Protein AF-0000000070119194 (afdb_homodimer)

InterPro domains:
  IPR003615 HNH nuclease [cd00085] (101-144)

pLDDT: mean 94.13, std 4.53, range [63.84, 98.74]

Solvent-accessible surface area (backbone atoms only — not comparable to full-atom values): 28595 Å² total; per-residue (Å²): 93,44,64,37,79,64,71,95,63,54,49,63,60,53,40,51,47,17,48,70,61,56,86,48,66,67,54,38,53,52,54,62,69,40,45,65,59,30,52,54,50,53,64,54,42,54,63,24,48,57,65,50,37,59,56,71,53,57,86,49,47,52,29,55,80,48,66,65,57,35,51,44,42,53,42,31,38,52,50,8,26,64,67,25,75,72,17,28,54,56,50,51,50,48,45,65,58,29,71,68,36,25,8,34,77,74,66,66,51,55,47,79,39,71,34,50,70,57,34,43,87,48,22,29,54,45,50,53,30,57,93,35,51,38,47,18,19,63,65,53,45,56,61,54,50,83,61,71,38,88,40,52,53,63,30,67,81,42,41,60,56,43,77,64,71,89,57,51,29,51,43,39,40,73,75,44,35,82,67,60,37,51,47,49,48,70,60,56,44,84,88,47,52,69,61,54,41,46,18,51,41,44,43,41,57,63,59,43,42,40,60,54,47,27,36,50,48,40,43,51,50,57,28,40,38,55,44,52,52,48,38,29,74,74,60,30,39,68,49,38,25,51,53,29,41,44,50,14,53,15,21,36,73,71,32,67,58,38,62,64,19,22,46,27,44,27,52,37,70,32,65,55,49,40,71,64,58,73,94,43,64,37,79,64,71,94,63,52,49,64,60,51,42,51,49,17,47,71,62,56,88,47,65,68,53,38,52,51,53,60,69,42,47,64,60,30,52,54,50,53,63,54,42,55,63,25,47,58,65,50,36,57,56,72,52,55,85,48,48,52,29,54,82,50,67,66,58,34,52,43,42,54,43,29,36,53,50,8,25,64,67,26,74,74,16,29,53,56,50,49,50,49,45,64,57,30,70,67,36,25,8,33,77,75,66,66,50,56,47,78,40,71,33,48,70,56,34,43,88,48,22,28,53,46,52,56,30,54,92,34,51,39,47,19,19,62,65,54,45,56,62,54,50,83,60,72,39,87,41,54,54,61,31,66,81,42,39,61,56,42,76,66,70,91,58,49,29,49,42,39,39,73,75,42,31,83,69,58,36,50,48,48,49,70,61,57,45,83,89,48,53,71,61,54,40,46,16,52,42,43,44,43,58,64,59,43,43,41,63,54,46,26,38,50,48,39,44,52,49,58,29,40,39,54,45,54,52,48,37,31,74,74,60,29,40,68,50,39,25,50,53,29,41,42,51,15,54,14,21,34,72,71,34,65,57,37,64,63,19,23,45,27,43,25,52,37,71,32,65,52,48,40,72,67,61,67

Secondary structure (DSSP, 8-state):
----PPPS--HHHHHHHHHTT---HHHHHHHHHTHHHHHHHHHHHHHHHHTT-GGG-GGGTT-S-SHHHHHHHHHIIIIIIISSHHHHHHHHHHHHTSGGGB-TTTSSSBP-EEEESS-TTT-GGGTT-GGGEEEE-HHHHHHHTT---SSGGGSPPPTTT----SS--EEEEEEEETTEEEEEEE---TTS-HHHHHHHHHHHHHTTHHHHHHHHHHHHHHHHHHHHHHHHHHHHHHHHHHHHHHHHHHHHHH-TT-HHHHHHHHHHT-HHHHHH--/----PPPS--HHHHHHHHHTT---HHHHHHHHHTHHHHHHHHHHHHHHHHTT-GGG-GGGTT-S-SHHHHHHHHHIIIIIIISSHHHHHHHHHHHHTSGGGB-TTTSSSBP-EEEESS-TTT-GGGTT-GGGEEEE-HHHHHHHTT---SSGGGSPPPTTT----SS--EEEEEEEETTEEEEEEE---TTS-HHHHHHHHHHHHHTTHHHHHHHHHHHHHHHHHHHHHHHHHHHHHHHHHHHHHHHHHHHHHH-TT-HHHHHHHHHHT-HHHHHH--

Radius of gyration: 25.87 Å; Cα contacts (8 Å, |Δi|>4): 991; chains: 2; bounding box: 71×61×55 Å

Foldseek 3Di:
DAAFAADPDAQLVLLVQLLVQDPDPVLNVLSVVCSVVLNVVLVVCQVCLLVLNNLVVLVLWCPPVDPSSLVSLVCSCVRRQVPDPSNVVVVVVQQVRDVVQAARLQRPDGFDAWAQLQDCNGRVSHSRGSQRTHTGHPLLNVLCDNDDDNDSLQRARRNHNDDPFPFEFKAWAFDDQVVTWIFIAGHTDPVDDPSVSSNSRNSCVSSVNRVVLRVVLSVVCVVCVVVLVCCCVPPNLLRSLVVLQVQLVVVVVVGVHDSSNNSSNNLSPDPCCSNPSD/DAAFAFDPDAQLVLLVQLLVQDPDPVLNVLSVVCSVVLNVLLVVCQVCLLVLNNLVVLVLWCPPVDPSSLVSLVCSCVRRQVPDPSNVVVVVVQQVRDVVQAARLQRPDGWDAWAQLQDCNGRVSHSRGSQRTHTGHPLLNVLCDNDDDNDSLQRARRNHNDDDQPFEFKAWAFDDQVVTWIFIAGHTDPVDDPSVSSNSRNSCVSSVNRVVLRVVLSVVCVVCVVVLVCCCVPPNLQRSLVVLQVQLVVVVVVGVHDSSNNSSNNLSPDPCCSNPSD

Sequence (556 aa):
MWPLPRPPYKAYDFYQASVLSTRSKEVSDRLLGLSNNILQAAERYKPAASNGALHQLKDLAGQPSDAAGKSALLWAYEQGIVRNKKGRLLYDFLLAQAPYGRCPFCWHRNVHTIDHQLPKSSYPLLSIIPDNLVPACTNCNHRKNDTVAASTQTQILHPYFEHADHGRWLFARVAYLEPVTVLFSADPDPTFSETMQTRIRHQFTQFRLASLYGQQAASQIAGERHRIDQLRQQAGPTVLSAHLRDAADSWAKQSVNCWQRAMYEALATHSGFLESGTMWPLPRPPYKAYDFYQASVLSTRSKEVSDRLLGLSNNILQAAERYKPAASNGALHQLKDLAGQPSDAAGKSALLWAYEQGIVRNKKGRLLYDFLLAQAPYGRCPFCWHRNVHTIDHQLPKSSYPLLSIIPDNLVPACTNCNHRKNDTVAASTQTQILHPYFEHADHGRWLFARVAYLEPVTVLFSADPDPTFSETMQTRIRHQFTQFRLASLYGQQAASQIAGERHRIDQLRQQAGPTVLSAHLRDAADSWAKQSVNCWQRAMYEALATHSGFLESGT

Organism: Actinoplanes teichomyceticus (NCBI:txid1867)

Structure (mmCIF, N/CA/C/O backbone):
data_AF-0000000070119194-model_v1
#
loop_
_entity.id
_entity.type
_entity.pdbx_description
1 polymer 'HNH endonuclease'
#
loop_
_atom_site.group_PDB
_atom_site.id
_atom_site.type_symbol
_atom_site.label_atom_id
_atom_site.label_alt_id
_atom_site.label_comp_id
_atom_site.label_asym_id
_atom_site.label_entity_id
_atom_site.label_seq_id
_atom_site.pdbx_PDB_ins_code
_atom_site.Cartn_x
_atom_site.Cartn_y
_atom_site.Cartn_z
_atom_site.occupancy
_atom_site.B_iso_or_equiv
_atom_site.auth_seq_id
_atom_site.auth_comp_id
_atom_site.auth_asym_id
_atom_site.auth_atom_id
_atom_site.pdbx_PDB_model_num
ATOM 1 N N . MET A 1 1 ? -5.219 15.208 3.566 1 72.43 1 MET A N 1
ATOM 2 C CA . MET A 1 1 ? -4.184 14.894 4.547 1 72.43 1 MET A CA 1
ATOM 3 C C . MET A 1 1 ? -4.782 14.747 5.942 1 72.43 1 MET A C 1
ATOM 5 O O . MET A 1 1 ? -5.71 15.473 6.303 1 72.43 1 MET A O 1
ATOM 9 N N . TRP A 1 2 ? -4.155 13.791 6.61 1 85.02 2 TRP A N 1
ATOM 10 C CA . TRP A 1 2 ? -4.642 13.514 7.957 1 85.02 2 TRP A CA 1
ATOM 11 C C . TRP A 1 2 ? -3.665 14.034 9.007 1 85.02 2 TRP A C 1
ATOM 13 O O . TRP A 1 2 ? -2.474 13.715 8.968 1 85.02 2 TRP A O 1
ATOM 23 N N . PRO A 1 3 ? -4.215 14.855 9.824 1 91.43 3 PRO A N 1
ATOM 24 C CA . PRO A 1 3 ? -3.354 15.429 10.86 1 91.43 3 PRO A CA 1
ATOM 25 C C . PRO A 1 3 ? -2.843 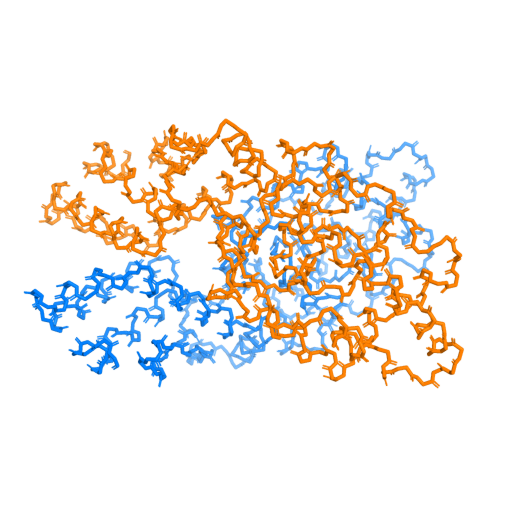14.383 11.849 1 91.43 3 PRO A C 1
ATOM 27 O O . PRO A 1 3 ? -3.54 13.407 12.136 1 91.43 3 PRO A O 1
ATOM 30 N N . LEU A 1 4 ? -1.682 14.571 12.287 1 95.32 4 LEU A N 1
ATOM 31 C CA . LEU A 1 4 ? -1.056 13.774 13.337 1 95.32 4 LEU A CA 1
ATOM 32 C C . LEU A 1 4 ? -0.706 14.641 14.542 1 95.32 4 LEU A C 1
ATOM 34 O O . LEU A 1 4 ? -0.448 15.838 14.396 1 95.32 4 LEU A O 1
ATOM 38 N N . PRO A 1 5 ? -0.757 14.042 15.687 1 94.33 5 PRO A N 1
ATOM 39 C CA . PRO A 1 5 ? -0.227 14.801 16.821 1 94.33 5 PRO A CA 1
ATOM 40 C C . PRO A 1 5 ? 1.279 15.034 16.724 1 94.33 5 PRO A C 1
ATOM 42 O O . PRO A 1 5 ? 2.015 14.154 16.268 1 94.33 5 PRO A O 1
ATOM 45 N N . ARG A 1 6 ? 1.678 16.187 17.129 1 94.73 6 ARG A N 1
ATOM 46 C CA . ARG A 1 6 ? 3.11 16.462 17.181 1 94.73 6 ARG A CA 1
ATOM 47 C C . ARG A 1 6 ? 3.811 15.534 18.168 1 94.73 6 ARG A C 1
ATOM 49 O O . ARG A 1 6 ? 3.27 15.231 19.234 1 94.73 6 ARG A O 1
ATOM 56 N N . PRO A 1 7 ? 5.015 15.092 17.802 1 94.41 7 PRO A N 1
ATOM 57 C CA . PRO A 1 7 ? 5.744 14.282 18.781 1 94.41 7 PRO A CA 1
ATOM 58 C C . PRO A 1 7 ? 6.007 15.03 20.086 1 94.41 7 PRO A C 1
ATOM 60 O O . PRO A 1 7 ? 6.344 16.217 20.064 1 94.41 7 PRO A O 1
ATOM 63 N N . PRO A 1 8 ? 5.815 14.281 21.178 1 92.46 8 PRO A N 1
ATOM 64 C CA . PRO A 1 8 ? 6.004 14.922 22.482 1 92.46 8 PRO A CA 1
ATOM 65 C C . PRO A 1 8 ? 7.472 14.996 22.895 1 92.46 8 PRO A C 1
ATOM 67 O O . PRO A 1 8 ? 7.782 14.995 24.089 1 92.46 8 PRO A O 1
ATOM 70 N N . TYR A 1 9 ? 8.399 15.006 22.053 1 91.32 9 TYR A N 1
ATOM 71 C CA . TYR A 1 9 ? 9.829 15.044 22.339 1 91.32 9 TYR A CA 1
ATOM 72 C C . TYR A 1 9 ? 10.435 16.375 21.913 1 91.32 9 TYR A C 1
ATOM 74 O O . TYR A 1 9 ? 10.065 16.929 20.875 1 91.32 9 TYR A O 1
ATOM 82 N N . LYS A 1 10 ? 11.366 16.726 22.737 1 91.04 10 LYS A N 1
ATOM 83 C CA . LYS A 1 10 ? 12.149 17.901 22.366 1 91.04 10 LYS A CA 1
ATOM 84 C C . LYS A 1 10 ? 13.289 17.526 21.424 1 91.04 10 LYS A C 1
ATOM 86 O O . LYS A 1 10 ? 13.804 16.407 21.477 1 91.04 10 LYS A O 1
ATOM 91 N N . ALA A 1 11 ? 13.616 18.472 20.556 1 91.65 11 ALA A N 1
ATOM 92 C CA . ALA A 1 11 ? 14.698 18.253 19.6 1 91.65 11 ALA A CA 1
ATOM 93 C C . ALA A 1 11 ? 15.976 17.815 20.31 1 91.65 11 ALA A C 1
ATOM 95 O O . ALA A 1 11 ? 16.664 16.899 19.854 1 91.65 11 ALA A O 1
ATOM 96 N N . TYR A 1 12 ? 16.23 18.422 21.366 1 89.05 12 TYR A N 1
ATOM 97 C CA . TYR A 1 12 ? 17.449 18.126 22.111 1 89.05 12 TYR A CA 1
ATOM 98 C C . TYR A 1 12 ? 17.462 16.676 22.581 1 89.05 12 TYR A C 1
ATOM 100 O O . TYR A 1 12 ? 18.48 15.989 22.465 1 89.05 12 TYR A O 1
ATOM 108 N N . ASP A 1 13 ? 16.384 16.24 23.147 1 86.78 13 ASP A N 1
ATOM 109 C CA . ASP A 1 13 ? 16.3 14.877 23.664 1 86.78 13 ASP A CA 1
ATOM 110 C C . ASP A 1 13 ? 16.477 13.854 22.545 1 86.78 13 ASP A C 1
ATOM 112 O O . ASP A 1 13 ? 17.173 12.851 22.718 1 86.78 13 ASP A O 1
ATOM 116 N N . PHE A 1 14 ? 15.816 14.096 21.46 1 89.06 14 PHE A N 1
ATOM 117 C CA . PHE A 1 14 ? 15.919 13.21 20.306 1 89.06 14 PHE A CA 1
ATOM 118 C C . PHE A 1 14 ? 17.352 13.157 19.791 1 89.06 14 PHE A C 1
ATOM 120 O O . PHE A 1 14 ? 17.871 12.078 19.496 1 89.06 14 PHE A O 1
ATOM 127 N N . TYR A 1 15 ? 17.955 14.313 19.731 1 91.17 15 TYR A N 1
ATOM 128 C CA . TYR A 1 15 ? 19.33 14.402 19.253 1 91.17 15 TYR A CA 1
ATOM 129 C C . TYR A 1 15 ? 20.288 13.708 20.213 1 91.17 15 TYR A C 1
ATOM 131 O O . TYR A 1 15 ? 21.174 12.964 19.786 1 91.17 15 TYR A O 1
ATOM 139 N N . GLN A 1 16 ? 20.105 13.905 21.451 1 87.49 16 GLN A N 1
ATOM 140 C CA . GLN A 1 16 ? 20.967 13.29 22.454 1 87.49 16 GLN A CA 1
ATOM 141 C C . GLN A 1 16 ? 20.902 11.767 22.376 1 87.49 16 GLN A C 1
ATOM 143 O O . GLN A 1 16 ? 21.911 11.087 22.574 1 87.49 16 GLN A O 1
ATOM 148 N N . ALA A 1 17 ? 19.752 11.284 22.135 1 85.5 17 ALA A N 1
ATOM 149 C CA . ALA A 1 17 ? 19.582 9.838 22.016 1 85.5 17 ALA A CA 1
ATOM 150 C C . ALA A 1 17 ? 20.421 9.28 20.87 1 85.5 17 ALA A C 1
ATOM 152 O O . ALA A 1 17 ? 20.903 8.147 20.94 1 85.5 17 ALA A O 1
ATOM 153 N N . SER A 1 18 ? 20.575 10.036 19.855 1 85.77 18 SER A N 1
ATOM 154 C CA . SER A 1 18 ? 21.318 9.586 18.683 1 85.77 18 SER A CA 1
ATOM 155 C C . SER A 1 18 ? 22.823 9.654 18.922 1 85.77 18 SER A C 1
ATOM 157 O O . SER A 1 18 ? 23.58 8.845 18.382 1 85.77 18 SER A O 1
ATOM 159 N N . VAL A 1 19 ? 23.32 10.583 19.658 1 84.69 19 VAL A N 1
ATOM 160 C CA . VAL A 1 19 ? 24.736 10.82 19.919 1 84.69 19 VAL A CA 1
ATOM 161 C C . VAL A 1 19 ? 25.283 9.727 20.835 1 84.69 19 VAL A C 1
ATOM 163 O O . VAL A 1 19 ? 26.403 9.249 20.642 1 84.69 19 VAL A O 1
ATOM 166 N N . LEU A 1 20 ? 24.526 9.356 21.723 1 78.24 20 LEU A N 1
ATOM 167 C CA . LEU A 1 20 ? 24.981 8.405 22.731 1 78.24 20 LEU A CA 1
ATOM 168 C C . LEU A 1 20 ? 25.166 7.018 22.125 1 78.24 20 LEU A C 1
ATOM 170 O O . LEU A 1 20 ? 25.735 6.128 22.761 1 78.24 20 LEU A O 1
ATOM 174 N N . SER A 1 21 ? 24.893 6.897 20.906 1 74.54 21 SER A N 1
ATOM 175 C CA . SER A 1 21 ? 24.902 5.565 20.309 1 74.54 21 SER A CA 1
ATOM 176 C C . SER A 1 21 ? 26.242 5.266 19.645 1 74.54 21 SER A C 1
ATOM 178 O O . SER A 1 21 ? 26.519 4.12 19.283 1 74.54 21 SER A O 1
ATOM 180 N N . THR A 1 22 ? 27.044 6.292 19.528 1 79.35 22 THR A N 1
ATOM 181 C CA . THR A 1 22 ? 28.296 6.077 18.812 1 79.35 22 THR A CA 1
ATOM 182 C C . THR A 1 22 ? 29.397 5.63 19.769 1 79.35 22 THR A C 1
ATOM 184 O O . THR A 1 22 ? 29.448 6.076 20.917 1 79.35 22 THR A O 1
ATOM 187 N N . ARG A 1 23 ? 30.301 4.765 19.314 1 79.79 23 ARG A N 1
ATOM 188 C CA . ARG A 1 23 ? 31.484 4.315 20.039 1 79.79 23 ARG A CA 1
ATOM 189 C C . ARG A 1 23 ? 32.713 5.125 19.639 1 79.79 23 ARG A C 1
ATOM 191 O O . ARG A 1 23 ? 33.754 5.046 20.294 1 79.79 23 ARG A O 1
ATOM 198 N N . SER A 1 24 ? 32.579 5.908 18.572 1 86.05 24 SER A N 1
ATOM 199 C CA . SER A 1 24 ? 33.683 6.735 18.098 1 86.05 24 SER A CA 1
ATOM 200 C C . SER A 1 24 ? 33.718 8.078 18.819 1 86.05 24 SER A C 1
ATOM 202 O O . SER A 1 24 ? 32.78 8.87 18.712 1 86.05 24 SER A O 1
ATOM 204 N N . LYS A 1 25 ? 34.886 8.403 19.497 1 88.55 25 LYS A N 1
ATOM 205 C CA . LYS A 1 25 ? 35.052 9.664 20.213 1 88.55 25 LYS A CA 1
ATOM 206 C C . LYS A 1 25 ? 35.043 10.849 19.251 1 88.55 25 LYS A C 1
ATOM 208 O O . LYS A 1 25 ? 34.486 11.904 19.562 1 88.55 25 LYS A O 1
ATOM 213 N N . GLU A 1 26 ? 35.583 10.631 18.107 1 89.48 26 GLU A N 1
ATOM 214 C CA . GLU A 1 26 ? 35.625 11.694 17.108 1 89.48 26 GLU A CA 1
ATOM 215 C C . GLU A 1 26 ? 34.221 12.08 16.653 1 89.48 26 GLU A C 1
ATOM 217 O O . GLU A 1 26 ? 33.885 13.265 16.599 1 89.48 26 GLU A O 1
ATOM 222 N N . VAL A 1 27 ? 33.448 11.108 16.37 1 90.45 27 VAL A N 1
ATOM 223 C CA . VAL A 1 27 ? 32.079 11.345 15.924 1 90.45 27 VAL A CA 1
ATOM 224 C C . VAL A 1 27 ? 31.266 11.964 17.058 1 90.45 27 VAL A C 1
ATOM 226 O O . VAL A 1 27 ? 30.516 12.92 16.843 1 90.45 27 VAL A O 1
ATOM 229 N N . SER A 1 28 ? 31.468 11.441 18.265 1 90.03 28 SER A N 1
ATOM 230 C CA . SER A 1 28 ? 30.754 11.967 19.424 1 90.03 28 SER A CA 1
ATOM 231 C C . SER A 1 28 ? 31.086 13.437 19.658 1 90.03 28 SER A C 1
ATOM 233 O O . SER A 1 28 ? 30.189 14.254 19.878 1 90.03 28 SER A O 1
ATOM 235 N N . ASP A 1 29 ? 32.309 13.747 19.61 1 91.33 29 ASP A N 1
ATOM 236 C CA . ASP A 1 29 ? 32.748 15.123 19.822 1 91.33 29 ASP A CA 1
ATOM 237 C C . ASP A 1 29 ? 32.17 16.054 18.758 1 91.33 29 ASP A C 1
ATOM 239 O O . ASP A 1 29 ? 31.747 17.17 19.066 1 91.33 29 ASP A O 1
ATOM 243 N N . ARG A 1 30 ? 32.174 15.586 17.604 1 92.61 30 ARG A N 1
ATOM 244 C CA . ARG A 1 30 ? 31.631 16.384 16.509 1 92.61 30 ARG A CA 1
ATOM 245 C C . ARG A 1 30 ? 30.139 16.633 16.701 1 92.61 30 ARG A C 1
ATOM 247 O O . ARG A 1 30 ? 29.666 17.76 16.539 1 92.61 30 ARG A O 1
ATOM 254 N N . LEU A 1 31 ? 29.445 15.623 16.983 1 93.89 31 LEU A N 1
ATOM 255 C CA . LEU A 1 31 ? 28.004 15.73 17.183 1 93.89 31 LEU A CA 1
ATOM 256 C C . LEU A 1 31 ? 27.685 16.638 18.366 1 93.89 31 LEU A C 1
ATOM 258 O O . LEU A 1 31 ? 26.767 17.459 18.294 1 93.89 31 LEU A O 1
ATOM 262 N N . LEU A 1 32 ? 28.453 16.485 19.429 1 92.09 32 LEU A N 1
ATOM 263 C CA . LEU A 1 32 ? 28.245 17.347 20.588 1 92.09 32 LEU A CA 1
ATOM 264 C C . LEU A 1 32 ? 28.531 18.804 20.24 1 92.09 32 LEU A C 1
ATOM 266 O O . LEU A 1 32 ? 27.84 19.707 20.717 1 92.09 32 LEU A O 1
ATOM 270 N N . GLY A 1 33 ? 29.472 18.991 19.428 1 92.52 33 GLY A N 1
ATOM 271 C CA . GLY A 1 33 ? 29.829 20.332 18.992 1 92.52 33 GLY A CA 1
ATOM 272 C C . GLY A 1 33 ? 28.75 20.994 18.156 1 92.52 33 GLY A C 1
ATOM 273 O O . GLY A 1 33 ? 28.69 22.223 18.069 1 92.52 33 GLY A O 1
ATOM 274 N N . LEU A 1 34 ? 27.888 20.189 17.572 1 94.4 34 LEU A N 1
ATOM 275 C CA . LEU A 1 34 ? 26.853 20.706 16.683 1 94.4 34 LEU A CA 1
ATOM 276 C C . LEU A 1 34 ? 25.534 20.883 17.428 1 94.4 34 LEU A C 1
ATOM 278 O O . LEU A 1 34 ? 24.535 21.299 16.838 1 94.4 34 LEU A O 1
ATOM 282 N N . SER A 1 35 ? 25.493 20.618 18.71 1 93.04 35 SER A N 1
ATOM 283 C CA . SER A 1 35 ? 24.265 20.616 19.499 1 93.04 35 SER A CA 1
ATOM 284 C C . SER A 1 35 ? 23.553 21.962 19.418 1 93.04 35 SER A C 1
ATOM 286 O O . SER A 1 35 ? 22.343 22.017 19.192 1 93.04 35 SER A O 1
ATOM 288 N N . ASN A 1 36 ? 24.293 23.007 19.569 1 94.58 36 ASN A N 1
ATOM 289 C CA . ASN A 1 36 ? 23.685 24.332 19.527 1 94.58 36 ASN A CA 1
ATOM 290 C C . ASN A 1 36 ? 23.134 24.653 18.141 1 94.58 36 ASN A C 1
ATOM 292 O O . ASN A 1 36 ? 22.073 25.267 18.017 1 94.58 36 ASN A O 1
ATOM 296 N N . ASN A 1 37 ? 23.848 24.307 17.129 1 95.48 37 ASN A N 1
ATOM 297 C CA . ASN A 1 37 ? 23.381 24.516 15.762 1 95.48 37 ASN A CA 1
ATOM 298 C C . ASN A 1 37 ? 22.059 23.797 15.506 1 95.48 37 ASN A C 1
ATOM 300 O O . ASN A 1 37 ? 21.156 24.355 14.88 1 95.48 37 ASN A O 1
ATOM 304 N N . ILE A 1 38 ? 21.973 22.597 15.977 1 95.3 38 ILE A N 1
ATOM 305 C CA . ILE A 1 38 ? 20.78 21.777 15.801 1 95.3 38 ILE A CA 1
ATOM 306 C C . ILE A 1 38 ? 19.599 22.425 16.522 1 95.3 38 ILE A C 1
ATOM 308 O O . ILE A 1 38 ? 18.507 22.538 15.959 1 95.3 38 ILE A O 1
ATOM 312 N N . LEU A 1 39 ? 19.823 22.845 17.715 1 95.44 39 LEU A N 1
ATOM 313 C CA . LEU A 1 39 ? 18.758 23.449 18.509 1 95.44 39 LEU A CA 1
ATOM 314 C C . LEU A 1 39 ? 18.266 24.741 17.866 1 95.44 39 LEU A C 1
ATOM 316 O O . LEU A 1 39 ? 17.063 25.008 17.84 1 95.44 39 LEU A O 1
ATOM 320 N N . GLN A 1 40 ? 19.164 25.523 17.391 1 96.54 40 GLN A N 1
ATOM 321 C CA . GLN A 1 40 ? 18.787 26.764 16.721 1 96.54 40 GLN A CA 1
ATOM 322 C C . GLN A 1 40 ? 17.984 26.483 15.455 1 96.54 40 GLN A C 1
ATOM 324 O O . GLN A 1 40 ? 17 27.171 15.172 1 96.54 40 GLN A O 1
ATOM 329 N N . ALA A 1 41 ? 18.441 25.512 14.71 1 97.15 41 ALA A N 1
ATOM 330 C CA . ALA A 1 41 ? 17.714 25.129 13.502 1 97.15 41 ALA A CA 1
ATOM 331 C C . ALA A 1 41 ? 16.306 24.648 13.839 1 97.15 41 ALA A C 1
ATOM 333 O O . ALA A 1 41 ? 15.344 24.99 13.146 1 97.15 41 ALA A O 1
ATOM 334 N N . ALA A 1 42 ? 16.2 23.861 14.882 1 96.66 42 ALA A N 1
ATOM 335 C CA . ALA A 1 42 ? 14.905 23.349 15.323 1 96.66 42 ALA A CA 1
ATOM 336 C C . ALA A 1 42 ? 13.962 24.489 15.695 1 96.66 42 ALA A C 1
ATOM 338 O O . ALA A 1 42 ? 12.766 24.437 15.397 1 96.66 42 ALA A O 1
ATOM 339 N N . GLU A 1 43 ? 14.467 25.466 16.332 1 96.48 43 GLU A N 1
ATOM 340 C CA . GLU A 1 43 ? 13.664 26.608 16.758 1 96.48 43 GLU A CA 1
ATOM 341 C C . GLU A 1 43 ? 13.102 27.367 15.559 1 96.48 43 GLU A C 1
ATOM 343 O O . GLU A 1 43 ? 11.998 27.911 15.624 1 96.48 43 GLU A O 1
ATOM 348 N N . ARG A 1 44 ? 13.822 27.364 14.554 1 97.42 44 ARG A N 1
ATOM 349 C CA . ARG A 1 44 ? 13.382 28.063 13.351 1 97.42 44 ARG A CA 1
ATOM 350 C C . ARG A 1 44 ? 12.407 27.209 12.548 1 97.42 44 ARG A C 1
ATOM 352 O O . ARG A 1 44 ? 11.631 27.732 11.745 1 97.42 44 ARG A O 1
ATOM 359 N N . TYR A 1 45 ? 12.45 25.934 12.732 1 97.76 45 TYR A N 1
ATOM 360 C CA . TYR A 1 45 ? 11.653 24.999 11.945 1 97.76 45 TYR A CA 1
ATOM 361 C C . TYR A 1 45 ? 10.171 25.137 12.269 1 97.76 45 TYR A C 1
ATOM 363 O O . TYR A 1 45 ? 9.332 25.172 11.366 1 97.76 45 TYR A O 1
ATOM 371 N N . LYS A 1 46 ? 9.839 25.233 13.512 1 95.88 46 LYS A N 1
ATOM 372 C CA . LYS A 1 46 ? 8.459 25.166 13.983 1 95.88 46 LYS A CA 1
ATOM 373 C C . LYS A 1 46 ? 7.614 26.279 13.369 1 95.88 46 LYS A C 1
ATOM 375 O O . LYS A 1 46 ? 6.58 26.012 12.752 1 95.88 46 LYS A O 1
ATOM 380 N N . PRO A 1 47 ? 8.055 27.53 13.504 1 96.87 47 PRO A N 1
ATOM 381 C CA . PRO A 1 47 ? 7.245 28.579 12.881 1 96.87 47 PRO A CA 1
ATOM 382 C C . PRO A 1 47 ? 7.175 28.447 11.362 1 96.87 47 PRO A C 1
ATOM 384 O O . PRO A 1 47 ? 6.132 28.721 10.762 1 96.87 47 PRO A O 1
ATOM 387 N N . ALA A 1 48 ? 8.255 28.055 10.724 1 97.7 48 ALA A N 1
ATOM 388 C CA . ALA A 1 48 ? 8.24 27.873 9.275 1 97.7 48 ALA A CA 1
ATOM 389 C C . ALA A 1 48 ? 7.247 26.787 8.869 1 97.7 48 ALA A C 1
ATOM 391 O O . ALA A 1 48 ? 6.489 26.958 7.911 1 97.7 48 ALA A O 1
ATOM 392 N N . ALA A 1 49 ? 7.244 25.668 9.569 1 96.92 49 ALA A N 1
ATOM 393 C CA . ALA A 1 49 ? 6.333 24.561 9.291 1 96.92 49 ALA A CA 1
ATOM 394 C C . ALA A 1 49 ? 4.881 24.978 9.504 1 96.92 49 ALA A C 1
ATOM 396 O O . ALA A 1 49 ? 4.011 24.66 8.689 1 96.92 49 ALA A O 1
ATOM 397 N N . SER A 1 50 ? 4.596 25.725 10.524 1 95.23 50 SER A N 1
ATOM 398 C CA . SER A 1 50 ? 3.244 26.15 10.875 1 95.23 50 SER A CA 1
ATOM 399 C C . SER A 1 50 ? 2.666 27.085 9.818 1 95.23 50 SER A C 1
ATOM 401 O O . SER A 1 50 ? 1.449 27.141 9.63 1 95.23 50 SER A O 1
ATOM 403 N N . ASN A 1 51 ? 3.551 27.728 9.099 1 93.98 51 ASN A N 1
ATOM 404 C CA . ASN A 1 51 ? 3.096 28.716 8.127 1 93.98 51 ASN A CA 1
ATOM 405 C C . ASN A 1 51 ? 3.265 28.214 6.696 1 93.98 51 ASN A C 1
ATOM 407 O O . ASN A 1 51 ? 3.135 28.985 5.743 1 93.98 51 ASN A O 1
ATOM 411 N N . GLY A 1 52 ? 3.597 26.979 6.569 1 94.96 52 GLY A N 1
ATOM 412 C CA . GLY A 1 52 ? 3.824 26.445 5.236 1 94.96 52 GLY A CA 1
ATOM 413 C C . GLY A 1 52 ? 4.982 27.11 4.516 1 94.96 52 GLY A C 1
ATOM 414 O O . GLY A 1 52 ? 4.903 27.373 3.314 1 94.96 52 GLY A O 1
ATOM 415 N N . ALA A 1 53 ? 6.04 27.417 5.231 1 96.91 53 ALA A N 1
ATOM 416 C CA . ALA A 1 53 ? 7.119 28.231 4.677 1 96.91 53 ALA A CA 1
ATOM 417 C C . ALA A 1 53 ? 8.473 27.557 4.878 1 96.91 53 ALA A C 1
ATOM 419 O O . ALA A 1 53 ? 9.475 28.228 5.138 1 96.91 53 ALA A O 1
ATOM 420 N N . LEU A 1 54 ? 8.503 26.255 4.824 1 97.33 54 LEU A N 1
ATOM 421 C CA . LEU A 1 54 ? 9.763 25.543 4.999 1 97.33 54 LEU A CA 1
ATOM 422 C C . LEU A 1 54 ? 10.762 25.93 3.914 1 97.33 54 LEU A C 1
ATOM 424 O O . LEU A 1 54 ? 11.973 25.925 4.148 1 97.33 54 LEU A O 1
ATOM 428 N N . HIS A 1 55 ? 10.262 26.272 2.741 1 96.4 55 HIS A N 1
ATOM 429 C CA . HIS A 1 55 ? 11.113 26.662 1.623 1 96.4 55 HIS A CA 1
ATOM 430 C C . HIS A 1 55 ? 11.909 27.921 1.949 1 96.4 55 HIS A C 1
ATOM 432 O O . HIS A 1 55 ? 12.88 28.242 1.26 1 96.4 55 HIS A O 1
ATOM 438 N N . GLN A 1 56 ? 11.544 28.591 2.959 1 96.68 56 GLN A N 1
ATOM 439 C CA . GLN A 1 56 ? 12.215 29.831 3.334 1 96.68 56 GLN A CA 1
ATOM 440 C C . GLN A 1 56 ? 13.444 29.552 4.194 1 96.68 56 GLN A C 1
ATOM 442 O O . GLN A 1 56 ? 14.213 30.465 4.502 1 96.68 56 GLN A O 1
ATOM 447 N N . LEU A 1 57 ? 13.639 28.307 4.623 1 97.5 57 LEU A N 1
ATOM 448 C CA . LEU A 1 57 ? 14.806 27.946 5.419 1 97.5 57 LEU A CA 1
ATOM 449 C C . LEU A 1 57 ? 15.977 27.556 4.523 1 97.5 57 LEU A C 1
ATOM 451 O O . LEU A 1 57 ? 16.745 26.651 4.856 1 97.5 57 LEU A O 1
ATOM 455 N N . LYS A 1 58 ? 16.07 28.157 3.418 1 95.99 58 LYS A N 1
ATOM 456 C CA . LYS A 1 58 ? 17.09 27.835 2.425 1 95.99 58 LYS A CA 1
ATOM 457 C C . LYS A 1 58 ? 18.492 28.076 2.979 1 95.99 58 LYS A C 1
ATOM 459 O O . LYS A 1 58 ? 19.453 27.435 2.548 1 95.99 58 LYS A O 1
ATOM 464 N N . ASP A 1 59 ? 18.604 29.017 3.868 1 95.86 59 ASP A N 1
ATOM 465 C CA . ASP A 1 59 ? 19.901 29.343 4.452 1 95.86 59 ASP A CA 1
ATOM 466 C C . ASP A 1 59 ? 20.442 28.174 5.273 1 95.86 59 ASP A C 1
ATOM 468 O O . ASP A 1 59 ? 21.642 28.106 5.549 1 95.86 59 ASP A O 1
ATOM 472 N N . LEU A 1 60 ? 19.584 27.261 5.705 1 96.69 60 LEU A N 1
ATOM 473 C CA . LEU A 1 60 ? 20.005 26.091 6.468 1 96.69 60 LEU A CA 1
ATOM 474 C C . LEU A 1 60 ? 20.471 24.975 5.539 1 96.69 60 LEU A C 1
ATOM 476 O O . LEU A 1 60 ? 21.094 24.009 5.986 1 96.69 60 LEU A O 1
ATOM 480 N N . ALA A 1 61 ? 20.166 25.075 4.288 1 95.54 61 ALA A N 1
ATOM 481 C CA . ALA A 1 61 ? 20.568 24.057 3.321 1 95.54 61 ALA A CA 1
ATOM 482 C C . ALA A 1 61 ? 22.086 23.906 3.282 1 95.54 61 ALA A C 1
ATOM 484 O O . ALA A 1 61 ? 22.813 24.899 3.203 1 95.54 61 ALA A O 1
ATOM 485 N N . GLY A 1 62 ? 22.551 22.685 3.374 1 93.71 62 GLY A N 1
ATOM 486 C CA . GLY A 1 62 ? 23.968 22.38 3.25 1 93.71 62 GLY A CA 1
ATOM 487 C C . GLY A 1 62 ? 24.738 22.589 4.54 1 93.71 62 GLY A C 1
ATOM 488 O O . GLY A 1 62 ? 25.954 22.389 4.583 1 93.71 62 GLY A O 1
ATOM 489 N N . GLN A 1 63 ? 24.018 23.049 5.527 1 95.27 63 GLN A N 1
ATOM 490 C CA . GLN A 1 63 ? 24.69 23.26 6.805 1 95.27 63 GLN A CA 1
ATOM 491 C C . GLN A 1 63 ? 24.7 21.983 7.64 1 95.27 63 GLN A C 1
ATOM 493 O O . GLN A 1 63 ? 23.731 21.221 7.628 1 95.27 63 GLN A O 1
ATOM 498 N N . PRO A 1 64 ? 25.753 21.745 8.395 1 94.44 64 PRO A N 1
ATOM 499 C CA . PRO A 1 64 ? 27.001 22.508 8.474 1 94.44 64 PRO A CA 1
ATOM 500 C C . PRO A 1 64 ? 27.823 22.429 7.19 1 94.44 64 PRO A C 1
ATOM 502 O O . PRO A 1 64 ? 27.655 21.496 6.401 1 94.44 64 PRO A O 1
ATOM 505 N N . SER A 1 65 ? 28.679 23.277 6.973 1 91.46 65 SER A N 1
ATOM 506 C CA . SER A 1 65 ? 29.397 23.412 5.71 1 91.46 65 SER A CA 1
ATOM 507 C C . SER A 1 65 ? 30.533 22.4 5.608 1 91.46 65 SER A C 1
ATOM 509 O O . SER A 1 65 ? 30.966 22.053 4.507 1 91.46 65 SER A O 1
ATOM 511 N N . ASP A 1 66 ? 30.991 21.945 6.706 1 92.51 66 ASP A N 1
ATOM 512 C CA . ASP A 1 66 ? 32.098 20.995 6.671 1 92.51 66 ASP A CA 1
ATOM 513 C C . ASP A 1 66 ? 31.595 19.572 6.438 1 92.51 66 ASP A C 1
ATOM 515 O O . ASP A 1 66 ? 30.592 19.159 7.024 1 92.51 66 ASP A O 1
ATOM 519 N N . ALA A 1 67 ? 32.294 18.825 5.639 1 93.4 67 ALA A N 1
ATOM 520 C CA . ALA A 1 67 ? 31.913 17.478 5.22 1 93.4 67 ALA A CA 1
ATOM 521 C C . ALA A 1 67 ? 31.84 16.532 6.415 1 93.4 67 ALA A C 1
ATOM 523 O O . ALA A 1 67 ? 30.981 15.648 6.463 1 93.4 67 ALA A O 1
ATOM 524 N N . ALA A 1 68 ? 32.696 16.718 7.285 1 93.44 68 ALA A N 1
ATOM 525 C CA . ALA A 1 68 ? 32.746 15.846 8.455 1 93.44 68 ALA A CA 1
ATOM 526 C C . ALA A 1 68 ? 31.491 16 9.309 1 93.44 68 ALA A C 1
ATOM 528 O O . ALA A 1 68 ? 30.947 15.012 9.808 1 93.44 68 ALA A O 1
ATOM 529 N N . GLY A 1 69 ? 31.107 17.24 9.502 1 94.05 69 GLY A N 1
ATOM 530 C CA . GLY A 1 69 ? 29.88 17.493 10.24 1 94.05 69 GLY A CA 1
ATOM 531 C C . GLY A 1 69 ? 28.651 16.903 9.574 1 94.05 69 GLY A C 1
ATOM 532 O O . GLY A 1 69 ? 27.809 16.295 10.239 1 94.05 69 GLY A O 1
ATOM 533 N N . LYS A 1 70 ? 28.595 17.074 8.303 1 95.34 70 LYS A N 1
ATOM 534 C CA . LYS A 1 70 ? 27.485 16.508 7.542 1 95.34 70 LYS A CA 1
ATOM 535 C C . LYS A 1 70 ? 27.447 14.988 7.674 1 95.34 70 LYS A C 1
ATOM 537 O O . LYS A 1 70 ? 26.396 14.41 7.957 1 95.34 70 LYS A O 1
ATOM 542 N N . SER A 1 71 ? 28.558 14.4 7.473 1 94.97 71 SER A N 1
ATOM 543 C CA . SER A 1 71 ? 28.658 12.947 7.561 1 94.97 71 SER A CA 1
ATOM 544 C C . SER A 1 71 ? 28.274 12.449 8.95 1 94.97 71 SER A C 1
ATOM 546 O O . SER A 1 71 ? 27.625 11.41 9.086 1 94.97 71 SER A O 1
ATOM 548 N N . ALA A 1 72 ? 28.675 13.158 9.896 1 94.55 72 ALA A N 1
ATOM 549 C CA . ALA A 1 72 ? 28.368 12.778 11.272 1 94.55 72 ALA A CA 1
ATOM 550 C C . ALA A 1 72 ? 26.864 12.803 11.526 1 94.55 72 ALA A C 1
ATOM 552 O O . ALA A 1 72 ? 26.325 11.916 12.192 1 94.55 72 ALA A O 1
ATOM 553 N N . LEU A 1 73 ? 26.247 13.786 11.032 1 95.45 73 LEU A N 1
ATOM 554 C CA . LEU A 1 73 ? 24.809 13.919 11.24 1 95.45 73 LEU A CA 1
ATOM 555 C C . LEU A 1 73 ? 24.05 12.822 10.502 1 95.45 73 LEU A C 1
ATOM 557 O O . LEU A 1 73 ? 23.098 12.25 11.039 1 95.45 73 LEU A O 1
ATOM 561 N N . LEU A 1 74 ? 24.419 12.546 9.299 1 95.14 74 LEU A N 1
ATOM 562 C CA . LEU A 1 74 ? 23.794 11.467 8.541 1 95.14 74 LEU A CA 1
ATOM 563 C C . LEU A 1 74 ? 24.012 10.123 9.229 1 95.14 74 LEU A C 1
ATOM 565 O O . LEU A 1 74 ? 23.099 9.297 9.29 1 95.14 74 LEU A O 1
ATOM 569 N N . TRP A 1 75 ? 25.188 9.962 9.736 1 93.74 75 TRP A N 1
ATOM 570 C CA . TRP A 1 75 ? 25.49 8.766 10.517 1 93.74 75 TRP A CA 1
ATOM 571 C C . TRP A 1 75 ? 24.588 8.674 11.742 1 93.74 75 TRP A C 1
ATOM 573 O O . TRP A 1 75 ? 24.069 7.601 12.059 1 93.74 75 TRP A O 1
ATOM 583 N N . ALA A 1 76 ? 24.48 9.763 12.41 1 93.87 76 ALA A N 1
ATOM 584 C CA . ALA A 1 76 ? 23.678 9.802 13.63 1 93.87 76 ALA A CA 1
ATOM 585 C C . ALA A 1 76 ? 22.243 9.363 13.358 1 93.87 76 ALA A C 1
ATOM 587 O O . ALA A 1 76 ? 21.631 8.676 14.179 1 93.87 76 ALA A O 1
ATOM 588 N N . TYR A 1 77 ? 21.692 9.763 12.297 1 94.86 77 TYR A N 1
ATOM 589 C CA . TYR A 1 77 ? 20.341 9.326 11.964 1 94.86 77 TYR A CA 1
ATOM 590 C C . TYR A 1 77 ? 20.311 7.833 11.657 1 94.86 77 TYR A C 1
ATOM 592 O O . TYR A 1 77 ? 19.499 7.094 12.22 1 94.86 77 TYR A O 1
ATOM 600 N N . GLU A 1 78 ? 21.178 7.428 10.797 1 94.37 78 GLU A N 1
ATOM 601 C CA . GLU A 1 78 ? 21.147 6.053 10.306 1 94.37 78 GLU A CA 1
ATOM 602 C C . GLU A 1 78 ? 21.521 5.065 11.407 1 94.37 78 GLU A C 1
ATOM 604 O O . GLU A 1 78 ? 20.816 4.078 11.627 1 94.37 78 GLU A O 1
ATOM 609 N N . GLN A 1 79 ? 22.562 5.365 12.063 1 92.74 79 GLN A N 1
ATOM 610 C CA . GLN A 1 79 ? 23.077 4.433 13.06 1 92.74 79 GLN A CA 1
ATOM 611 C C . GLN A 1 79 ? 22.493 4.724 14.439 1 92.74 79 GLN A C 1
ATOM 613 O O . GLN A 1 79 ? 22.296 3.81 15.242 1 92.74 79 GLN A O 1
ATOM 618 N N . GLY A 1 80 ? 22.305 5.96 14.672 1 91.61 80 GLY A N 1
ATOM 619 C CA . GLY A 1 80 ? 21.86 6.36 15.997 1 91.61 80 GLY A CA 1
ATOM 620 C C . GLY A 1 80 ? 20.361 6.226 16.189 1 91.61 80 GLY A C 1
ATOM 621 O O . GLY A 1 80 ? 19.9 5.81 17.254 1 91.61 80 GLY A O 1
ATOM 622 N N . ILE A 1 81 ? 19.591 6.512 15.169 1 92.48 81 ILE A N 1
ATOM 623 C CA . ILE A 1 81 ? 18.138 6.528 15.301 1 92.48 81 ILE A CA 1
ATOM 624 C C . ILE A 1 81 ? 17.549 5.268 14.671 1 92.48 81 ILE A C 1
ATOM 626 O O . ILE A 1 81 ? 16.717 4.592 15.28 1 92.48 81 ILE A O 1
ATOM 630 N N . VAL A 1 82 ? 17.972 4.844 13.551 1 92.98 82 VAL A N 1
ATOM 631 C CA . VAL A 1 82 ? 17.327 3.782 12.785 1 92.98 82 VAL A CA 1
ATOM 632 C C . VAL A 1 82 ? 17.807 2.421 13.283 1 92.98 82 VAL A C 1
ATOM 634 O O . VAL A 1 82 ? 17.005 1.503 13.469 1 92.98 82 VAL A O 1
ATOM 637 N N . ARG A 1 83 ? 19.064 2.259 13.585 1 91.51 83 ARG A N 1
ATOM 638 C CA . ARG A 1 83 ? 19.623 0.926 13.785 1 91.51 83 ARG A CA 1
ATOM 639 C C . ARG A 1 83 ? 19.9 0.664 15.261 1 91.51 83 ARG A C 1
ATOM 641 O O . ARG A 1 83 ? 19.995 -0.49 15.686 1 91.51 83 ARG A O 1
ATOM 648 N N . ASN A 1 84 ? 20.106 1.765 15.955 1 90.24 84 ASN A N 1
ATOM 649 C CA . ASN A 1 84 ? 20.428 1.61 17.37 1 90.24 84 ASN A CA 1
ATOM 650 C C . ASN A 1 84 ? 19.188 1.272 18.193 1 90.24 84 ASN A C 1
ATOM 652 O O . ASN A 1 84 ? 18.108 1.812 17.946 1 90.24 84 ASN A O 1
ATOM 656 N N . LYS A 1 85 ? 19.389 0.43 19.215 1 87.17 85 LYS A N 1
ATOM 657 C CA . LYS A 1 85 ? 18.284 -0.047 20.041 1 87.17 85 LYS A CA 1
ATOM 658 C C . LYS A 1 85 ? 17.515 1.118 20.657 1 87.17 85 LYS A C 1
ATOM 660 O O . LYS A 1 85 ? 16.285 1.16 20.593 1 87.17 85 LYS A O 1
ATOM 665 N N . LYS A 1 86 ? 18.221 2.068 21.287 1 86.66 86 LYS A N 1
ATOM 666 C CA . LYS A 1 86 ? 17.566 3.2 21.936 1 86.66 86 LYS A CA 1
ATOM 667 C C . LYS A 1 86 ? 16.904 4.114 20.909 1 86.66 86 LYS A C 1
ATOM 669 O O . LYS A 1 86 ? 15.766 4.549 21.1 1 86.66 86 LYS A O 1
ATOM 674 N N . GLY A 1 87 ? 17.637 4.45 19.851 1 89.74 87 GLY A N 1
ATOM 675 C CA . GLY A 1 87 ? 17.078 5.268 18.786 1 89.74 87 GLY A CA 1
ATOM 676 C C . GLY A 1 87 ? 15.884 4.626 18.105 1 89.74 87 GLY A C 1
ATOM 677 O O . GLY A 1 87 ? 14.913 5.308 17.769 1 89.74 87 GLY A O 1
ATOM 678 N N . ARG A 1 88 ? 15.903 3.335 17.993 1 92.21 88 ARG A N 1
ATOM 679 C CA . ARG A 1 88 ? 14.837 2.594 17.326 1 92.21 88 ARG A CA 1
ATOM 680 C C . ARG A 1 88 ? 13.518 2.736 18.079 1 92.21 88 ARG A C 1
ATOM 682 O O . ARG A 1 88 ? 12.449 2.773 17.467 1 92.21 88 ARG A O 1
ATOM 689 N N . LEU A 1 89 ? 13.55 2.865 19.378 1 92.84 89 LEU A N 1
ATOM 690 C CA . LEU A 1 89 ? 12.344 3.085 20.169 1 92.84 89 LEU A CA 1
ATOM 691 C C . LEU A 1 89 ? 11.669 4.395 19.777 1 92.84 89 LEU A C 1
ATOM 693 O O . LEU A 1 89 ? 10.443 4.455 19.662 1 92.84 89 LEU A O 1
ATOM 697 N N . LEU A 1 90 ? 12.479 5.412 19.574 1 93.28 90 LEU A N 1
ATOM 698 C CA . LEU A 1 90 ? 11.952 6.706 19.157 1 93.28 90 LEU A CA 1
ATOM 699 C C . LEU A 1 90 ? 11.395 6.636 17.739 1 93.28 90 LEU A C 1
ATOM 701 O O . LEU A 1 90 ? 10.322 7.176 17.461 1 93.28 90 LEU A O 1
ATOM 705 N N . TYR A 1 91 ? 12.133 5.942 16.943 1 94.28 91 TYR A N 1
ATOM 706 C CA . TYR A 1 91 ? 11.714 5.731 15.562 1 94.28 91 TYR A CA 1
ATOM 707 C C . TYR A 1 91 ? 10.365 5.024 15.503 1 94.28 91 TYR A C 1
ATOM 709 O O . TYR A 1 91 ? 9.45 5.477 14.812 1 94.28 91 TYR A O 1
ATOM 717 N N . ASP A 1 92 ? 10.235 3.988 16.232 1 94.71 92 ASP A N 1
ATOM 718 C CA . ASP A 1 92 ? 9.008 3.197 16.271 1 94.71 92 ASP A CA 1
ATOM 719 C C . ASP A 1 92 ? 7.858 3.997 16.88 1 94.71 92 ASP A C 1
ATOM 721 O O . ASP A 1 92 ? 6.704 3.839 16.477 1 94.71 92 ASP A O 1
ATOM 725 N N . PHE A 1 93 ? 8.207 4.757 17.835 1 95.27 93 PHE A N 1
ATOM 726 C CA . PHE A 1 93 ? 7.198 5.637 18.412 1 95.27 93 PHE A CA 1
ATOM 727 C C . PHE A 1 93 ? 6.594 6.542 17.345 1 95.27 93 PHE A C 1
ATOM 729 O O . PHE A 1 93 ? 5.372 6.687 17.265 1 95.27 93 PHE A O 1
ATOM 736 N N . LEU A 1 94 ? 7.445 7.15 16.529 1 95.82 94 LEU A N 1
ATOM 737 C CA . LEU A 1 94 ? 6.966 8.039 15.476 1 95.82 94 LEU A CA 1
ATOM 738 C C . LEU A 1 94 ? 6.064 7.29 14.5 1 95.82 94 LEU A C 1
ATOM 740 O O . LEU A 1 94 ? 5.011 7.797 14.107 1 95.82 94 LEU A O 1
ATOM 744 N N . LEU A 1 95 ? 6.434 6.091 14.117 1 95.43 95 LEU A N 1
ATOM 745 C CA . LEU A 1 95 ? 5.634 5.279 13.207 1 95.43 95 LEU A CA 1
ATOM 746 C C . LEU A 1 95 ? 4.266 4.976 13.809 1 95.43 95 LEU A C 1
ATOM 748 O O . LEU A 1 95 ? 3.25 5.029 13.111 1 95.43 95 LEU A O 1
ATOM 752 N N . ALA A 1 96 ? 4.247 4.753 15.069 1 93.69 96 ALA A N 1
ATOM 753 C CA . ALA A 1 96 ? 3.039 4.323 15.769 1 93.69 96 ALA A CA 1
ATOM 754 C C . ALA A 1 96 ? 2.061 5.483 15.937 1 93.69 96 ALA A C 1
ATOM 756 O O . ALA A 1 96 ? 0.901 5.276 16.301 1 93.69 96 ALA A O 1
ATOM 757 N N . GLN A 1 97 ? 2.503 6.666 15.621 1 93.9 97 GLN A N 1
ATOM 758 C CA . GLN A 1 97 ? 1.642 7.834 15.777 1 93.9 97 GLN A CA 1
ATOM 759 C C . GLN A 1 97 ? 0.57 7.875 14.692 1 93.9 97 GLN A C 1
ATOM 761 O O . GLN A 1 97 ? -0.421 8.599 14.817 1 93.9 97 GLN A O 1
ATOM 766 N N . ALA A 1 98 ? 0.78 7.175 13.621 1 93.11 98 ALA A N 1
ATOM 767 C CA . ALA A 1 98 ? -0.204 7.15 12.542 1 93.11 98 ALA A CA 1
ATOM 768 C C . ALA A 1 98 ? -1.422 6.316 12.929 1 93.11 98 ALA A C 1
ATOM 770 O O . ALA A 1 98 ? -1.3 5.12 13.206 1 93.11 98 ALA A O 1
ATOM 771 N N . PRO A 1 99 ? -2.568 6.959 12.956 1 89.01 99 PRO A N 1
ATOM 772 C CA . PRO A 1 99 ? -3.768 6.194 13.302 1 89.01 99 PRO A CA 1
ATOM 773 C C . PRO A 1 99 ? -4.006 5.012 12.364 1 89.01 99 PRO A C 1
ATOM 775 O O . PRO A 1 99 ? -3.974 5.174 11.142 1 89.01 99 PRO A O 1
ATOM 778 N N . TYR A 1 100 ? -4.201 3.814 12.992 1 87.96 100 TYR A N 1
ATOM 779 C CA . TYR A 1 100 ? -4.456 2.572 12.272 1 87.96 100 TYR A CA 1
ATOM 780 C C . TYR A 1 100 ? -3.292 2.226 11.351 1 87.96 100 TYR A C 1
ATOM 782 O O . TYR A 1 100 ? -3.467 1.515 10.359 1 87.96 100 TYR A O 1
ATOM 790 N N . GLY A 1 101 ? -2.188 2.952 11.608 1 90.9 101 GLY A N 1
ATOM 791 C CA . GLY A 1 101 ? -1 2.697 10.809 1 90.9 101 GLY A CA 1
ATOM 792 C C . GLY A 1 101 ? -1.097 3.254 9.401 1 90.9 101 GLY A C 1
ATOM 793 O O . GLY A 1 101 ? -0.381 2.811 8.501 1 90.9 101 GLY A O 1
ATOM 794 N N . ARG A 1 102 ? -1.907 4.13 9.205 1 93.4 102 ARG A N 1
ATOM 795 C CA . ARG A 1 102 ? -2.153 4.636 7.858 1 93.4 102 ARG A CA 1
ATOM 796 C C . ARG A 1 102 ? -1.302 5.869 7.573 1 93.4 102 ARG A C 1
ATOM 798 O O . ARG A 1 102 ? -1.113 6.716 8.448 1 93.4 102 ARG A O 1
ATOM 805 N N . CYS A 1 103 ? -0.862 5.948 6.421 1 95.87 103 CYS A N 1
ATOM 806 C CA . CYS A 1 103 ? -0.058 7.073 5.956 1 95.87 103 CYS A CA 1
ATOM 807 C C . CYS A 1 103 ? -0.855 8.371 6.009 1 95.87 103 CYS A C 1
ATOM 809 O O . CYS A 1 103 ? -1.947 8.458 5.445 1 95.87 103 CYS A O 1
ATOM 811 N N . PRO A 1 104 ? -0.335 9.436 6.584 1 96.03 104 PRO A N 1
ATOM 812 C CA . PRO A 1 104 ? -1.097 10.683 6.681 1 96.03 104 PRO A CA 1
ATOM 813 C C . PRO A 1 104 ? -1.216 11.408 5.342 1 96.03 104 PRO A C 1
ATOM 815 O O . PRO A 1 104 ? -2.021 12.333 5.206 1 96.03 104 PRO A O 1
ATOM 818 N N . PHE A 1 105 ? -0.441 11.042 4.348 1 96.21 105 PHE A N 1
ATOM 819 C CA . PHE A 1 105 ? -0.457 11.726 3.061 1 96.21 105 PHE A CA 1
ATOM 820 C C . PHE A 1 105 ? -1.543 11.155 2.157 1 96.21 105 PHE A C 1
ATOM 822 O O . PHE A 1 105 ? -2.251 11.903 1.48 1 96.21 105 PHE A O 1
ATOM 829 N N . CYS A 1 106 ? -1.72 9.821 2.186 1 95.65 106 CYS A N 1
ATOM 830 C CA . CYS A 1 106 ? -2.666 9.21 1.259 1 95.65 106 CYS A CA 1
ATOM 831 C C . CYS A 1 106 ? -3.825 8.564 2.009 1 95.65 106 CYS A C 1
ATOM 833 O O . CYS A 1 106 ? -4.843 8.216 1.407 1 95.65 106 CYS A O 1
ATOM 835 N N . TRP A 1 107 ? -3.725 8.317 3.285 1 93.18 107 TRP A N 1
ATOM 836 C CA . TRP A 1 107 ? -4.706 7.748 4.204 1 93.18 107 TRP A CA 1
ATOM 837 C C . TRP A 1 107 ? -5.164 6.374 3.729 1 93.18 107 TRP A C 1
ATOM 839 O O . TRP A 1 107 ? -6.34 6.026 3.857 1 93.18 107 TRP A O 1
ATOM 849 N N . HIS A 1 108 ? -4.355 5.669 3.116 1 93.77 108 HIS A N 1
ATOM 850 C CA . HIS A 1 108 ? -4.724 4.328 2.677 1 93.77 108 HIS A CA 1
ATOM 851 C C . HIS A 1 108 ? -3.596 3.334 2.934 1 93.77 108 HIS A C 1
ATOM 853 O O . HIS A 1 108 ? -3.809 2.296 3.564 1 93.77 108 HIS A O 1
ATOM 859 N N . ARG A 1 109 ? -2.467 3.671 2.475 1 93.45 109 ARG A N 1
ATOM 860 C CA . ARG A 1 109 ? -1.36 2.726 2.587 1 93.45 109 ARG A CA 1
ATOM 861 C C . ARG A 1 109 ? -0.788 2.719 4.001 1 93.45 109 ARG A C 1
ATOM 863 O O . ARG A 1 109 ? -0.925 3.698 4.737 1 93.45 109 ARG A O 1
ATOM 870 N N . ASN A 1 110 ? -0.159 1.677 4.368 1 93.25 110 ASN A N 1
ATOM 871 C CA . ASN A 1 110 ? 0.44 1.547 5.692 1 93.25 110 ASN A CA 1
ATOM 872 C C . ASN A 1 110 ? 1.75 2.322 5.793 1 93.25 110 ASN A C 1
ATOM 874 O O . ASN A 1 110 ? 2.538 2.344 4.846 1 93.25 110 ASN A O 1
ATOM 878 N N . VAL A 1 111 ? 1.942 2.799 6.973 1 94.52 111 VAL A N 1
ATOM 879 C CA . VAL A 1 111 ? 3.194 3.48 7.285 1 94.52 111 VAL A CA 1
ATOM 880 C C . VAL A 1 111 ? 4.303 2.452 7.497 1 94.52 111 VAL A C 1
ATOM 882 O O . VAL A 1 111 ? 4.103 1.448 8.185 1 94.52 111 VAL A O 1
ATOM 885 N N . HIS A 1 112 ? 5.452 2.705 6.797 1 90.49 112 HIS A N 1
ATOM 886 C CA . HIS A 1 112 ? 6.601 1.831 6.997 1 90.49 112 HIS A CA 1
ATOM 887 C C . HIS A 1 112 ? 7.901 2.628 7.033 1 90.49 112 HIS A C 1
ATOM 889 O O . HIS A 1 112 ? 8.975 2.063 7.252 1 90.49 112 HIS A O 1
ATOM 895 N N . THR A 1 113 ? 7.772 3.924 6.83 1 93.79 113 THR A N 1
ATOM 896 C CA . THR A 1 113 ? 8.959 4.768 6.752 1 93.79 113 THR A CA 1
ATOM 897 C C . THR A 1 113 ? 8.724 6.099 7.461 1 93.79 113 THR A C 1
ATOM 899 O O . THR A 1 113 ? 7.611 6.381 7.909 1 93.79 113 THR A O 1
ATOM 902 N N . ILE A 1 114 ? 9.837 6.782 7.632 1 96.71 114 ILE A N 1
ATOM 903 C CA . ILE A 1 114 ? 9.797 8.15 8.138 1 96.71 114 ILE A CA 1
ATOM 904 C C . ILE A 1 114 ? 10.203 9.121 7.031 1 96.71 114 ILE A C 1
ATOM 906 O O . ILE A 1 114 ? 11.237 8.938 6.385 1 96.71 114 ILE A O 1
ATOM 910 N N . ASP A 1 115 ? 9.375 10.054 6.799 1 96.55 115 ASP A N 1
ATOM 911 C CA . ASP A 1 115 ? 9.649 11.11 5.829 1 96.55 115 ASP A CA 1
ATOM 912 C C . ASP A 1 115 ? 10.322 12.307 6.497 1 96.55 115 ASP A C 1
ATOM 914 O O . ASP A 1 115 ? 9.853 12.795 7.527 1 96.55 115 ASP A O 1
ATOM 918 N N . HIS A 1 116 ? 11.436 12.719 5.88 1 97.37 116 HIS A N 1
ATOM 919 C CA . HIS A 1 116 ? 11.992 14.028 6.203 1 97.37 116 HIS A CA 1
ATOM 920 C C . HIS A 1 116 ? 11.329 15.127 5.38 1 97.37 116 HIS A C 1
ATOM 922 O O . HIS A 1 116 ? 11.52 15.199 4.164 1 97.37 116 HIS A O 1
ATOM 928 N N . GLN A 1 117 ? 10.605 15.986 6.051 1 97.25 117 GLN A N 1
ATOM 929 C CA . GLN A 1 117 ? 9.952 17.071 5.326 1 97.25 117 GLN A CA 1
ATOM 930 C C . GLN A 1 117 ? 10.974 17.936 4.593 1 97.25 117 GLN A C 1
ATOM 932 O O . GLN A 1 117 ? 10.748 18.339 3.45 1 97.25 117 GLN A O 1
ATOM 937 N N . LEU A 1 118 ? 11.985 18.296 5.239 1 97.63 118 LEU A N 1
ATOM 938 C CA . LEU A 1 118 ? 13.205 18.766 4.591 1 97.63 118 LEU A CA 1
ATOM 939 C C . LEU A 1 118 ? 14.254 17.66 4.541 1 97.63 118 LEU A C 1
ATOM 941 O O . LEU A 1 118 ? 14.635 17.112 5.578 1 97.63 118 LEU A O 1
ATOM 945 N N . PRO A 1 119 ? 14.696 17.298 3.377 1 96.83 119 PRO A N 1
ATOM 946 C CA . PRO A 1 119 ? 15.515 16.097 3.201 1 96.83 119 PRO A CA 1
ATOM 947 C C . PRO A 1 119 ? 16.796 16.129 4.031 1 96.83 119 PRO A C 1
ATOM 949 O O . PRO A 1 119 ? 17.463 17.165 4.105 1 96.83 119 PRO A O 1
ATOM 952 N N . LYS A 1 120 ? 17.177 15.003 4.558 1 95.97 120 LYS A N 1
ATOM 953 C CA . LYS A 1 120 ? 18.328 14.914 5.452 1 95.97 120 LYS A CA 1
ATOM 954 C C . LYS A 1 120 ? 19.628 15.193 4.703 1 95.97 120 LYS A C 1
ATOM 956 O O . LYS A 1 120 ? 20.567 15.76 5.267 1 95.97 120 LYS A O 1
ATOM 961 N N . SER A 1 121 ? 19.685 14.864 3.431 1 94.31 121 SER A N 1
ATOM 962 C CA . SER A 1 121 ? 20.897 15.076 2.645 1 94.31 121 SER A CA 1
ATOM 963 C C . SER A 1 121 ? 21.143 16.56 2.398 1 94.31 121 SER A C 1
ATOM 965 O O . SER A 1 121 ? 22.283 17.024 2.457 1 94.31 121 SER A O 1
ATOM 967 N N . SER A 1 122 ? 20.106 17.321 2.202 1 95.77 122 SER A N 1
ATOM 968 C CA . SER A 1 122 ? 20.218 18.741 1.883 1 95.77 122 SER A CA 1
ATOM 969 C C . SER A 1 122 ? 20.171 19.596 3.145 1 95.77 122 SER A C 1
ATOM 971 O O . SER A 1 122 ? 20.71 20.704 3.171 1 95.77 122 SER A O 1
ATOM 973 N N . TYR A 1 123 ? 19.523 19.078 4.168 1 97.43 123 TYR A N 1
ATOM 974 C CA . TYR A 1 123 ? 19.376 19.801 5.426 1 97.43 123 TYR A CA 1
ATOM 975 C C . TYR A 1 123 ? 19.823 18.943 6.604 1 97.43 123 TYR A C 1
ATOM 977 O O . TYR A 1 123 ? 19.02 18.616 7.481 1 97.43 123 TYR A O 1
ATOM 985 N N . PRO A 1 124 ? 21.112 18.718 6.704 1 97.14 124 PRO A N 1
ATOM 986 C CA . PRO A 1 124 ? 21.611 17.782 7.715 1 97.14 124 PRO A CA 1
ATOM 987 C C . PRO A 1 124 ? 21.31 18.239 9.141 1 97.14 124 PRO A C 1
ATOM 989 O O . PRO A 1 124 ? 21.071 17.409 10.021 1 97.14 124 PRO A O 1
ATOM 992 N N . LEU A 1 125 ? 21.257 19.517 9.377 1 97.23 125 LEU A N 1
ATOM 993 C CA . LEU A 1 125 ? 20.999 20.031 10.717 1 97.23 125 LEU A CA 1
ATOM 994 C C . LEU A 1 125 ? 19.598 19.652 11.184 1 97.23 125 LEU A C 1
ATOM 996 O O . LEU A 1 125 ? 19.315 19.661 12.384 1 97.23 125 LEU A O 1
ATOM 1000 N N . LEU A 1 126 ? 18.775 19.345 10.246 1 97.18 126 LEU A N 1
ATOM 1001 C CA . LEU A 1 126 ? 17.38 19.063 10.564 1 97.18 126 LEU A CA 1
ATOM 1002 C C . LEU A 1 126 ? 17.085 17.572 10.442 1 97.18 126 LEU A C 1
ATOM 1004 O O . LEU A 1 126 ? 15.93 17.153 10.543 1 97.18 126 LEU A O 1
ATOM 1008 N N . SER A 1 127 ? 18.063 16.704 10.277 1 95.92 127 SER A N 1
ATOM 1009 C CA . SER A 1 127 ? 17.896 15.289 9.96 1 95.92 127 SER A CA 1
ATOM 1010 C C . SER A 1 127 ? 17.373 14.511 11.162 1 95.92 127 SER A C 1
ATOM 1012 O O . SER A 1 127 ? 16.801 13.43 11.008 1 95.92 127 SER A O 1
ATOM 1014 N N . ILE A 1 128 ? 17.475 15.07 12.373 1 94.53 128 ILE A N 1
ATOM 1015 C CA . ILE A 1 128 ? 17.105 14.311 13.562 1 94.53 128 ILE A CA 1
ATOM 1016 C C . ILE A 1 128 ? 16.17 15.144 14.436 1 94.53 128 ILE A C 1
ATOM 1018 O O . ILE A 1 128 ? 16.135 14.975 15.657 1 94.53 128 ILE A O 1
ATOM 1022 N N . ILE A 1 129 ? 15.52 16.026 13.873 1 95.32 129 ILE A N 1
ATOM 1023 C CA . ILE A 1 129 ? 14.521 16.835 14.564 1 95.32 129 ILE A CA 1
ATOM 1024 C C . ILE A 1 129 ? 13.153 16.164 14.462 1 95.32 129 ILE A C 1
ATOM 1026 O O . ILE A 1 129 ? 12.659 15.912 13.361 1 95.32 129 ILE A O 1
ATOM 1030 N N . PRO A 1 130 ? 12.489 15.847 15.597 1 96.23 130 PRO A N 1
ATOM 1031 C CA . PRO A 1 130 ? 11.232 15.097 15.56 1 96.23 130 PRO A CA 1
ATOM 1032 C C . PRO A 1 130 ? 10.162 15.779 14.709 1 96.23 130 PRO A C 1
ATOM 1034 O O . PRO A 1 130 ? 9.403 15.105 14.008 1 96.23 130 PRO A O 1
ATOM 1037 N N . ASP A 1 131 ? 10.144 17.099 14.678 1 97.06 131 ASP A N 1
ATOM 1038 C CA . ASP A 1 131 ? 9.149 17.85 13.919 1 97.06 131 ASP A CA 1
ATOM 1039 C C . ASP A 1 131 ? 9.34 17.651 12.417 1 97.06 131 ASP A C 1
ATOM 1041 O O . ASP A 1 131 ? 8.413 17.871 11.634 1 97.06 131 ASP A O 1
ATOM 1045 N N . ASN A 1 132 ? 10.557 17.293 12.032 1 97.57 132 ASN A N 1
ATOM 1046 C CA . ASN A 1 132 ? 10.861 17.106 10.617 1 97.57 132 ASN A CA 1
ATOM 1047 C C . ASN A 1 132 ? 10.652 15.657 10.186 1 97.57 132 ASN A C 1
ATOM 1049 O O . ASN A 1 132 ? 10.847 15.319 9.017 1 97.57 132 ASN A O 1
ATOM 1053 N N . LEU A 1 133 ? 10.332 14.826 11.135 1 97.16 133 LEU A N 1
ATOM 1054 C CA . LEU A 1 133 ? 10.221 13.39 10.899 1 97.16 133 LEU A CA 1
ATOM 1055 C C . LEU A 1 133 ? 8.765 12.941 10.952 1 97.16 133 LEU A C 1
ATOM 1057 O O . LEU A 1 133 ? 8.184 12.829 12.033 1 97.16 133 LEU A O 1
ATOM 1061 N N . VAL A 1 134 ? 8.213 12.614 9.797 1 97.47 134 VAL A N 1
ATOM 1062 C CA . VAL A 1 134 ? 6.796 12.285 9.685 1 97.47 134 VAL A CA 1
ATOM 1063 C C . VAL A 1 134 ? 6.636 10.846 9.201 1 97.47 134 VAL A C 1
ATOM 1065 O O . VAL A 1 134 ? 7.248 10.447 8.208 1 97.47 134 VAL A O 1
ATOM 1068 N N . PRO A 1 135 ? 5.815 10.03 9.937 1 97.43 135 PRO A N 1
ATOM 1069 C CA . PRO A 1 135 ? 5.548 8.69 9.408 1 97.43 135 PRO A CA 1
ATOM 1070 C C . PRO A 1 135 ? 4.878 8.72 8.037 1 97.43 135 PRO A C 1
ATOM 1072 O O . PRO A 1 135 ? 4.036 9.584 7.775 1 97.43 135 PRO A O 1
ATOM 1075 N N . ALA A 1 136 ? 5.305 7.822 7.156 1 96.51 136 ALA A N 1
ATOM 1076 C CA . ALA A 1 136 ? 4.802 7.81 5.785 1 96.51 136 ALA A CA 1
ATOM 1077 C C . ALA A 1 136 ? 4.855 6.404 5.194 1 96.51 136 ALA A C 1
ATOM 1079 O O . ALA A 1 136 ? 5.56 5.533 5.709 1 96.51 136 ALA A O 1
ATOM 1080 N N . CYS A 1 137 ? 4.018 6.17 4.211 1 94.3 137 CYS A N 1
ATOM 1081 C CA . CYS A 1 137 ? 4.189 4.952 3.426 1 94.3 137 CYS A CA 1
ATOM 1082 C C . CYS A 1 137 ? 5.337 5.098 2.435 1 94.3 137 CYS A C 1
ATOM 1084 O O . CYS A 1 137 ? 5.744 6.214 2.11 1 94.3 137 CYS A O 1
ATOM 1086 N N . THR A 1 138 ? 5.821 4.031 1.954 1 91.24 138 THR A N 1
ATOM 1087 C CA . THR A 1 138 ? 6.963 4.015 1.047 1 91.24 138 THR A CA 1
ATOM 1088 C C . THR A 1 138 ? 6.634 4.749 -0.25 1 91.24 138 THR A C 1
ATOM 1090 O O . THR A 1 138 ? 7.463 5.495 -0.774 1 91.24 138 THR A O 1
ATOM 1093 N N . ASN A 1 139 ? 5.463 4.591 -0.797 1 91.49 139 ASN A N 1
ATOM 1094 C CA . ASN A 1 139 ? 5.086 5.158 -2.088 1 91.49 139 ASN A CA 1
ATOM 1095 C C . ASN A 1 139 ? 5.016 6.681 -2.032 1 91.49 139 ASN A C 1
ATOM 1097 O O . ASN A 1 139 ? 5.554 7.364 -2.906 1 91.49 139 ASN A O 1
ATOM 1101 N N . CYS A 1 140 ? 4.35 7.204 -1.072 1 94.48 140 CYS A N 1
ATOM 1102 C CA . CYS A 1 140 ? 4.26 8.654 -0.942 1 94.48 140 CYS A CA 1
ATOM 1103 C C . CYS A 1 140 ? 5.634 9.266 -0.695 1 94.48 140 CYS A C 1
ATOM 1105 O O . CYS A 1 140 ? 5.957 10.319 -1.247 1 94.48 140 CYS A O 1
ATOM 1107 N N . ASN A 1 141 ? 6.379 8.591 0.157 1 93.53 141 ASN A N 1
ATOM 1108 C CA . ASN A 1 141 ? 7.731 9.072 0.421 1 93.53 141 ASN A CA 1
ATOM 1109 C C . ASN A 1 141 ? 8.588 9.055 -0.842 1 93.53 141 ASN A C 1
ATOM 1111 O O . ASN A 1 141 ? 9.345 9.993 -1.096 1 93.53 141 ASN A O 1
ATOM 1115 N N . HIS A 1 142 ? 8.425 8.073 -1.594 1 90.62 142 HIS A N 1
ATOM 1116 C CA . HIS A 1 142 ? 9.164 7.969 -2.847 1 90.62 142 HIS A CA 1
ATOM 1117 C C . HIS A 1 142 ? 8.734 9.052 -3.832 1 90.62 142 HIS A C 1
ATOM 1119 O O . HIS A 1 142 ? 9.572 9.634 -4.524 1 90.62 142 HIS A O 1
ATOM 1125 N N . ARG A 1 143 ? 7.517 9.281 -3.96 1 91.66 143 ARG A N 1
ATOM 1126 C CA . ARG A 1 143 ? 7.003 10.274 -4.896 1 91.66 143 ARG A CA 1
ATOM 1127 C C . ARG A 1 143 ? 7.435 11.681 -4.495 1 91.66 143 ARG A C 1
ATOM 1129 O O . ARG A 1 143 ? 7.665 12.534 -5.355 1 91.66 143 ARG A O 1
ATOM 1136 N N . LYS A 1 144 ? 7.329 11.917 -3.202 1 91.52 144 LYS A N 1
ATOM 1137 C CA . LYS A 1 144 ? 7.846 13.201 -2.738 1 91.52 144 LYS A CA 1
ATOM 1138 C C . LYS A 1 144 ? 9.335 13.336 -3.044 1 91.52 144 LYS A C 1
ATOM 1140 O O . LYS A 1 144 ? 9.795 14.402 -3.457 1 91.52 144 LYS A O 1
ATOM 1145 N N . ASN A 1 145 ? 10.029 12.18 -2.853 1 86.74 145 ASN A N 1
ATOM 1146 C CA . ASN A 1 145 ? 11.473 12.139 -3.059 1 86.74 145 ASN A CA 1
ATOM 1147 C C . ASN A 1 145 ? 12.186 13.215 -2.246 1 86.74 145 ASN A C 1
ATOM 1149 O O . ASN A 1 145 ? 11.711 13.611 -1.18 1 86.74 145 ASN A O 1
ATOM 1153 N N . ASP A 1 146 ? 13.421 13.643 -2.607 1 85.99 146 ASP A N 1
ATOM 1154 C CA . ASP A 1 146 ? 14.205 14.634 -1.876 1 85.99 146 ASP A CA 1
ATOM 1155 C C . ASP A 1 146 ? 13.949 16.041 -2.411 1 85.99 146 ASP A C 1
ATOM 1157 O O . ASP A 1 146 ? 14.82 16.909 -2.332 1 85.99 146 ASP A O 1
ATOM 1161 N N . THR A 1 147 ? 12.709 16.195 -2.865 1 87.35 147 THR A N 1
ATOM 1162 C CA . THR A 1 147 ? 12.369 17.49 -3.442 1 87.35 147 THR A CA 1
ATOM 1163 C C . THR A 1 147 ? 12.002 18.49 -2.349 1 87.35 147 THR A C 1
ATOM 1165 O O . THR A 1 147 ? 11.323 18.138 -1.382 1 87.35 147 THR A O 1
ATOM 1168 N N . VAL A 1 148 ? 12.513 19.676 -2.477 1 92.19 148 VAL A N 1
ATOM 1169 C CA . VAL A 1 148 ? 12.156 20.796 -1.613 1 92.19 148 VAL A CA 1
ATOM 1170 C C . VAL A 1 148 ? 11.229 21.752 -2.361 1 92.19 148 VAL A C 1
ATOM 1172 O O . VAL A 1 148 ? 11.528 22.164 -3.484 1 92.19 148 VAL A O 1
ATOM 1175 N N . ALA A 1 149 ? 10.164 22.067 -1.694 1 94.05 149 ALA A N 1
ATOM 1176 C CA . ALA A 1 149 ? 9.182 22.936 -2.337 1 94.05 149 ALA A CA 1
ATOM 1177 C C . ALA A 1 149 ? 9.773 24.313 -2.626 1 94.05 149 ALA A C 1
ATOM 1179 O O . ALA A 1 149 ? 10.534 24.851 -1.818 1 94.05 149 ALA A O 1
ATOM 1180 N N . ALA A 1 150 ? 9.399 24.878 -3.773 1 93.95 150 ALA A N 1
ATOM 1181 C CA . ALA A 1 150 ? 9.884 26.195 -4.178 1 93.95 150 ALA A CA 1
ATOM 1182 C C . ALA A 1 150 ? 9.028 27.305 -3.575 1 93.95 150 ALA A C 1
ATOM 1184 O O . ALA A 1 150 ? 9.453 28.46 -3.51 1 93.95 150 ALA A O 1
ATOM 1185 N N . SER A 1 151 ? 7.873 26.966 -3.215 1 96.31 151 SER A N 1
ATOM 1186 C CA . SER A 1 151 ? 6.92 27.939 -2.689 1 96.31 151 SER A CA 1
ATOM 1187 C C . SER A 1 151 ? 5.928 27.282 -1.735 1 96.31 151 SER A C 1
ATOM 1189 O O . SER A 1 151 ? 5.887 26.055 -1.622 1 96.31 151 SER A O 1
ATOM 1191 N N . THR A 1 152 ? 5.17 28.109 -1.087 1 95.92 152 THR A N 1
ATOM 1192 C CA . THR A 1 152 ? 4.117 27.622 -0.203 1 95.92 152 THR A CA 1
ATOM 1193 C C . THR A 1 152 ? 3.11 26.776 -0.977 1 95.92 152 THR A C 1
ATOM 1195 O O . THR A 1 152 ? 2.654 25.741 -0.487 1 95.92 152 THR A O 1
ATOM 1198 N N . GLN A 1 153 ? 2.839 27.135 -2.222 1 94.79 153 GLN A N 1
ATOM 1199 C CA . GLN A 1 153 ? 1.808 26.506 -3.042 1 94.79 153 GLN A CA 1
ATOM 1200 C C . GLN A 1 153 ? 2.216 25.094 -3.451 1 94.79 153 GLN A C 1
ATOM 1202 O O . GLN A 1 153 ? 1.36 24.252 -3.734 1 94.79 153 GLN A O 1
ATOM 1207 N N . THR A 1 154 ? 3.487 24.849 -3.413 1 94.85 154 THR A N 1
ATOM 1208 C CA . THR A 1 154 ? 3.955 23.551 -3.885 1 94.85 154 THR A CA 1
ATOM 1209 C C . THR A 1 154 ? 4.497 22.717 -2.728 1 94.85 154 THR A C 1
ATOM 1211 O O . THR A 1 154 ? 5.04 21.631 -2.94 1 94.85 154 THR A O 1
ATOM 1214 N N . GLN A 1 155 ? 4.409 23.275 -1.559 1 95.3 155 GLN A N 1
ATOM 1215 C CA . GLN A 1 155 ? 4.794 22.518 -0.373 1 95.3 155 GLN A CA 1
ATOM 1216 C C . GLN A 1 155 ? 3.662 21.604 0.088 1 95.3 155 GLN A C 1
ATOM 1218 O O . GLN A 1 155 ? 2.514 22.038 0.202 1 95.3 155 GLN A O 1
ATOM 1223 N N . ILE A 1 156 ? 3.961 20.405 0.318 1 95.33 156 ILE A N 1
ATOM 1224 C CA . ILE A 1 156 ? 2.958 19.476 0.826 1 95.33 156 ILE A CA 1
ATOM 1225 C C . ILE A 1 156 ? 2.507 19.913 2.218 1 95.33 156 ILE A C 1
ATOM 1227 O O . ILE A 1 156 ? 3.269 20.544 2.954 1 95.33 156 ILE A O 1
ATOM 1231 N N . LEU A 1 157 ? 1.283 19.617 2.568 1 95.8 157 LEU A N 1
ATOM 1232 C CA . LEU A 1 157 ? 0.756 19.948 3.887 1 95.8 157 LEU A CA 1
ATOM 1233 C C . LEU A 1 157 ? 1.495 19.177 4.976 1 95.8 157 LEU A C 1
ATOM 1235 O O . LEU A 1 157 ? 1.731 17.975 4.84 1 95.8 157 LEU A O 1
ATOM 1239 N N . HIS A 1 158 ? 1.867 19.887 5.973 1 96.74 158 HIS A N 1
ATOM 1240 C CA . HIS A 1 158 ? 2.597 19.267 7.073 1 96.74 158 HIS A CA 1
ATOM 1241 C C . HIS A 1 158 ? 1.644 18.599 8.059 1 96.74 158 HIS A C 1
ATOM 1243 O O . HIS A 1 158 ? 0.848 19.275 8.715 1 96.74 158 HIS A O 1
ATOM 1249 N N . PRO A 1 159 ? 1.781 17.337 8.287 1 96.33 159 PRO A N 1
ATOM 1250 C CA . PRO A 1 159 ? 0.8 16.598 9.085 1 96.33 159 PRO A CA 1
ATOM 1251 C C . PRO A 1 159 ? 0.757 17.057 10.541 1 96.33 159 PRO A C 1
ATOM 1253 O O . PRO A 1 159 ? -0.284 16.95 11.195 1 96.33 159 PRO A O 1
ATOM 1256 N N . TYR A 1 160 ? 1.834 17.572 11.036 1 96.95 160 TYR A N 1
ATOM 1257 C CA . TYR A 1 160 ? 1.881 17.967 12.439 1 96.95 160 TYR A CA 1
ATOM 1258 C C . TYR A 1 160 ? 1.321 19.371 12.629 1 96.95 160 TYR A C 1
ATOM 1260 O O . TYR A 1 160 ? 0.831 19.71 13.709 1 96.95 160 TYR A O 1
ATOM 1268 N N . PHE A 1 161 ? 1.358 20.202 11.636 1 96.53 161 PHE A N 1
ATOM 1269 C CA . PHE A 1 161 ? 1.175 21.627 11.882 1 96.53 161 PHE A CA 1
ATOM 1270 C C . PHE A 1 161 ? -0.025 22.161 11.108 1 96.53 161 PHE A C 1
ATOM 1272 O O . PHE A 1 161 ? -0.53 23.245 11.406 1 96.53 161 PHE A O 1
ATOM 1279 N N . GLU A 1 162 ? -0.407 21.422 10.124 1 93.99 162 GLU A N 1
ATOM 1280 C CA . GLU A 1 162 ? -1.476 21.91 9.258 1 93.99 162 GLU A CA 1
ATOM 1281 C C . GLU A 1 162 ? -2.623 20.906 9.179 1 93.99 162 GLU A C 1
ATOM 1283 O O . GLU A 1 162 ? -2.396 19.694 9.196 1 93.99 162 GLU A O 1
ATOM 1288 N N . HIS A 1 163 ? -3.846 21.462 9.048 1 91.01 163 HIS A N 1
ATOM 1289 C CA . HIS A 1 163 ? -5.052 20.643 9.087 1 91.01 163 HIS A CA 1
ATOM 1290 C C . HIS A 1 163 ? -5.966 20.951 7.905 1 91.01 163 HIS A C 1
ATOM 1292 O O . HIS A 1 163 ? -6.362 22.101 7.704 1 91.01 163 HIS A O 1
ATOM 1298 N N . ALA A 1 164 ? -6.198 20.017 7.135 1 92.5 164 ALA A N 1
ATOM 1299 C CA . ALA A 1 164 ? -7.116 20.173 6.01 1 92.5 164 ALA A CA 1
ATOM 1300 C C . ALA A 1 164 ? -8.375 19.332 6.208 1 92.5 164 ALA A C 1
ATOM 1302 O O . ALA A 1 164 ? -8.88 18.727 5.259 1 92.5 164 ALA A O 1
ATOM 1303 N N . ASP A 1 165 ? -8.865 19.257 7.457 1 90.69 165 ASP A N 1
ATOM 1304 C CA . ASP A 1 165 ? -10.004 18.391 7.744 1 90.69 165 ASP A CA 1
ATOM 1305 C C . ASP A 1 165 ? -11.188 19.198 8.273 1 90.69 165 ASP A C 1
ATOM 1307 O O . ASP A 1 165 ? -12.188 18.627 8.713 1 90.69 165 ASP A O 1
ATOM 1311 N N . HIS A 1 166 ? -11.083 20.529 8.268 1 91.55 166 HIS A N 1
ATOM 1312 C CA . HIS A 1 166 ? -12.175 21.365 8.754 1 91.55 166 HIS A CA 1
ATOM 1313 C C . HIS A 1 166 ? -13.255 21.534 7.692 1 91.55 166 HIS A C 1
ATOM 1315 O O . HIS A 1 166 ? -14.328 22.075 7.971 1 91.55 166 HIS A O 1
ATOM 1321 N N . GLY A 1 167 ? -13.008 21.118 6.485 1 94.26 167 GLY A N 1
ATOM 1322 C CA . GLY A 1 167 ? -13.923 21.141 5.355 1 94.26 167 GLY A CA 1
ATOM 1323 C C . GLY A 1 167 ? -13.736 19.967 4.413 1 94.26 167 GLY A C 1
ATOM 1324 O O . GLY A 1 167 ? -12.792 19.188 4.562 1 94.26 167 GLY A O 1
ATOM 1325 N N . ARG A 1 168 ? -14.615 19.917 3.437 1 96.59 168 ARG A N 1
ATOM 1326 C CA . ARG A 1 168 ? -14.545 18.819 2.478 1 96.59 168 ARG A CA 1
ATOM 1327 C C . ARG A 1 168 ? -13.725 19.212 1.254 1 96.59 168 ARG A C 1
ATOM 1329 O O . ARG A 1 168 ? -13.823 20.343 0.772 1 96.59 168 ARG A O 1
ATOM 1336 N N . TRP A 1 169 ? -12.958 18.304 0.769 1 97.79 169 TRP A N 1
ATOM 1337 C CA . TRP A 1 169 ? -12.209 18.616 -0.444 1 97.79 169 TRP A CA 1
ATOM 1338 C C . TRP A 1 169 ? -12.124 17.399 -1.359 1 97.79 169 TRP A C 1
ATOM 1340 O O . TRP A 1 169 ? -11.754 17.52 -2.53 1 97.79 169 TRP A O 1
ATOM 1350 N N . LEU A 1 170 ? -12.413 16.179 -0.937 1 98.08 170 LEU A N 1
ATOM 1351 C CA . LEU A 1 170 ? -12.36 14.974 -1.759 1 98.08 170 LEU A CA 1
ATOM 1352 C C . LEU A 1 170 ? -13.754 14.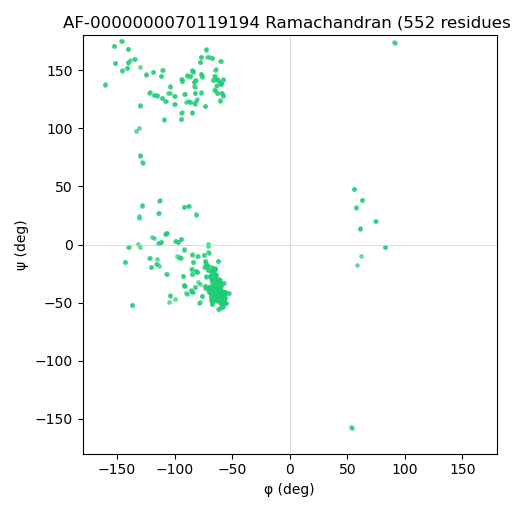581 -2.236 1 98.08 170 LEU A C 1
ATOM 1354 O O . LEU A 1 170 ? -14.675 14.439 -1.428 1 98.08 170 LEU A O 1
ATOM 1358 N N . PHE A 1 171 ? -13.88 14.4 -3.473 1 98.47 171 PHE A N 1
ATOM 1359 C CA . PHE A 1 171 ? -15.144 14.02 -4.092 1 98.47 171 PHE A CA 1
ATOM 1360 C C . PHE A 1 171 ? -14.936 12.898 -5.102 1 98.47 171 PHE A C 1
ATOM 1362 O O . PHE A 1 171 ? -13.804 12.619 -5.504 1 98.47 171 PHE A O 1
ATOM 1369 N N . ALA A 1 172 ? -15.984 12.194 -5.425 1 98.64 172 ALA A N 1
ATOM 1370 C CA . ALA A 1 172 ? -15.949 11.111 -6.404 1 98.64 172 ALA A CA 1
ATOM 1371 C C . ALA A 1 172 ? -17.202 11.118 -7.275 1 98.64 172 ALA A C 1
ATOM 1373 O O . ALA A 1 172 ? -18.234 11.669 -6.884 1 98.64 172 ALA A O 1
ATOM 1374 N N . ARG A 1 173 ? -17.1 10.559 -8.425 1 98.24 173 ARG A N 1
ATOM 1375 C CA . ARG A 1 173 ? -18.233 10.326 -9.314 1 98.24 173 ARG A CA 1
ATOM 1376 C C . ARG A 1 173 ? -18.112 8.977 -10.014 1 98.24 173 ARG A C 1
ATOM 1378 O O . ARG A 1 173 ? -17.004 8.494 -10.256 1 98.24 173 ARG A O 1
ATOM 1385 N N . VAL A 1 174 ? -19.227 8.382 -10.375 1 97.35 174 VAL A N 1
ATOM 1386 C CA . VAL A 1 174 ? -19.251 7.149 -11.154 1 97.35 174 VAL A CA 1
ATOM 1387 C C . VAL A 1 174 ? -19.057 7.468 -12.634 1 97.35 174 VAL A C 1
ATOM 1389 O O . VAL A 1 174 ? -19.787 8.286 -13.2 1 97.35 174 VAL A O 1
ATOM 1392 N N . ALA A 1 175 ? -18.076 6.884 -13.254 1 94.53 175 ALA A N 1
ATOM 1393 C CA . ALA A 1 175 ? -17.729 7.2 -14.637 1 94.53 175 ALA A CA 1
ATOM 1394 C C . ALA A 1 175 ? -18.29 6.154 -15.596 1 94.53 175 ALA A C 1
ATOM 1396 O O . ALA A 1 175 ? -18.801 6.495 -16.666 1 94.53 175 ALA A O 1
ATOM 1397 N N . TYR A 1 176 ? -18.112 4.887 -15.276 1 89 176 TYR A N 1
ATOM 1398 C CA . TYR A 1 176 ? -18.596 3.767 -16.075 1 89 176 TYR A CA 1
ATOM 1399 C C . TYR A 1 176 ? -19.178 2.674 -15.186 1 89 176 TYR A C 1
ATOM 1401 O O . TYR A 1 176 ? -18.801 2.549 -14.018 1 89 176 TYR A O 1
ATOM 1409 N N . LEU A 1 177 ? -19.993 1.858 -15.724 1 86.29 177 LEU A N 1
ATOM 1410 C CA . LEU A 1 177 ? -20.681 0.859 -14.914 1 86.29 177 LEU A CA 1
ATOM 1411 C C . LEU A 1 177 ? -20.255 -0.551 -15.31 1 86.29 177 LEU A C 1
ATOM 1413 O O . LEU A 1 177 ? -20.5 -1.508 -14.573 1 86.29 177 LEU A O 1
ATOM 1417 N N . GLU A 1 178 ? -19.612 -0.774 -16.342 1 83.72 178 GLU A N 1
ATOM 1418 C CA . GLU A 1 178 ? -19.147 -2.115 -16.681 1 83.72 178 GLU A CA 1
ATOM 1419 C C . GLU A 1 178 ? -17.688 -2.098 -17.128 1 83.72 178 GLU A C 1
ATOM 1421 O O . GLU A 1 178 ? -17.393 -1.814 -18.291 1 83.72 178 GLU A O 1
ATOM 1426 N N . PRO A 1 179 ? -16.767 -2.405 -16.218 1 85.19 179 PRO A N 1
ATOM 1427 C CA . PRO A 1 179 ? -16.975 -2.54 -14.774 1 85.19 179 PRO A CA 1
ATOM 1428 C C . PRO A 1 179 ? -17.215 -1.199 -14.085 1 85.19 179 PRO A C 1
ATOM 1430 O O . PRO A 1 179 ? -17.003 -0.144 -14.688 1 85.19 179 PRO A O 1
ATOM 1433 N N . VAL A 1 180 ? -17.723 -1.168 -12.989 1 91.12 180 VAL A N 1
ATOM 1434 C CA . VAL A 1 180 ? -17.98 0.082 -12.283 1 91.12 180 VAL A CA 1
ATOM 1435 C C . VAL A 1 180 ? -16.665 0.819 -12.041 1 91.12 180 VAL A C 1
ATOM 1437 O O . VAL A 1 180 ? -15.721 0.251 -11.485 1 91.12 180 VAL A O 1
ATOM 1440 N N . THR A 1 181 ? -16.582 2.012 -12.494 1 94.7 181 THR A N 1
ATOM 1441 C CA . THR A 1 181 ? -15.403 2.857 -12.341 1 94.7 181 THR A CA 1
ATOM 1442 C C . THR A 1 181 ? -15.757 4.154 -11.619 1 94.7 181 THR A C 1
ATOM 1444 O O . THR A 1 181 ? -16.717 4.834 -11.989 1 94.7 181 THR A O 1
ATOM 1447 N N . VAL A 1 182 ? -14.993 4.448 -10.639 1 97.45 182 VAL A N 1
ATOM 1448 C CA . VAL A 1 182 ? -15.184 5.662 -9.852 1 97.45 182 VAL A CA 1
ATOM 1449 C C . VAL A 1 182 ? -13.985 6.591 -10.034 1 97.45 182 VAL A C 1
ATOM 1451 O O . VAL A 1 182 ? -12.835 6.157 -9.933 1 97.45 182 VAL A O 1
ATOM 1454 N N . LEU A 1 183 ? -14.192 7.823 -10.371 1 98.48 183 LEU A N 1
ATOM 1455 C CA . LEU A 1 183 ? -13.154 8.836 -10.526 1 98.48 183 LEU A CA 1
ATOM 1456 C C . LEU A 1 183 ? -13.148 9.794 -9.34 1 98.48 183 LEU A C 1
ATOM 1458 O O . LEU A 1 183 ? -14.207 10.243 -8.894 1 98.48 183 LEU A O 1
ATOM 1462 N N . PHE A 1 184 ? -12.01 10.11 -8.846 1 98.64 184 PHE A N 1
ATOM 1463 C CA . PHE A 1 184 ? -11.868 10.979 -7.684 1 98.64 184 PHE A CA 1
ATOM 1464 C C . PHE A 1 184 ? -11.258 12.318 -8.082 1 98.64 184 PHE A C 1
ATOM 1466 O O . PHE A 1 184 ? -10.468 12.391 -9.025 1 98.64 184 PHE A O 1
ATOM 1473 N N . SER A 1 185 ? -11.609 13.348 -7.369 1 98.56 185 SER A N 1
ATOM 1474 C CA . SER A 1 185 ? -11.065 14.682 -7.601 1 98.56 185 SER A CA 1
ATOM 1475 C C . SER A 1 185 ? -10.927 15.458 -6.295 1 98.56 185 SER A C 1
ATOM 1477 O O . SER A 1 185 ? -11.669 15.214 -5.341 1 98.56 185 SER A O 1
ATOM 1479 N N . ALA A 1 186 ? -9.969 16.344 -6.202 1 98.11 186 ALA A N 1
ATOM 1480 C CA . ALA A 1 186 ? -9.804 17.296 -5.107 1 98.11 186 ALA A CA 1
ATOM 1481 C C . ALA A 1 186 ? -10.455 18.635 -5.442 1 98.11 186 ALA A C 1
ATOM 1483 O O . ALA A 1 186 ? -9.924 19.408 -6.243 1 98.11 186 ALA A O 1
ATOM 1484 N N . ASP A 1 187 ? -11.523 18.881 -4.798 1 97.92 187 ASP A N 1
ATOM 1485 C CA . ASP A 1 187 ? -12.274 20.116 -4.999 1 97.92 187 ASP A CA 1
ATOM 1486 C C . ASP A 1 187 ? -12.589 20.789 -3.665 1 97.92 187 ASP A C 1
ATOM 1488 O O . ASP A 1 187 ? -13.745 20.818 -3.236 1 97.92 187 ASP A O 1
ATOM 1492 N N . PRO A 1 188 ? -11.59 21.451 -3.059 1 97.4 188 PRO A N 1
ATOM 1493 C CA . PRO A 1 188 ? -11.771 22.015 -1.719 1 97.4 188 PRO A CA 1
ATOM 1494 C C . PRO A 1 188 ? -12.837 23.107 -1.677 1 97.4 188 PRO A C 1
ATOM 1496 O O . PRO A 1 188 ? -12.929 23.92 -2.599 1 97.4 188 PRO A O 1
ATOM 1499 N N . ASP A 1 189 ? -13.646 23.022 -0.642 1 94.33 189 ASP A N 1
ATOM 1500 C CA . ASP A 1 189 ? -14.713 24.01 -0.51 1 94.33 189 ASP A CA 1
ATOM 1501 C C . ASP A 1 189 ? -14.153 25.373 -0.11 1 94.33 189 ASP A C 1
ATOM 1503 O O . ASP A 1 189 ? -12.978 25.487 0.244 1 94.33 189 ASP A O 1
ATOM 1507 N N . PRO A 1 190 ? -14.944 26.399 -0.182 1 94.47 190 PRO A N 1
ATOM 1508 C CA . PRO A 1 190 ? -14.483 27.781 -0.036 1 94.47 190 PRO A CA 1
ATOM 1509 C C . PRO A 1 190 ? -14.071 28.118 1.395 1 94.47 190 PRO A C 1
ATOM 1511 O O . PRO A 1 190 ? -13.514 29.19 1.645 1 94.47 190 PRO A O 1
ATOM 1514 N N . THR A 1 191 ? -14.283 27.238 2.321 1 93.74 191 THR A N 1
ATOM 1515 C CA . THR A 1 191 ? -13.858 27.501 3.691 1 93.74 191 THR A CA 1
ATOM 1516 C C . THR A 1 191 ? -12.338 27.442 3.807 1 93.74 191 THR A C 1
ATOM 1518 O O . THR A 1 191 ? -11.763 27.952 4.771 1 93.74 191 THR A O 1
ATOM 1521 N N . PHE A 1 192 ? -11.701 26.827 2.851 1 95.35 192 PHE A N 1
ATOM 1522 C CA . PHE A 1 192 ? -10.244 26.798 2.8 1 95.35 192 PHE A CA 1
ATOM 1523 C C . PHE A 1 192 ? -9.699 28.079 2.18 1 95.35 192 PHE A C 1
ATOM 1525 O O . PHE A 1 192 ? -10.296 28.629 1.252 1 95.35 192 PHE A O 1
ATOM 1532 N N . SER A 1 193 ? -8.593 28.54 2.74 1 95.56 193 SER A N 1
ATOM 1533 C CA . SER A 1 193 ? -7.907 29.644 2.077 1 95.56 193 SER A CA 1
ATOM 1534 C C . SER A 1 193 ? -7.479 29.26 0.664 1 95.56 193 SER A C 1
ATOM 1536 O O . SER A 1 193 ? -7.358 28.075 0.347 1 95.56 193 SER A O 1
ATOM 1538 N N . GLU A 1 194 ? -7.278 30.24 -0.174 1 96.71 194 GLU A N 1
ATOM 1539 C CA . GLU A 1 194 ? -6.838 29.991 -1.543 1 96.71 194 GLU A CA 1
ATOM 1540 C C . GLU A 1 194 ? -5.538 29.192 -1.569 1 96.71 194 GLU A C 1
ATOM 1542 O O . GLU A 1 194 ? -5.381 28.278 -2.382 1 96.71 194 GLU A O 1
ATOM 1547 N N . THR A 1 195 ? -4.691 29.587 -0.705 1 96.01 195 THR A N 1
ATOM 1548 C CA . THR A 1 195 ? -3.411 28.891 -0.622 1 96.01 195 THR A CA 1
ATOM 1549 C C . THR A 1 195 ? -3.614 27.428 -0.239 1 96.01 195 THR A C 1
ATOM 1551 O O . THR A 1 195 ? -3.034 26.533 -0.856 1 96.01 195 THR A O 1
ATOM 1554 N N . MET A 1 196 ? -4.439 27.179 0.687 1 95.41 196 MET A N 1
ATOM 1555 C CA . MET A 1 196 ? -4.701 25.81 1.121 1 95.41 196 MET A CA 1
ATOM 1556 C C . MET A 1 196 ? -5.364 25.005 0.009 1 95.41 196 MET A C 1
ATOM 1558 O O . MET A 1 196 ? -5.043 23.832 -0.19 1 95.41 196 MET A O 1
ATOM 1562 N N . GLN A 1 197 ? -6.246 25.648 -0.678 1 97.46 197 GLN A N 1
ATOM 1563 C CA . GLN A 1 197 ? -6.889 24.975 -1.802 1 97.46 197 GLN A CA 1
ATOM 1564 C C . GLN A 1 197 ? -5.859 24.511 -2.827 1 97.46 197 GLN A C 1
ATOM 1566 O O . GLN A 1 197 ? -5.898 23.364 -3.279 1 97.46 197 GLN A O 1
ATOM 1571 N N . THR A 1 198 ? -5.002 25.43 -3.135 1 97.4 198 THR A N 1
ATOM 1572 C CA . THR A 1 198 ? -3.959 25.134 -4.11 1 97.4 198 THR A CA 1
ATOM 1573 C C . THR A 1 198 ? -3.067 23.997 -3.62 1 97.4 198 THR A C 1
ATOM 1575 O O . THR A 1 198 ? -2.722 23.096 -4.387 1 97.4 198 THR A O 1
ATOM 1578 N N . ARG A 1 199 ? -2.729 23.969 -2.407 1 96.47 199 ARG A N 1
ATOM 1579 C CA . ARG A 1 199 ? -1.844 22.962 -1.832 1 96.47 199 ARG A CA 1
ATOM 1580 C C . ARG A 1 199 ? -2.531 21.602 -1.768 1 96.47 199 ARG A C 1
ATOM 1582 O O . ARG A 1 199 ? -1.894 20.568 -1.982 1 96.47 199 ARG A O 1
ATOM 1589 N N . ILE A 1 200 ? -3.808 21.578 -1.462 1 97.16 200 ILE A N 1
ATOM 1590 C CA . ILE A 1 200 ? -4.574 20.336 -1.462 1 97.16 200 ILE A CA 1
ATOM 1591 C C . ILE A 1 200 ? -4.546 19.713 -2.855 1 97.16 200 ILE A C 1
ATOM 1593 O O . ILE A 1 200 ? -4.263 18.522 -3.004 1 97.16 200 ILE A O 1
ATOM 1597 N N . ARG A 1 201 ? -4.793 20.518 -3.874 1 98.01 201 ARG A N 1
ATOM 1598 C CA . ARG A 1 201 ? -4.792 20.034 -5.25 1 98.01 201 ARG A CA 1
ATOM 1599 C C . ARG A 1 201 ? -3.404 19.552 -5.66 1 98.01 201 ARG A C 1
ATOM 1601 O O . ARG A 1 201 ? -3.27 18.531 -6.336 1 98.01 201 ARG A O 1
ATOM 1608 N N . HIS A 1 202 ? -2.434 20.29 -5.274 1 96.86 202 HIS A N 1
ATOM 1609 C CA . HIS A 1 202 ? -1.057 19.924 -5.588 1 96.86 202 HIS A CA 1
ATOM 1610 C C . HIS A 1 202 ? -0.695 18.573 -4.98 1 96.86 202 HIS A C 1
ATOM 1612 O O . HIS A 1 202 ? -0.164 17.699 -5.67 1 96.86 202 HIS A O 1
ATOM 1618 N N . GLN A 1 203 ? -0.964 18.418 -3.741 1 96.16 203 GLN A N 1
ATOM 1619 C CA . GLN A 1 203 ? -0.661 17.171 -3.045 1 96.16 203 GLN A CA 1
ATOM 1620 C C . GLN A 1 203 ? -1.449 16.006 -3.636 1 96.16 203 GLN A C 1
ATOM 1622 O O . GLN A 1 203 ? -0.919 14.903 -3.784 1 96.16 203 GLN A O 1
ATOM 1627 N N . PHE A 1 204 ? -2.729 16.235 -3.961 1 97.72 204 PHE A N 1
ATOM 1628 C CA . PHE A 1 204 ? -3.577 15.226 -4.583 1 97.72 204 PHE A CA 1
ATOM 1629 C C . PHE A 1 204 ? -2.945 14.706 -5.869 1 97.72 204 PHE A C 1
ATOM 1631 O O . PHE A 1 204 ? -2.915 13.496 -6.107 1 97.72 204 PHE A O 1
ATOM 1638 N N . THR A 1 205 ? -2.381 15.602 -6.625 1 97.41 205 THR A N 1
ATOM 1639 C CA . THR A 1 205 ? -1.74 15.258 -7.889 1 97.41 205 THR A CA 1
ATOM 1640 C C . THR A 1 205 ? -0.377 14.616 -7.646 1 97.41 205 THR A C 1
ATOM 1642 O O . THR A 1 205 ? -0.053 13.588 -8.246 1 97.41 205 THR A O 1
ATOM 1645 N N . GLN A 1 206 ? 0.385 15.169 -6.774 1 95.82 206 GLN A N 1
ATOM 1646 C CA . GLN A 1 206 ? 1.742 14.705 -6.505 1 95.82 206 GLN A CA 1
ATOM 1647 C C . GLN A 1 206 ? 1.745 13.249 -6.05 1 95.82 206 GLN A C 1
ATOM 1649 O O . GLN A 1 206 ? 2.595 12.462 -6.474 1 95.82 206 GLN A O 1
ATOM 1654 N N . PHE A 1 207 ? 0.808 12.919 -5.229 1 96.3 207 PHE A N 1
ATOM 1655 C CA . PHE A 1 207 ? 0.789 11.57 -4.675 1 96.3 207 PHE A CA 1
ATOM 1656 C C . PHE A 1 207 ? -0.106 10.657 -5.504 1 96.3 207 PHE A C 1
ATOM 1658 O O . PHE A 1 207 ? -0.37 9.518 -5.115 1 96.3 207 PHE A O 1
ATOM 1665 N N . ARG A 1 208 ? -0.664 11.091 -6.618 1 95.96 208 ARG A N 1
ATOM 1666 C CA . ARG A 1 208 ? -1.47 10.327 -7.565 1 95.96 208 ARG A CA 1
ATOM 1667 C C . ARG A 1 208 ? -2.654 9.665 -6.868 1 95.96 208 ARG A C 1
ATOM 1669 O O . ARG A 1 208 ? -2.901 8.471 -7.051 1 95.96 208 ARG A O 1
ATOM 1676 N N . LEU A 1 209 ? -3.345 10.427 -6.083 1 97.37 209 LEU A N 1
ATOM 1677 C CA . LEU A 1 209 ? -4.393 9.895 -5.218 1 97.37 209 LEU A CA 1
ATOM 1678 C C . LEU A 1 209 ? -5.619 9.496 -6.032 1 97.37 209 LEU A C 1
ATOM 1680 O O . LEU A 1 209 ? -6.349 8.577 -5.652 1 97.37 209 LEU A O 1
ATOM 1684 N N . ALA A 1 210 ? -5.818 10.161 -7.185 1 97.83 210 ALA A N 1
ATOM 1685 C CA . ALA A 1 210 ? -6.936 9.765 -8.038 1 97.83 210 ALA A CA 1
ATOM 1686 C C . ALA A 1 210 ? -6.816 8.302 -8.456 1 97.83 210 ALA A C 1
ATOM 1688 O O . ALA A 1 210 ? -7.778 7.538 -8.346 1 97.83 210 ALA A O 1
ATOM 1689 N N . SER A 1 211 ? -5.667 7.967 -8.941 1 94.73 211 SER A N 1
ATOM 1690 C CA . SER A 1 211 ? -5.419 6.599 -9.385 1 94.73 211 SER A CA 1
ATOM 1691 C C . SER A 1 211 ? -5.484 5.619 -8.218 1 94.73 211 SER A C 1
ATOM 1693 O O . SER A 1 211 ? -6.103 4.558 -8.325 1 94.73 211 SER A O 1
ATOM 1695 N N . LEU A 1 212 ? -4.885 5.94 -7.111 1 95.14 212 LEU A N 1
ATOM 1696 C CA . LEU A 1 212 ? -4.897 5.086 -5.928 1 95.14 212 LEU A CA 1
ATOM 1697 C C . LEU A 1 212 ? -6.326 4.803 -5.477 1 95.14 212 LEU A C 1
ATOM 1699 O O . LEU A 1 212 ? -6.717 3.642 -5.329 1 95.14 212 LEU A O 1
ATOM 1703 N N . TYR A 1 213 ? -7.084 5.864 -5.283 1 97.1 213 TYR A N 1
ATOM 1704 C CA . TYR A 1 213 ? -8.439 5.719 -4.763 1 97.1 213 TYR A CA 1
ATOM 1705 C C . TYR A 1 213 ? -9.334 5.003 -5.766 1 97.1 213 TYR A C 1
ATOM 1707 O O . TYR A 1 213 ? -10.219 4.235 -5.381 1 97.1 213 TYR A O 1
ATOM 1715 N N . GLY A 1 214 ? -9.125 5.344 -7.027 1 96.27 214 GLY A N 1
ATOM 1716 C CA . GLY A 1 214 ? -9.881 4.631 -8.045 1 96.27 214 GLY A CA 1
ATOM 1717 C C . GLY A 1 214 ? -9.69 3.128 -7.987 1 96.27 214 GLY A C 1
ATOM 1718 O O . GLY A 1 214 ? -10.658 2.37 -8.071 1 96.27 214 GLY A O 1
ATOM 1719 N N . GLN A 1 215 ? -8.497 2.7 -7.862 1 93.61 215 GLN A N 1
ATOM 1720 C CA . GLN A 1 215 ? -8.187 1.277 -7.769 1 93.61 215 GLN A CA 1
ATOM 1721 C C . GLN A 1 215 ? -8.79 0.664 -6.508 1 93.61 215 GLN A C 1
ATOM 1723 O O . GLN A 1 215 ? -9.329 -0.444 -6.547 1 93.61 215 GLN A O 1
ATOM 1728 N N . GLN A 1 216 ? -8.711 1.355 -5.408 1 95.96 216 GLN A N 1
ATOM 1729 C CA . GLN A 1 216 ? -9.289 0.869 -4.16 1 95.96 216 GLN A CA 1
ATOM 1730 C C . GLN A 1 216 ? -10.805 0.734 -4.271 1 95.96 216 GLN A C 1
ATOM 1732 O O . GLN A 1 216 ? -11.383 -0.244 -3.794 1 95.96 216 GLN A O 1
ATOM 1737 N N . ALA A 1 217 ? -11.366 1.721 -4.865 1 96.83 217 ALA A N 1
ATOM 1738 C CA . ALA A 1 217 ? -12.814 1.7 -5.052 1 96.83 217 ALA A CA 1
ATOM 1739 C C . ALA A 1 217 ? -13.241 0.501 -5.895 1 96.83 217 ALA A C 1
ATOM 1741 O O . ALA A 1 217 ? -14.219 -0.177 -5.57 1 96.83 217 ALA A O 1
ATOM 1742 N N . ALA A 1 218 ? -12.553 0.254 -6.95 1 94.47 218 ALA A N 1
ATOM 1743 C CA . ALA A 1 218 ? -12.871 -0.879 -7.816 1 94.47 218 ALA A CA 1
ATOM 1744 C C . ALA A 1 218 ? -12.834 -2.191 -7.038 1 94.47 218 ALA A C 1
ATOM 1746 O O . ALA A 1 218 ? -13.744 -3.015 -7.155 1 94.47 218 ALA A O 1
ATOM 1747 N N . SER A 1 219 ? -11.815 -2.38 -6.273 1 93.78 219 SER A N 1
ATOM 1748 C CA . SER A 1 219 ? -11.678 -3.591 -5.471 1 93.78 219 SER A CA 1
ATOM 1749 C C . SER A 1 219 ? -12.789 -3.694 -4.431 1 93.78 219 SER A C 1
ATOM 1751 O O . SER A 1 219 ? -13.351 -4.77 -4.219 1 93.78 219 SER A O 1
ATOM 1753 N N . GLN A 1 220 ? -13.085 -2.586 -3.767 1 96.24 220 GLN A N 1
ATOM 1754 C CA . GLN A 1 220 ? -14.131 -2.561 -2.75 1 96.24 220 GLN A CA 1
ATOM 1755 C C . GLN A 1 220 ? -15.491 -2.908 -3.35 1 96.24 220 GLN A C 1
ATOM 1757 O O . GLN A 1 220 ? -16.23 -3.723 -2.795 1 96.24 220 GLN A O 1
ATOM 1762 N N . ILE A 1 221 ? -15.794 -2.32 -4.447 1 96.37 221 ILE A N 1
ATOM 1763 C CA . ILE A 1 221 ? -17.069 -2.567 -5.113 1 96.37 221 ILE A CA 1
ATOM 1764 C C . ILE A 1 221 ? -17.142 -4.025 -5.562 1 96.37 221 ILE A C 1
ATOM 1766 O O . ILE A 1 221 ? -18.178 -4.677 -5.409 1 96.37 221 ILE A O 1
ATOM 1770 N N . ALA A 1 222 ? -16.075 -4.534 -6.104 1 94.47 222 ALA A N 1
ATOM 1771 C CA . ALA A 1 222 ? -16.034 -5.932 -6.523 1 94.47 222 ALA A CA 1
ATOM 1772 C C . ALA A 1 222 ? -16.28 -6.866 -5.341 1 94.47 222 ALA A C 1
ATOM 1774 O O . ALA A 1 222 ? -17 -7.86 -5.466 1 94.47 222 ALA A O 1
ATOM 1775 N N . GLY A 1 223 ? -15.684 -6.568 -4.228 1 95.14 223 GLY A N 1
ATOM 1776 C CA . GLY A 1 223 ? -15.855 -7.381 -3.034 1 95.14 223 GLY A CA 1
ATOM 1777 C C . GLY A 1 223 ? -17.269 -7.349 -2.487 1 95.14 223 GLY A C 1
ATOM 1778 O O . GLY A 1 223 ? -17.737 -8.329 -1.904 1 95.14 223 GLY A O 1
ATOM 1779 N N . GLU A 1 224 ? -17.945 -6.25 -2.687 1 96.65 224 GLU A N 1
ATOM 1780 C CA . GLU A 1 224 ? -19.287 -6.078 -2.137 1 96.65 224 GLU A CA 1
ATOM 1781 C C . GLU A 1 224 ? -20.355 -6.364 -3.188 1 96.65 224 GLU A C 1
ATOM 1783 O O . GLU A 1 224 ? -21.55 -6.218 -2.922 1 96.65 224 GLU A O 1
ATOM 1788 N N . ARG A 1 225 ? -19.953 -6.755 -4.349 1 95.26 225 ARG A N 1
ATOM 1789 C CA . ARG A 1 225 ? -20.839 -6.826 -5.506 1 95.26 225 ARG A CA 1
ATOM 1790 C C . ARG A 1 225 ? -22.023 -7.747 -5.233 1 95.26 225 ARG A C 1
ATOM 1792 O O . ARG A 1 225 ? -23.168 -7.398 -5.525 1 95.26 225 ARG A O 1
ATOM 1799 N N . HIS A 1 226 ? -21.778 -8.901 -4.693 1 96.09 226 HIS A N 1
ATOM 1800 C CA . HIS A 1 226 ? -22.85 -9.859 -4.447 1 96.09 226 HIS A CA 1
ATOM 1801 C C . HIS A 1 226 ? -23.891 -9.289 -3.491 1 96.09 226 HIS A C 1
ATOM 1803 O O . HIS A 1 226 ? -25.094 -9.399 -3.738 1 96.09 226 HIS A O 1
ATOM 1809 N N . ARG A 1 227 ? -23.464 -8.673 -2.483 1 96.06 227 ARG A N 1
ATOM 1810 C CA . ARG A 1 227 ? -24.371 -8.082 -1.505 1 96.06 227 ARG A CA 1
ATOM 1811 C C . ARG A 1 227 ? -25.169 -6.937 -2.121 1 96.06 227 ARG A C 1
ATOM 1813 O O . ARG A 1 227 ? -26.374 -6.819 -1.889 1 96.06 227 ARG A O 1
ATOM 1820 N N . ILE A 1 228 ? -24.487 -6.101 -2.844 1 96.5 228 ILE A N 1
ATOM 1821 C CA . ILE A 1 228 ? -25.121 -4.973 -3.518 1 96.5 228 ILE A CA 1
ATOM 1822 C C . ILE A 1 228 ? -26.215 -5.481 -4.456 1 96.5 228 ILE A C 1
ATOM 1824 O O . ILE A 1 228 ? -27.338 -4.972 -4.443 1 96.5 228 ILE A O 1
ATOM 1828 N N . ASP A 1 229 ? -25.908 -6.512 -5.188 1 95.75 229 ASP A N 1
ATOM 1829 C CA . ASP A 1 229 ? -26.864 -7.084 -6.131 1 95.75 229 ASP A CA 1
ATOM 1830 C C . ASP A 1 229 ? -28.051 -7.708 -5.4 1 95.75 229 ASP A C 1
ATOM 1832 O O . ASP A 1 229 ? -29.197 -7.569 -5.833 1 95.75 229 ASP A O 1
ATOM 1836 N N . GLN A 1 230 ? -27.745 -8.357 -4.341 1 95.49 230 GLN A N 1
ATOM 1837 C CA . GLN A 1 230 ? -28.811 -8.952 -3.543 1 95.49 230 GLN A CA 1
ATOM 1838 C C . GLN A 1 230 ? -29.75 -7.882 -2.994 1 95.49 230 GLN A C 1
ATOM 1840 O O . GLN A 1 230 ? -30.973 -8.034 -3.049 1 95.49 230 GLN A O 1
ATOM 1845 N N . LEU A 1 231 ? -29.184 -6.835 -2.449 1 95.74 231 LEU A N 1
ATOM 1846 C CA . LEU A 1 231 ? -29.984 -5.745 -1.9 1 95.74 231 LEU A CA 1
ATOM 1847 C C . LEU A 1 231 ? -30.83 -5.091 -2.987 1 95.74 231 LEU A C 1
ATOM 1849 O O . LEU A 1 231 ? -32.008 -4.798 -2.77 1 95.74 231 LEU A O 1
ATOM 1853 N N . ARG A 1 232 ? -30.215 -4.906 -4.119 1 96.14 232 ARG A N 1
ATOM 1854 C CA . ARG A 1 232 ? -30.925 -4.313 -5.247 1 96.14 232 ARG A CA 1
ATOM 1855 C C . ARG A 1 232 ? -32.112 -5.175 -5.662 1 96.14 232 ARG A C 1
ATOM 1857 O O . ARG A 1 232 ? -33.214 -4.664 -5.874 1 96.14 232 ARG A O 1
ATOM 1864 N N . GLN A 1 233 ? -31.928 -6.46 -5.776 1 95.53 233 GLN A N 1
ATOM 1865 C CA . GLN A 1 233 ? -32.938 -7.394 -6.261 1 95.53 233 GLN A CA 1
ATOM 1866 C C . GLN A 1 233 ? -34.028 -7.618 -5.217 1 95.53 233 GLN A C 1
ATOM 1868 O O . GLN A 1 233 ? -35.213 -7.678 -5.551 1 95.53 233 GLN A O 1
ATOM 1873 N N . GLN A 1 234 ? -33.636 -7.629 -4.007 1 95.11 234 GLN A N 1
ATOM 1874 C CA . GLN A 1 234 ? -34.566 -8.022 -2.954 1 95.11 234 GLN A CA 1
ATOM 1875 C C . GLN A 1 234 ? -35.3 -6.81 -2.387 1 95.11 234 GLN A C 1
ATOM 1877 O O . GLN A 1 234 ? -36.466 -6.908 -2 1 95.11 234 GLN A O 1
ATOM 1882 N N . ALA A 1 235 ? -34.598 -5.634 -2.32 1 95.32 235 ALA A N 1
ATOM 1883 C CA . ALA A 1 235 ? -35.174 -4.508 -1.59 1 95.32 235 ALA A CA 1
ATOM 1884 C C . ALA A 1 235 ? -35.319 -3.286 -2.491 1 95.32 235 ALA A C 1
ATOM 1886 O O . ALA A 1 235 ? -35.955 -2.299 -2.113 1 95.32 235 ALA A O 1
ATOM 1887 N N . GLY A 1 236 ? -34.734 -3.277 -3.676 1 96.18 236 GLY A N 1
ATOM 1888 C CA . GLY A 1 236 ? -34.907 -2.205 -4.644 1 96.18 236 GLY A CA 1
ATOM 1889 C C . GLY A 1 236 ? -33.867 -1.109 -4.512 1 96.18 236 GLY A C 1
ATOM 1890 O O . GLY A 1 236 ? -33.069 -1.112 -3.571 1 96.18 236 GLY A O 1
ATOM 1891 N N . PRO A 1 237 ? -33.871 -0.174 -5.431 1 96.99 237 PRO A N 1
ATOM 1892 C CA . PRO A 1 237 ? -32.835 0.859 -5.513 1 96.99 237 PRO A CA 1
ATOM 1893 C C . PRO A 1 237 ? -32.875 1.83 -4.335 1 96.99 237 PRO A C 1
ATOM 1895 O O . PRO A 1 237 ? -31.835 2.347 -3.921 1 96.99 237 PRO A O 1
ATOM 1898 N N . THR A 1 238 ? -34.048 2.073 -3.76 1 97.65 238 THR A N 1
ATOM 1899 C CA . THR A 1 238 ? -34.174 3.019 -2.657 1 97.65 238 THR A CA 1
ATOM 1900 C C . THR A 1 238 ? -33.483 2.485 -1.405 1 97.65 238 THR A C 1
ATOM 1902 O O . THR A 1 238 ? -32.753 3.216 -0.733 1 97.65 238 THR A O 1
ATOM 1905 N N . VAL A 1 239 ? -33.701 1.244 -1.193 1 97.02 239 VAL A N 1
ATOM 1906 C CA . VAL A 1 239 ? -33.101 0.61 -0.023 1 97.02 239 VAL A CA 1
ATOM 1907 C C . VAL A 1 239 ? -31.591 0.494 -0.216 1 97.02 239 VAL A C 1
ATOM 1909 O O . VAL A 1 239 ? -30.82 0.721 0.72 1 97.02 239 VAL A O 1
ATOM 1912 N N . LEU A 1 240 ? -31.202 0.146 -1.433 1 97.78 240 LEU A N 1
ATOM 1913 C CA . LEU A 1 240 ? -29.774 0.093 -1.731 1 97.78 240 LEU A CA 1
ATOM 1914 C C . LEU A 1 240 ? -29.125 1.458 -1.524 1 97.78 240 LEU A C 1
ATOM 1916 O O . LEU A 1 240 ? -28.057 1.556 -0.915 1 97.78 240 LEU A O 1
ATOM 1920 N N . SER A 1 241 ? -29.776 2.515 -2.034 1 98.47 241 SER A N 1
ATOM 1921 C CA . SER A 1 241 ? -29.266 3.871 -1.859 1 98.47 241 SER A CA 1
ATOM 1922 C C . SER A 1 241 ? -29.107 4.216 -0.382 1 98.47 241 SER A C 1
ATOM 1924 O O . SER A 1 241 ? -28.096 4.795 0.02 1 98.47 241 SER A O 1
ATOM 1926 N N . ALA A 1 242 ? -30.054 3.864 0.418 1 97.88 242 ALA A N 1
ATOM 1927 C CA . ALA A 1 242 ? -30.003 4.13 1.853 1 97.88 242 ALA A CA 1
ATOM 1928 C C . ALA A 1 242 ? -28.845 3.384 2.508 1 97.88 242 ALA A C 1
ATOM 1930 O O . ALA A 1 242 ? -28.155 3.931 3.372 1 97.88 242 ALA A O 1
ATOM 1931 N N . HIS A 1 243 ? -28.698 2.135 2.078 1 97.02 243 HIS A N 1
ATOM 1932 C CA . HIS A 1 243 ? -27.599 1.323 2.589 1 97.02 243 HIS A CA 1
ATOM 1933 C C . HIS A 1 243 ? -26.251 1.974 2.298 1 97.02 243 HIS A C 1
ATOM 1935 O O . HIS A 1 243 ? -25.395 2.06 3.181 1 97.02 243 HIS A O 1
ATOM 1941 N N . LEU A 1 244 ? -26.081 2.426 1.102 1 98.42 244 LEU A N 1
ATOM 1942 C CA . LEU A 1 244 ? -24.833 3.05 0.676 1 98.42 244 LEU A CA 1
ATOM 1943 C C . LEU A 1 244 ? -24.631 4.392 1.371 1 98.42 244 LEU A C 1
ATOM 1945 O O . LEU A 1 244 ? -23.506 4.747 1.729 1 98.42 244 LEU A O 1
ATOM 1949 N N . ARG A 1 245 ? -25.699 5.148 1.565 1 98.49 245 ARG A N 1
ATOM 1950 C CA . ARG A 1 245 ? -25.621 6.414 2.288 1 98.49 245 ARG A CA 1
ATOM 1951 C C . ARG A 1 245 ? -25.197 6.192 3.736 1 98.49 245 ARG A C 1
ATOM 1953 O O . ARG A 1 245 ? -24.412 6.969 4.284 1 98.49 245 ARG A O 1
ATOM 1960 N N . ASP A 1 246 ? -25.732 5.137 4.3 1 97.83 246 ASP A N 1
ATOM 1961 C CA . ASP A 1 246 ? -25.347 4.797 5.667 1 97.83 246 ASP A CA 1
ATOM 1962 C C . ASP A 1 246 ? -23.857 4.475 5.754 1 97.83 246 ASP A C 1
ATOM 1964 O O . ASP A 1 246 ? -23.191 4.848 6.722 1 97.83 246 ASP A O 1
ATOM 1968 N N . ALA A 1 247 ? -23.394 3.75 4.796 1 98.2 247 ALA A N 1
ATOM 1969 C CA . ALA A 1 247 ? -21.967 3.447 4.742 1 98.2 247 ALA A CA 1
ATOM 1970 C C . ALA A 1 247 ? -21.138 4.723 4.626 1 98.2 247 ALA A C 1
ATOM 1972 O O . ALA A 1 247 ? -20.149 4.896 5.342 1 98.2 247 ALA A O 1
ATOM 1973 N N . ALA A 1 248 ? -21.531 5.636 3.722 1 98.65 248 ALA A N 1
ATOM 1974 C CA . ALA A 1 248 ? -20.843 6.913 3.549 1 98.65 248 ALA A CA 1
ATOM 1975 C C . ALA A 1 248 ? -20.804 7.697 4.857 1 98.65 248 ALA A C 1
ATOM 1977 O O . ALA A 1 248 ? -19.761 8.235 5.236 1 98.65 248 ALA A O 1
ATOM 1978 N N . ASP A 1 249 ? -21.927 7.719 5.518 1 98.24 249 ASP A N 1
ATOM 1979 C CA . ASP A 1 249 ? -22.043 8.458 6.772 1 98.24 249 ASP A CA 1
ATOM 1980 C C . ASP A 1 249 ? -21.138 7.863 7.847 1 98.24 249 ASP A C 1
ATOM 1982 O O . ASP A 1 249 ? -20.557 8.594 8.652 1 98.24 249 ASP A O 1
ATOM 1986 N N . SER A 1 250 ? -21.098 6.607 7.848 1 98.19 250 SER A N 1
ATOM 1987 C CA . SER A 1 250 ? -20.235 5.957 8.829 1 98.19 250 SER A CA 1
ATOM 1988 C C . SER A 1 250 ? -18.772 6.323 8.607 1 98.19 250 SER A C 1
ATOM 1990 O O . SER A 1 250 ? -18.074 6.71 9.547 1 98.19 250 SER A O 1
ATOM 1992 N N . TRP A 1 251 ? -18.301 6.24 7.389 1 97.58 251 TRP A N 1
ATOM 1993 C CA . TRP A 1 251 ? -16.918 6.578 7.07 1 97.58 251 TRP A CA 1
ATOM 1994 C C . TRP A 1 251 ? -16.651 8.061 7.309 1 97.58 251 TRP A C 1
ATOM 1996 O O . TRP A 1 251 ? -15.545 8.444 7.698 1 97.58 251 TRP A O 1
ATOM 2006 N N . ALA A 1 252 ? -17.675 8.891 7.149 1 96.86 252 ALA A N 1
ATOM 2007 C CA . ALA A 1 252 ? -17.542 10.33 7.358 1 96.86 252 ALA A CA 1
ATOM 2008 C C . ALA A 1 252 ? -17.201 10.644 8.812 1 96.86 252 ALA A C 1
ATOM 2010 O O . ALA A 1 252 ? -16.614 11.688 9.107 1 96.86 252 ALA A O 1
ATOM 2011 N N . LYS A 1 253 ? -17.603 9.74 9.718 1 95.24 253 LYS A N 1
ATOM 2012 C CA . LYS A 1 253 ? -17.281 9.938 11.128 1 95.24 253 LYS A CA 1
ATOM 2013 C C . LYS A 1 253 ? -15.784 9.777 11.378 1 95.24 253 LYS A C 1
ATOM 2015 O O . LYS A 1 253 ? -15.245 10.337 12.335 1 95.24 253 LYS A O 1
ATOM 2020 N N . GLN A 1 254 ? -15.167 9.024 10.575 1 91.1 254 GLN A N 1
ATOM 2021 C CA . GLN A 1 254 ? -13.713 8.922 10.65 1 91.1 254 GLN A CA 1
ATOM 2022 C C . GLN A 1 254 ? -13.043 10.126 9.994 1 91.1 254 GLN A C 1
ATOM 2024 O O . GLN A 1 254 ? -12.141 10.734 10.574 1 91.1 254 GLN A O 1
ATOM 2029 N N . SER A 1 255 ? -13.499 10.39 8.787 1 92.41 255 SER A N 1
ATOM 2030 C CA . SER A 1 255 ? -13.04 11.568 8.059 1 92.41 255 SER A CA 1
ATOM 2031 C C . SER A 1 255 ? -14.006 11.936 6.937 1 92.41 255 SER A C 1
ATOM 2033 O O . SER A 1 255 ? -14.433 11.07 6.17 1 92.41 255 SER A O 1
ATOM 2035 N N . VAL A 1 256 ? -14.227 13.181 6.841 1 94.95 256 VAL A N 1
ATOM 2036 C CA . VAL A 1 256 ? -15.117 13.639 5.779 1 94.95 256 VAL A CA 1
ATOM 2037 C C . VAL A 1 256 ? -14.414 13.519 4.429 1 94.95 256 VAL A C 1
ATOM 2039 O O . VAL A 1 256 ? -15.059 13.583 3.379 1 94.95 256 VAL A O 1
ATOM 2042 N N . ASN A 1 257 ? -13.112 13.367 4.448 1 96.31 257 ASN A N 1
ATOM 2043 C CA . ASN A 1 257 ? -12.345 13.349 3.207 1 96.31 257 ASN A CA 1
ATOM 2044 C C . ASN A 1 257 ? -11.701 11.987 2.965 1 96.31 257 ASN A C 1
ATOM 2046 O O . ASN A 1 257 ? -10.647 11.897 2.334 1 96.31 257 ASN A O 1
ATOM 2050 N N . CYS A 1 258 ? -12.24 10.881 3.46 1 96.05 258 CYS A N 1
ATOM 2051 C CA . CYS A 1 258 ? -11.747 9.554 3.109 1 96.05 258 CYS A CA 1
ATOM 2052 C C . CYS A 1 258 ? -12.377 9.064 1.81 1 96.05 258 CYS A C 1
ATOM 2054 O O . CYS A 1 258 ? -13.505 9.437 1.483 1 96.05 258 CYS A O 1
ATOM 2056 N N . TRP A 1 259 ? -11.638 8.247 1.087 1 97.6 259 TRP A N 1
ATOM 2057 C CA . TRP A 1 259 ? -12.086 7.863 -0.248 1 97.6 259 TRP A CA 1
ATOM 2058 C C . TRP A 1 259 ? -13.316 6.966 -0.172 1 97.6 259 TRP A C 1
ATOM 2060 O O . TRP A 1 259 ? -14.147 6.963 -1.084 1 97.6 259 TRP A O 1
ATOM 2070 N N . GLN A 1 260 ? -13.463 6.247 0.895 1 98.22 260 GLN A N 1
ATOM 2071 C CA . GLN A 1 260 ? -14.638 5.398 1.06 1 98.22 260 GLN A CA 1
ATOM 2072 C C . GLN A 1 260 ? -15.915 6.231 1.11 1 98.22 260 GLN A C 1
ATOM 2074 O O . GLN A 1 260 ? -16.899 5.91 0.439 1 98.22 260 GLN A O 1
ATOM 2079 N N . ARG A 1 261 ? -15.859 7.291 1.949 1 98.29 261 ARG A N 1
ATOM 2080 C CA . ARG A 1 261 ? -17.018 8.174 2.017 1 98.29 261 ARG A CA 1
ATOM 2081 C C . ARG A 1 261 ? -17.379 8.711 0.636 1 98.29 261 ARG A C 1
ATOM 2083 O O . ARG A 1 261 ? -18.543 8.668 0.232 1 98.29 261 ARG A O 1
ATOM 2090 N N . ALA A 1 262 ? -16.38 9.241 -0.061 1 98.61 262 ALA A N 1
ATOM 2091 C CA . ALA A 1 262 ? -16.605 9.807 -1.388 1 98.61 262 ALA A CA 1
ATOM 2092 C C . ALA A 1 262 ? -17.179 8.762 -2.34 1 98.61 262 ALA A C 1
ATOM 2094 O O . ALA A 1 262 ? -18.107 9.049 -3.101 1 98.61 262 ALA A O 1
ATOM 2095 N N . MET A 1 263 ? -16.657 7.562 -2.322 1 98.66 263 MET A N 1
ATOM 2096 C CA . MET A 1 263 ? -17.112 6.478 -3.189 1 98.66 263 MET A CA 1
ATOM 2097 C C . MET A 1 263 ? -18.571 6.134 -2.91 1 98.66 263 MET A C 1
ATOM 2099 O O . MET A 1 263 ? -19.395 6.119 -3.826 1 98.66 263 MET A O 1
ATOM 2103 N N . TYR A 1 264 ? -18.876 5.816 -1.638 1 98.74 264 TYR A N 1
ATOM 2104 C CA . TYR A 1 264 ? -20.221 5.38 -1.279 1 98.74 264 TYR A CA 1
ATOM 2105 C C . TYR A 1 264 ? -21.244 6.472 -1.571 1 98.74 264 TYR A C 1
ATOM 2107 O O . TYR A 1 264 ? -22.368 6.183 -1.986 1 98.74 264 TYR A O 1
ATOM 2115 N N . GLU A 1 265 ? -20.845 7.685 -1.304 1 98.62 265 GLU A N 1
ATOM 2116 C CA . GLU A 1 265 ? -21.73 8.798 -1.636 1 98.62 265 GLU A CA 1
ATOM 2117 C C . GLU A 1 265 ? -22.016 8.847 -3.135 1 98.62 265 GLU A C 1
ATOM 2119 O O . GLU A 1 265 ? -23.161 9.042 -3.547 1 98.62 265 GLU A O 1
ATOM 2124 N N . ALA A 1 266 ? -20.99 8.712 -3.94 1 98.62 266 ALA A N 1
ATOM 2125 C CA . ALA A 1 266 ? -21.144 8.724 -5.392 1 98.62 266 ALA A CA 1
ATOM 2126 C C . ALA A 1 266 ? -22.049 7.587 -5.857 1 98.62 266 ALA A C 1
ATOM 2128 O O . ALA A 1 266 ? -22.922 7.788 -6.705 1 98.62 266 ALA A O 1
ATOM 2129 N N . LEU A 1 267 ? -21.896 6.401 -5.323 1 98.25 267 LEU A N 1
ATOM 2130 C CA . LEU A 1 267 ? -22.703 5.242 -5.687 1 98.25 267 LEU A CA 1
ATOM 2131 C C . LEU A 1 267 ? -24.153 5.431 -5.252 1 98.25 267 LEU A C 1
ATOM 2133 O O . LEU A 1 267 ? -25.077 5.066 -5.982 1 98.25 267 LEU A O 1
ATOM 2137 N N . ALA A 1 268 ? -24.35 6.02 -4.094 1 98.34 268 ALA A N 1
ATOM 2138 C CA . ALA A 1 268 ? -25.671 6.166 -3.489 1 98.34 268 ALA A CA 1
ATOM 2139 C C . ALA A 1 268 ? -26.542 7.124 -4.297 1 98.34 268 ALA A C 1
ATOM 2141 O O . ALA A 1 268 ? -27.768 7.121 -4.163 1 98.34 268 ALA A O 1
ATOM 2142 N N . THR A 1 269 ? -25.916 7.947 -5.105 1 97.42 269 THR A N 1
ATOM 2143 C CA . THR A 1 269 ? -26.674 8.981 -5.801 1 97.42 269 THR A CA 1
ATOM 2144 C C . THR A 1 269 ? -26.686 8.723 -7.305 1 97.42 269 THR A C 1
ATOM 2146 O O . THR A 1 269 ? -27.208 9.532 -8.075 1 97.42 269 THR A O 1
ATOM 2149 N N . HIS A 1 270 ? -26.093 7.68 -7.752 1 97.44 270 HIS A N 1
ATOM 2150 C CA . HIS A 1 270 ? -26.02 7.39 -9.18 1 97.44 270 HIS A CA 1
ATOM 2151 C C . HIS A 1 270 ? -27.152 6.466 -9.614 1 97.44 270 HIS A C 1
ATOM 2153 O O . HIS A 1 270 ? -27.103 5.258 -9.367 1 97.44 270 HIS A O 1
ATOM 2159 N N . SER A 1 271 ? -28.055 6.938 -10.399 1 95.53 271 SER A N 1
ATOM 2160 C CA . SER A 1 271 ? -29.274 6.218 -10.754 1 95.53 271 SER A CA 1
ATOM 2161 C C . SER A 1 271 ? -28.957 4.946 -11.533 1 95.53 271 SER A C 1
ATOM 2163 O O . SER A 1 271 ? -29.52 3.885 -11.254 1 95.53 271 SER A O 1
ATOM 2165 N N . GLY A 1 272 ? -28.075 5.012 -12.439 1 94.65 272 GLY A N 1
ATOM 2166 C CA . GLY A 1 272 ? -27.7 3.844 -13.219 1 94.65 272 GLY A CA 1
ATOM 2167 C C . GLY A 1 272 ? -27.137 2.718 -12.373 1 94.65 272 GLY A C 1
ATOM 2168 O O . GLY A 1 272 ? -27.471 1.55 -12.583 1 94.65 272 GLY A O 1
ATOM 2169 N N . PHE A 1 273 ? -26.349 3.089 -11.426 1 96.47 273 PHE A N 1
ATOM 2170 C CA . PHE A 1 273 ? -25.775 2.086 -10.536 1 96.47 273 PHE A CA 1
ATOM 2171 C C . PHE A 1 273 ? -26.855 1.456 -9.664 1 96.47 273 PHE A C 1
ATOM 2173 O O . PHE A 1 273 ? -26.88 0.236 -9.483 1 96.47 273 PHE A O 1
ATOM 2180 N N . LEU A 1 274 ? -27.729 2.255 -9.119 1 96.73 274 LEU A N 1
ATOM 2181 C CA . LEU A 1 274 ? -28.761 1.803 -8.194 1 96.73 274 LEU A CA 1
ATOM 2182 C C . LEU A 1 274 ? -29.768 0.902 -8.901 1 96.73 274 LEU A C 1
ATOM 2184 O O . LEU A 1 274 ? -30.256 -0.069 -8.318 1 96.73 274 LEU A O 1
ATOM 2188 N N . GLU A 1 275 ? -30.017 1.136 -10.153 1 94.37 275 GLU A N 1
ATOM 2189 C CA . GLU A 1 275 ? -31.065 0.419 -10.873 1 94.37 275 GLU A CA 1
ATOM 2190 C C . GLU A 1 275 ? -30.519 -0.85 -11.523 1 94.37 275 GLU A C 1
ATOM 2192 O O . GLU A 1 275 ? -31.177 -1.892 -11.51 1 94.37 275 GLU A O 1
ATOM 2197 N N . SER A 1 276 ? -29.273 -0.793 -12.153 1 86.35 276 SER A N 1
ATOM 2198 C CA . SER A 1 276 ? -28.865 -1.913 -12.994 1 86.35 276 SER A CA 1
ATOM 2199 C C . SER A 1 276 ? -27.461 -2.39 -12.636 1 86.35 276 SER A C 1
ATOM 2201 O O . SER A 1 276 ? -27.047 -3.478 -13.042 1 86.35 276 SER A O 1
ATOM 2203 N N . GLY A 1 277 ? -26.818 -1.733 -11.704 1 73.97 277 GLY A N 1
ATOM 2204 C CA . GLY A 1 277 ? -25.464 -2.134 -11.356 1 73.97 277 GLY A CA 1
ATOM 2205 C C . GLY A 1 277 ? -24.507 -2.086 -12.531 1 73.97 277 GLY A C 1
ATOM 2206 O O . GLY A 1 277 ? -23.303 -2.297 -12.367 1 73.97 277 GLY A O 1
ATOM 2207 N N . THR A 1 278 ? -24.996 -2.048 -13.863 1 63.84 278 THR A N 1
ATOM 2208 C CA . THR A 1 278 ? -24.253 -2.007 -15.118 1 63.84 278 THR A CA 1
ATOM 2209 C C . THR A 1 278 ? -24.148 -0.577 -15.639 1 63.84 278 THR A C 1
ATOM 2211 O O . THR A 1 278 ? -25.03 0.247 -15.388 1 63.84 278 THR A O 1
ATOM 2214 N N . MET B 1 1 ? -2.426 -16.507 -1.814 1 72.86 1 MET B N 1
ATOM 2215 C CA . MET B 1 1 ? -1.906 -16.049 -3.099 1 72.86 1 MET B CA 1
ATOM 2216 C C . MET B 1 1 ? -2.982 -16.116 -4.178 1 72.86 1 MET B C 1
ATOM 2218 O O . MET B 1 1 ? -3.795 -17.042 -4.192 1 72.86 1 MET B O 1
ATOM 2222 N N . TRP B 1 2 ? -2.874 -15.096 -5.016 1 85.12 2 TRP B N 1
ATOM 2223 C CA . TRP B 1 2 ? -3.872 -14.994 -6.075 1 85.12 2 TRP B CA 1
ATOM 2224 C C . TRP B 1 2 ? -3.261 -15.324 -7.433 1 85.12 2 TRP B C 1
ATOM 2226 O O . TRP B 1 2 ? -2.245 -14.742 -7.821 1 85.12 2 TRP B O 1
ATOM 2236 N N . PRO B 1 3 ? -3.877 -16.291 -8.025 1 91.54 3 PRO B N 1
ATOM 2237 C CA . PRO B 1 3 ? -3.351 -16.7 -9.329 1 91.54 3 PRO B CA 1
ATOM 2238 C C . PRO B 1 3 ? -3.483 -15.606 -10.387 1 91.54 3 PRO B C 1
ATOM 2240 O O . PRO B 1 3 ? -4.434 -14.821 -10.354 1 91.54 3 PRO B O 1
ATOM 2243 N N . LEU B 1 4 ? -2.553 -15.549 -11.219 1 95.42 4 LEU B N 1
ATOM 2244 C CA . LEU B 1 4 ? -2.55 -14.676 -12.387 1 95.42 4 LEU B CA 1
ATOM 2245 C C . LEU B 1 4 ? -2.469 -15.49 -13.674 1 95.42 4 LEU B C 1
ATOM 2247 O O . LEU B 1 4 ? -1.905 -16.586 -13.686 1 95.42 4 LEU B O 1
ATOM 2251 N N . PRO B 1 5 ? -3.068 -14.966 -14.698 1 94.46 5 PRO B N 1
ATOM 2252 C CA . PRO B 1 5 ? -2.826 -15.633 -15.979 1 94.46 5 PRO B CA 1
ATOM 2253 C C . PRO B 1 5 ? -1.379 -15.504 -16.447 1 94.46 5 PRO B C 1
ATOM 2255 O O . PRO B 1 5 ? -0.753 -14.459 -16.25 1 94.46 5 PRO B O 1
ATOM 2258 N N . ARG B 1 6 ? -0.887 -16.552 -17.016 1 94.8 6 ARG B N 1
ATOM 2259 C CA . ARG B 1 6 ? 0.448 -16.484 -17.602 1 94.8 6 ARG B CA 1
ATOM 2260 C C . ARG B 1 6 ? 0.499 -15.462 -18.733 1 94.8 6 ARG B C 1
ATOM 2262 O O . ARG B 1 6 ? -0.45 -15.341 -19.51 1 94.8 6 ARG B O 1
ATOM 2269 N N . PRO B 1 7 ? 1.609 -14.734 -18.81 1 94.42 7 PRO B N 1
ATOM 2270 C CA . PRO B 1 7 ? 1.718 -13.822 -19.951 1 94.42 7 PRO B CA 1
ATOM 2271 C C . PRO B 1 7 ? 1.654 -14.547 -21.294 1 94.42 7 PRO B C 1
ATOM 2273 O O . PRO B 1 7 ? 2.246 -15.617 -21.451 1 94.42 7 PRO B O 1
ATOM 2276 N N . PRO B 1 8 ? 0.911 -13.917 -22.2 1 92.53 8 PRO B N 1
ATOM 2277 C CA . PRO B 1 8 ? 0.757 -14.555 -23.509 1 92.53 8 PRO B CA 1
ATOM 2278 C C . PRO B 1 8 ? 1.946 -14.302 -24.433 1 92.53 8 PRO B C 1
ATOM 2280 O O . PRO B 1 8 ? 1.786 -14.266 -25.656 1 92.53 8 PRO B O 1
ATOM 2283 N N . TYR B 1 9 ? 3.082 -14.069 -23.987 1 91.37 9 TYR B N 1
ATOM 2284 C CA . TYR B 1 9 ? 4.276 -13.787 -24.775 1 91.37 9 TYR B CA 1
ATOM 2285 C C . TYR B 1 9 ? 5.289 -14.919 -24.655 1 91.37 9 TYR B C 1
ATOM 2287 O O . TYR B 1 9 ? 5.46 -15.496 -23.579 1 91.37 9 TYR B O 1
ATOM 2295 N N . LYS B 1 10 ? 5.91 -15.073 -25.768 1 91.02 10 LYS B N 1
ATOM 2296 C CA . LYS B 1 10 ? 7.025 -16.015 -25.758 1 91.02 10 LYS B CA 1
ATOM 2297 C C . LYS B 1 10 ? 8.31 -15.342 -25.284 1 91.02 10 LYS B C 1
ATOM 2299 O O . LYS B 1 10 ? 8.491 -14.137 -25.473 1 91.02 10 LYS B O 1
ATOM 2304 N N . ALA B 1 11 ? 9.142 -16.147 -24.645 1 91.69 11 ALA B N 1
ATOM 2305 C CA . ALA B 1 11 ? 10.416 -15.637 -24.145 1 91.69 11 ALA B CA 1
ATOM 2306 C C . ALA B 1 11 ? 11.204 -14.946 -25.255 1 91.69 11 ALA B C 1
ATOM 2308 O O . ALA B 1 11 ? 11.776 -13.874 -25.044 1 91.69 11 ALA B O 1
ATOM 2309 N N . TYR B 1 12 ? 11.191 -15.518 -26.355 1 88.91 12 TYR B N 1
ATOM 2310 C CA . TYR B 1 12 ? 11.945 -14.981 -27.482 1 88.91 12 TYR B CA 1
ATOM 2311 C C . TYR B 1 12 ? 11.444 -13.593 -27.862 1 88.91 12 TYR B C 1
ATOM 2313 O O . TYR B 1 12 ? 12.241 -12.682 -28.099 1 88.91 12 TYR B O 1
ATOM 2321 N N . ASP B 1 13 ? 10.159 -13.455 -27.971 1 86.69 13 ASP B N 1
ATOM 2322 C CA . ASP B 1 13 ? 9.571 -12.177 -28.361 1 86.69 13 ASP B CA 1
ATOM 2323 C C . ASP B 1 13 ? 9.898 -11.089 -27.34 1 86.69 13 ASP B C 1
ATOM 2325 O O . ASP B 1 13 ? 10.224 -9.96 -27.712 1 86.69 13 ASP B O 1
ATOM 2329 N N . PHE B 1 14 ? 9.762 -11.437 -26.105 1 88.97 14 PHE B N 1
ATOM 2330 C CA . PHE B 1 14 ? 10.065 -10.499 -25.031 1 88.97 14 PHE B CA 1
ATOM 2331 C C . PHE B 1 14 ? 11.531 -10.085 -25.07 1 88.97 14 PHE B C 1
ATOM 2333 O O . PHE B 1 14 ? 11.852 -8.903 -24.934 1 88.97 14 PHE B O 1
ATOM 2340 N N . TYR B 1 15 ? 12.367 -11.056 -25.296 1 91.11 15 TYR B N 1
ATOM 2341 C CA . TYR B 1 15 ? 13.801 -10.796 -25.354 1 91.11 15 TYR B CA 1
ATOM 2342 C C . TYR B 1 15 ? 14.151 -9.94 -26.566 1 91.11 15 TYR B C 1
ATOM 2344 O O . TYR B 1 15 ? 14.93 -8.99 -26.458 1 91.11 15 TYR B O 1
ATOM 2352 N N . GLN B 1 16 ? 13.585 -10.233 -27.648 1 87.32 16 GLN B N 1
ATOM 2353 C CA . GLN B 1 16 ? 13.851 -9.476 -28.867 1 87.32 16 GLN B CA 1
ATOM 2354 C C . GLN B 1 16 ? 13.464 -8.009 -28.699 1 87.32 16 GLN B C 1
ATOM 2356 O O . GLN B 1 16 ? 14.143 -7.119 -29.215 1 87.32 16 GLN B O 1
ATOM 2361 N N . ALA B 1 17 ? 12.4 -7.804 -28.034 1 85.34 17 ALA B N 1
ATOM 2362 C CA . ALA B 1 17 ? 11.947 -6.436 -27.795 1 85.34 17 ALA B CA 1
ATOM 2363 C C . ALA B 1 17 ? 12.983 -5.645 -27.001 1 85.34 17 ALA B C 1
ATOM 2365 O O . ALA B 1 17 ? 13.117 -4.432 -27.178 1 85.34 17 ALA B O 1
ATOM 2366 N N . SER B 1 18 ? 13.681 -6.304 -26.163 1 85.69 18 SER B N 1
ATOM 2367 C CA . SER B 1 18 ? 14.66 -5.639 -25.309 1 85.69 18 SER B CA 1
ATOM 2368 C C . SER B 1 18 ? 15.955 -5.361 -26.065 1 85.69 18 SER B C 1
ATOM 2370 O O . SER B 1 18 ? 16.662 -4.398 -25.763 1 85.69 18 SER B O 1
ATOM 2372 N N . VAL B 1 19 ? 16.349 -6.164 -26.988 1 84.48 19 VAL B N 1
ATOM 2373 C CA . VAL B 1 19 ? 17.594 -6.077 -27.743 1 84.48 19 VAL B CA 1
ATOM 2374 C C . VAL B 1 19 ? 17.512 -4.929 -28.746 1 84.48 19 VAL B C 1
ATOM 2376 O O . VAL B 1 19 ? 18.483 -4.195 -28.94 1 84.48 19 VAL B O 1
ATOM 2379 N N . LEU B 1 20 ? 16.43 -4.769 -29.276 1 77.19 20 LEU B N 1
ATOM 2380 C CA . LEU B 1 20 ? 16.268 -3.794 -30.349 1 77.19 20 LEU B CA 1
ATOM 2381 C C . LEU B 1 20 ? 16.344 -2.37 -29.806 1 77.19 20 LEU B C 1
ATOM 2383 O O . LEU B 1 20 ? 16.425 -1.411 -30.577 1 77.19 20 LEU B O 1
ATOM 2387 N N . SER B 1 21 ? 16.541 -2.253 -28.578 1 73.07 21 SER B N 1
ATOM 2388 C CA . SER B 1 21 ? 16.453 -0.922 -27.986 1 73.07 21 SER B CA 1
ATOM 2389 C C . SER B 1 21 ? 17.833 -0.293 -27.832 1 73.07 21 SER B C 1
ATOM 2391 O O . SER B 1 21 ? 17.949 0.903 -27.558 1 73.07 21 SER B O 1
ATOM 2393 N N . THR B 1 22 ? 18.827 -1.098 -28.051 1 78.29 22 THR B N 1
ATOM 2394 C CA . THR B 1 22 ? 20.165 -0.565 -27.818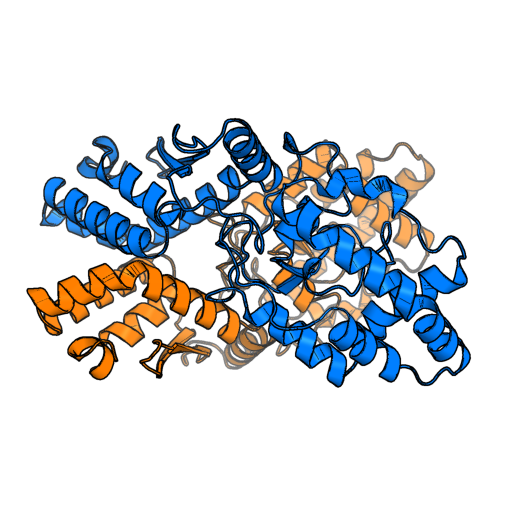 1 78.29 22 THR B CA 1
ATOM 2395 C C . THR B 1 22 ? 20.717 0.083 -29.085 1 78.29 22 THR B C 1
ATOM 2397 O O . THR B 1 22 ? 20.459 -0.39 -30.193 1 78.29 22 THR B O 1
ATOM 2400 N N . ARG B 1 23 ? 21.48 1.16 -28.956 1 79.27 23 ARG B N 1
ATOM 2401 C CA . ARG B 1 23 ? 22.187 1.84 -30.037 1 79.27 23 ARG B CA 1
ATOM 2402 C C . ARG B 1 23 ? 23.625 1.344 -30.147 1 79.27 23 ARG B C 1
ATOM 2404 O O . ARG B 1 23 ? 24.31 1.625 -31.133 1 79.27 23 ARG B O 1
ATOM 2411 N N . SER B 1 24 ? 24.069 0.596 -29.144 1 85.89 24 SER B N 1
ATOM 2412 C CA . SER B 1 24 ? 25.426 0.059 -29.142 1 85.89 24 SER B CA 1
ATOM 2413 C C . SER B 1 24 ? 25.496 -1.269 -29.888 1 85.89 24 SER B C 1
ATOM 2415 O O . SER B 1 24 ? 24.868 -2.249 -29.483 1 85.89 24 SER B O 1
ATOM 2417 N N . LYS B 1 25 ? 26.371 -1.355 -30.949 1 88.31 25 LYS B N 1
ATOM 2418 C CA . LYS B 1 25 ? 26.543 -2.573 -31.737 1 88.31 25 LYS B CA 1
ATOM 2419 C C . LYS B 1 25 ? 27.157 -3.689 -30.898 1 88.31 25 LYS B C 1
ATOM 2421 O O . LYS B 1 25 ? 26.78 -4.855 -31.035 1 88.31 25 LYS B O 1
ATOM 2426 N N . GLU B 1 26 ? 28.02 -3.308 -30.022 1 89.41 26 GLU B N 1
ATOM 2427 C CA . GLU B 1 26 ? 28.668 -4.293 -29.161 1 89.41 26 GLU B CA 1
ATOM 2428 C C . GLU B 1 26 ? 27.656 -4.974 -28.244 1 89.41 26 GLU B C 1
ATOM 2430 O O . GLU B 1 26 ? 27.642 -6.201 -28.128 1 89.41 26 GLU B O 1
ATOM 2435 N N . VAL B 1 27 ? 26.841 -4.198 -27.659 1 90.43 27 VAL B N 1
ATOM 2436 C CA . VAL B 1 27 ? 25.824 -4.726 -26.756 1 90.43 27 VAL B CA 1
ATOM 2437 C C . VAL B 1 27 ? 24.815 -5.559 -27.544 1 90.43 27 VAL B C 1
ATOM 2439 O O . VAL B 1 27 ? 24.436 -6.652 -27.119 1 90.43 27 VAL B O 1
ATOM 2442 N N . SER B 1 28 ? 24.439 -5.048 -28.711 1 89.79 28 SER B N 1
ATOM 2443 C CA . SER B 1 28 ? 23.491 -5.768 -29.555 1 89.79 28 SER B CA 1
ATOM 2444 C C . SER B 1 28 ? 24.04 -7.129 -29.967 1 89.79 28 SER B C 1
ATOM 2446 O O . SER B 1 28 ? 23.337 -8.139 -29.885 1 89.79 28 SER B O 1
ATOM 2448 N N . ASP B 1 29 ? 25.233 -7.15 -30.388 1 91.1 29 ASP B N 1
ATOM 2449 C CA . ASP B 1 29 ? 25.864 -8.395 -30.813 1 91.1 29 ASP B CA 1
ATOM 2450 C C . ASP B 1 29 ? 25.947 -9.392 -29.659 1 91.1 29 ASP B C 1
ATOM 2452 O O . ASP B 1 29 ? 25.709 -10.587 -29.846 1 91.1 29 ASP B O 1
ATOM 2456 N N . ARG B 1 30 ? 26.262 -8.885 -28.566 1 92.57 30 ARG B N 1
ATOM 2457 C CA . ARG B 1 30 ? 26.357 -9.742 -27.389 1 92.57 30 ARG B CA 1
ATOM 2458 C C . ARG B 1 30 ? 24.999 -10.338 -27.034 1 92.57 30 ARG B C 1
ATOM 2460 O O . ARG B 1 30 ? 24.892 -11.536 -26.763 1 92.57 30 ARG B O 1
ATOM 2467 N N . LEU B 1 31 ? 24.029 -9.535 -26.999 1 93.81 31 LEU B N 1
ATOM 2468 C CA . LEU B 1 31 ? 22.681 -9.982 -26.665 1 93.81 31 LEU B CA 1
ATOM 2469 C C . LEU B 1 31 ? 22.171 -10.986 -27.693 1 93.81 31 LEU B C 1
ATOM 2471 O O . LEU B 1 31 ? 21.558 -11.993 -27.333 1 93.81 31 LEU B O 1
ATOM 2475 N N . LEU B 1 32 ? 22.459 -10.687 -28.944 1 91.93 32 LEU B N 1
ATOM 2476 C CA . LEU B 1 32 ? 22.048 -11.62 -29.988 1 91.93 32 LEU B CA 1
ATOM 2477 C C . LEU B 1 32 ? 22.769 -12.956 -29.837 1 91.93 32 LEU B C 1
ATOM 2479 O O . LEU B 1 32 ? 22.179 -14.013 -30.07 1 91.93 32 LEU B O 1
ATOM 2483 N N . GLY B 1 33 ? 23.949 -12.891 -29.441 1 92.42 33 GLY B N 1
ATOM 2484 C CA . GLY B 1 33 ? 24.739 -14.094 -29.231 1 92.42 33 GLY B CA 1
ATOM 2485 C C . GLY B 1 33 ? 24.226 -14.954 -28.091 1 92.42 33 GLY B C 1
ATOM 2486 O O . GLY B 1 33 ? 24.488 -16.158 -28.048 1 92.42 33 GLY B O 1
ATOM 2487 N N . LEU B 1 34 ? 23.474 -14.352 -27.185 1 94.32 34 LEU B N 1
ATOM 2488 C CA . LEU B 1 34 ? 22.988 -15.057 -26.004 1 94.32 34 LEU B CA 1
ATOM 2489 C C . LEU B 1 34 ? 21.568 -15.568 -26.221 1 94.32 34 LEU B C 1
ATOM 2491 O O . LEU B 1 34 ? 20.982 -16.183 -25.327 1 94.32 34 LEU B O 1
ATOM 2495 N N . SER B 1 35 ? 20.986 -15.375 -27.379 1 92.92 35 SER B N 1
ATOM 2496 C CA . SER B 1 35 ? 19.59 -15.69 -27.662 1 92.92 35 SER B CA 1
ATOM 2497 C C . SER B 1 35 ? 19.29 -17.161 -27.394 1 92.92 35 SER B C 1
ATOM 2499 O O . SER B 1 35 ? 18.295 -17.489 -26.744 1 92.92 35 SER B O 1
ATOM 2501 N N . ASN B 1 36 ? 20.146 -18.013 -27.852 1 94.51 36 ASN B N 1
ATOM 2502 C CA . ASN B 1 36 ? 19.922 -19.441 -27.655 1 94.51 36 ASN B CA 1
ATOM 2503 C C . ASN B 1 36 ? 20.01 -19.825 -26.181 1 94.51 36 ASN B C 1
ATOM 2505 O O . ASN B 1 36 ? 19.243 -20.665 -25.707 1 94.51 36 ASN B O 1
ATOM 2509 N N . ASN B 1 37 ? 20.946 -19.278 -25.486 1 95.43 37 ASN B N 1
ATOM 2510 C CA . ASN B 1 37 ? 21.077 -19.535 -24.056 1 95.43 37 ASN B CA 1
ATOM 2511 C C . ASN B 1 37 ? 19.816 -19.135 -23.296 1 95.43 37 ASN B C 1
ATOM 2513 O O . ASN B 1 37 ? 19.362 -19.862 -22.411 1 95.43 37 ASN B O 1
ATOM 2517 N N . ILE B 1 38 ? 19.288 -18.02 -23.649 1 95.24 38 ILE B N 1
ATOM 2518 C CA . ILE B 1 38 ? 18.088 -17.495 -23.006 1 95.24 38 ILE B CA 1
ATOM 2519 C C . ILE B 1 38 ? 16.909 -18.427 -23.275 1 95.24 38 ILE B C 1
ATOM 2521 O O . ILE B 1 38 ? 16.156 -18.767 -22.36 1 95.24 38 ILE B O 1
ATOM 2525 N N . LEU B 1 39 ? 16.775 -18.826 -24.485 1 95.37 39 LEU B N 1
ATOM 2526 C CA . LEU B 1 39 ? 15.665 -19.695 -24.862 1 95.37 39 LEU B CA 1
ATOM 2527 C C . LEU B 1 39 ? 15.757 -21.038 -24.145 1 95.37 39 LEU B C 1
ATOM 2529 O O . LEU B 1 39 ? 14.744 -21.576 -23.694 1 95.37 39 LEU B O 1
ATOM 2533 N N . GLN B 1 40 ? 16.922 -21.569 -24.069 1 96.54 40 GLN B N 1
ATOM 2534 C CA . GLN B 1 40 ? 17.117 -22.833 -23.368 1 96.54 40 GLN B CA 1
ATOM 2535 C C . GLN B 1 40 ? 16.792 -22.695 -21.883 1 96.54 40 GLN B C 1
ATOM 2537 O O . GLN B 1 40 ? 16.169 -23.581 -21.294 1 96.54 40 GLN B O 1
ATOM 2542 N N . ALA B 1 41 ? 17.25 -21.619 -21.315 1 97.13 41 ALA B N 1
ATOM 2543 C CA . ALA B 1 41 ? 16.949 -21.366 -19.908 1 97.13 41 ALA B CA 1
ATOM 2544 C C . ALA B 1 41 ? 15.445 -21.241 -19.683 1 97.13 41 ALA B C 1
ATOM 2546 O O . ALA B 1 41 ? 14.912 -21.768 -18.704 1 97.13 41 ALA B O 1
ATOM 2547 N N . ALA B 1 42 ? 14.784 -20.54 -20.571 1 96.66 42 ALA B N 1
ATOM 2548 C CA . ALA B 1 42 ? 13.337 -20.359 -20.481 1 96.66 42 ALA B CA 1
ATOM 2549 C C . ALA B 1 42 ? 12.612 -21.7 -20.537 1 96.66 42 ALA B C 1
ATOM 2551 O O . ALA B 1 42 ? 11.629 -21.912 -19.824 1 96.66 42 ALA B O 1
ATOM 2552 N N . GLU B 1 43 ? 13.06 -22.561 -21.356 1 96.51 43 GLU B N 1
ATOM 2553 C CA . GLU B 1 43 ? 12.442 -23.874 -21.512 1 96.51 43 GLU B CA 1
ATOM 2554 C C . GLU B 1 43 ? 12.545 -24.689 -20.226 1 96.51 43 GLU B C 1
ATOM 2556 O O . GLU B 1 43 ? 11.65 -25.475 -19.909 1 96.51 43 GLU B O 1
ATOM 2561 N N . ARG B 1 44 ? 13.556 -24.476 -19.554 1 97.44 44 ARG B N 1
ATOM 2562 C CA . ARG B 1 44 ? 13.758 -25.206 -18.306 1 97.44 44 ARG B CA 1
ATOM 2563 C C . ARG B 1 44 ? 12.974 -24.567 -17.165 1 97.44 44 ARG B C 1
ATOM 2565 O O . ARG B 1 44 ? 12.691 -25.219 -16.158 1 97.44 44 ARG B O 1
ATOM 2572 N N . TYR B 1 45 ? 12.647 -23.327 -17.285 1 97.75 45 TYR B N 1
ATOM 2573 C CA . TYR B 1 45 ? 12.001 -22.568 -16.22 1 97.75 45 TYR B CA 1
ATOM 2574 C C . TYR B 1 45 ? 10.578 -23.061 -15.985 1 97.75 45 TYR B C 1
ATOM 2576 O O . TYR B 1 45 ? 10.161 -23.248 -14.839 1 97.75 45 TYR B O 1
ATOM 2584 N N . LYS B 1 46 ? 9.846 -23.276 -17.026 1 95.85 46 LYS B N 1
ATOM 2585 C CA . LYS B 1 46 ? 8.414 -23.553 -16.954 1 95.85 46 LYS B CA 1
ATOM 2586 C C . LYS B 1 46 ? 8.137 -24.805 -16.127 1 95.85 46 LYS B C 1
ATOM 2588 O O . LYS B 1 46 ? 7.369 -24.761 -15.164 1 95.85 46 LYS B O 1
ATOM 2593 N N . PRO B 1 47 ? 8.774 -25.925 -16.479 1 96.9 47 PRO B N 1
ATOM 2594 C CA . PRO B 1 47 ? 8.518 -27.106 -15.652 1 96.9 47 PRO B CA 1
ATOM 2595 C C . PRO B 1 47 ? 8.98 -26.927 -14.207 1 96.9 47 PRO B C 1
ATOM 2597 O O . PRO B 1 47 ? 8.324 -27.41 -13.281 1 96.9 47 PRO B O 1
ATOM 2600 N N . ALA B 1 48 ? 10.1 -26.278 -13.993 1 97.73 48 ALA B N 1
ATOM 2601 C CA . ALA B 1 48 ? 10.575 -26.041 -12.632 1 97.73 48 ALA B CA 1
ATOM 2602 C C . ALA B 1 48 ? 9.577 -25.199 -11.842 1 97.73 48 ALA B C 1
ATOM 2604 O O . ALA B 1 48 ? 9.284 -25.498 -10.682 1 97.73 48 ALA B O 1
ATOM 2605 N N . ALA B 1 49 ? 9.058 -24.142 -12.441 1 96.93 49 ALA B N 1
ATOM 2606 C CA . ALA B 1 49 ? 8.083 -23.265 -11.799 1 96.93 49 ALA B CA 1
ATOM 2607 C C . ALA B 1 49 ? 6.793 -24.018 -11.484 1 96.93 49 ALA B C 1
ATOM 2609 O O . ALA B 1 49 ? 6.235 -23.877 -10.393 1 96.93 49 ALA B O 1
ATOM 2610 N N . SER B 1 50 ? 6.335 -24.851 -12.368 1 95.25 50 SER B N 1
ATOM 2611 C CA . SER B 1 50 ? 5.086 -25.59 -12.219 1 95.25 50 SER B CA 1
ATOM 2612 C C . SER B 1 50 ? 5.168 -26.588 -11.068 1 95.25 50 SER B C 1
ATOM 2614 O O . SER B 1 50 ? 4.152 -26.915 -10.45 1 95.25 50 SER B O 1
ATOM 2616 N N . ASN B 1 51 ? 6.379 -26.976 -10.749 1 94.02 51 ASN B N 1
ATOM 2617 C CA . ASN B 1 51 ? 6.553 -28.001 -9.726 1 94.02 51 ASN B CA 1
ATOM 2618 C C . ASN B 1 51 ? 7.117 -27.415 -8.435 1 94.02 51 ASN B C 1
ATOM 2620 O O . ASN B 1 51 ? 7.531 -28.155 -7.541 1 94.02 51 ASN B O 1
ATOM 2624 N N . GLY B 1 52 ? 7.165 -26.14 -8.384 1 95.09 52 GLY B N 1
ATOM 2625 C CA . GLY B 1 52 ? 7.736 -25.516 -7.202 1 95.09 52 GLY B CA 1
ATOM 2626 C C . GLY B 1 52 ? 9.198 -25.863 -6.991 1 95.09 52 GLY B C 1
ATOM 2627 O O . GLY B 1 52 ? 9.63 -26.088 -5.858 1 95.09 52 GLY B O 1
ATOM 2628 N N . ALA B 1 53 ? 9.963 -25.94 -8.061 1 96.95 53 ALA B N 1
ATOM 2629 C CA . ALA B 1 53 ? 11.326 -26.458 -7.985 1 96.95 53 ALA B CA 1
ATOM 2630 C C . ALA B 1 53 ? 12.317 -25.493 -8.63 1 96.95 53 ALA B C 1
ATOM 2632 O O . ALA B 1 53 ? 13.285 -25.919 -9.265 1 96.95 53 ALA B O 1
ATOM 2633 N N . LEU B 1 54 ? 12.057 -24.223 -8.532 1 97.36 54 LEU B N 1
ATOM 2634 C CA . LEU B 1 54 ? 12.963 -23.242 -9.12 1 97.36 54 LEU B CA 1
ATOM 2635 C C . LEU B 1 54 ? 14.35 -23.339 -8.494 1 97.36 54 LEU B C 1
ATOM 2637 O O . LEU B 1 54 ? 15.354 -23.064 -9.154 1 97.36 54 LEU B O 1
ATOM 2641 N N . HIS B 1 55 ? 14.414 -23.727 -7.231 1 96.44 55 HIS B N 1
ATOM 2642 C CA . HIS B 1 55 ? 15.681 -23.857 -6.52 1 96.44 55 HIS B CA 1
ATOM 2643 C C . HIS B 1 55 ? 16.574 -24.908 -7.172 1 96.44 55 HIS B C 1
ATOM 2645 O O . HIS B 1 55 ? 17.776 -24.96 -6.904 1 96.44 55 HIS B O 1
ATOM 2651 N N . GLN B 1 56 ? 16.03 -25.694 -8.014 1 96.71 56 GLN B N 1
ATOM 2652 C CA . GLN B 1 56 ? 16.787 -26.757 -8.667 1 96.71 56 GLN B CA 1
ATOM 2653 C C . GLN B 1 56 ? 17.516 -26.234 -9.901 1 96.71 56 GLN B C 1
ATOM 2655 O O . GLN B 1 56 ? 18.311 -26.953 -10.51 1 96.71 56 GLN B O 1
ATOM 2660 N N . LEU B 1 57 ? 17.239 -25.009 -10.308 1 97.53 57 LEU B N 1
ATOM 2661 C CA . LEU B 1 57 ? 17.917 -24.418 -11.457 1 97.53 57 LEU B CA 1
ATOM 2662 C C . LEU B 1 57 ? 19.208 -23.728 -11.031 1 97.53 57 LEU B C 1
ATOM 2664 O O . LEU B 1 57 ? 19.568 -22.684 -11.579 1 97.53 57 LEU B O 1
ATOM 2668 N N . LYS B 1 58 ? 19.84 -24.236 -10.063 1 96.08 58 LYS B N 1
ATOM 2669 C CA . LYS B 1 58 ? 21.049 -23.644 -9.499 1 96.08 58 LYS B CA 1
ATOM 2670 C C . LYS B 1 58 ? 22.165 -23.578 -10.538 1 96.08 58 LYS B C 1
ATOM 2672 O O . LYS B 1 58 ? 23.04 -22.712 -10.462 1 96.08 58 LYS B O 1
ATOM 2677 N N . ASP B 1 59 ? 22.159 -24.505 -11.452 1 95.92 59 ASP B N 1
ATOM 2678 C CA . ASP B 1 59 ? 23.189 -24.547 -12.485 1 95.92 59 ASP B CA 1
ATOM 2679 C C . ASP B 1 59 ? 23.107 -23.322 -13.393 1 95.92 59 ASP B C 1
ATOM 2681 O O . ASP B 1 59 ? 24.072 -22.99 -14.084 1 95.92 59 ASP B O 1
ATOM 2685 N N . LEU B 1 60 ? 21.964 -22.652 -13.442 1 96.7 60 LEU B N 1
ATOM 2686 C CA . LEU B 1 60 ? 21.795 -21.451 -14.253 1 96.7 60 LEU B CA 1
ATOM 2687 C C . LEU B 1 60 ? 22.294 -20.217 -13.509 1 96.7 60 LEU B C 1
ATOM 2689 O O . LEU B 1 60 ? 22.471 -19.154 -14.109 1 96.7 60 LEU B O 1
ATOM 2693 N N . ALA B 1 61 ? 22.495 -20.333 -12.231 1 95.6 61 ALA B N 1
ATOM 2694 C CA . ALA B 1 61 ? 22.975 -19.208 -11.433 1 95.6 61 ALA B CA 1
ATOM 2695 C C . ALA B 1 61 ? 24.323 -18.709 -11.944 1 95.6 61 ALA B C 1
ATOM 2697 O O . ALA B 1 61 ? 25.238 -19.502 -12.179 1 95.6 61 ALA B O 1
ATOM 2698 N N . GLY B 1 62 ? 24.428 -17.416 -12.151 1 93.76 62 GLY B N 1
ATOM 2699 C CA . GLY B 1 62 ? 25.679 -16.787 -12.541 1 93.76 62 GLY B CA 1
ATOM 2700 C C . GLY B 1 62 ? 25.95 -16.87 -14.031 1 93.76 62 GLY B C 1
ATOM 2701 O O . GLY B 1 62 ? 26.987 -16.402 -14.506 1 93.76 62 GLY B O 1
ATOM 2702 N N . GLN B 1 63 ? 25.049 -17.52 -14.71 1 95.28 63 GLN B N 1
ATOM 2703 C CA . GLN B 1 63 ? 25.237 -17.626 -16.153 1 95.28 63 GLN B CA 1
ATOM 2704 C C . GLN B 1 63 ? 24.643 -16.42 -16.876 1 95.28 63 GLN B C 1
ATOM 2706 O O . GLN B 1 63 ? 23.596 -15.905 -16.478 1 95.28 63 GLN B O 1
ATOM 2711 N N . PRO B 1 64 ? 25.261 -15.972 -17.954 1 94.46 64 PRO B N 1
ATOM 2712 C CA . PRO B 1 64 ? 26.534 -16.43 -18.515 1 94.46 64 PRO B CA 1
ATOM 2713 C C . PRO B 1 64 ? 27.725 -16.108 -17.615 1 94.46 64 PRO B C 1
ATOM 2715 O O . PRO B 1 64 ? 27.644 -15.208 -16.776 1 94.46 64 PRO B O 1
ATOM 2718 N N . SER B 1 65 ? 28.774 -16.725 -17.77 1 91.46 65 SER B N 1
ATOM 2719 C CA . SER B 1 65 ? 29.915 -16.635 -16.864 1 91.46 65 SER B CA 1
ATOM 2720 C C . SER B 1 65 ? 30.74 -15.381 -17.137 1 91.46 65 SER B C 1
ATOM 2722 O O . SER B 1 65 ? 31.452 -14.897 -16.255 1 91.46 65 SER B O 1
ATOM 2724 N N . ASP B 1 66 ? 30.651 -14.88 -18.305 1 92.44 66 ASP B N 1
ATOM 2725 C CA . ASP B 1 66 ? 31.44 -13.697 -18.634 1 92.44 66 ASP B CA 1
ATOM 2726 C C . ASP B 1 66 ? 30.74 -12.423 -18.167 1 92.44 66 ASP B C 1
ATOM 2728 O O . ASP B 1 66 ? 29.526 -12.279 -18.33 1 92.44 66 ASP B O 1
ATOM 2732 N N . ALA B 1 67 ? 31.493 -11.503 -17.64 1 93.3 67 ALA B N 1
ATOM 2733 C CA . ALA B 1 67 ? 30.989 -10.266 -17.049 1 93.3 67 ALA B CA 1
ATOM 2734 C C . ALA B 1 67 ? 30.264 -9.416 -18.089 1 93.3 67 ALA B C 1
ATOM 2736 O O . ALA B 1 67 ? 29.268 -8.759 -17.778 1 93.3 67 ALA B O 1
ATOM 2737 N N . ALA B 1 68 ? 30.753 -9.429 -19.223 1 93.53 68 ALA B N 1
ATOM 2738 C CA . ALA B 1 68 ? 30.167 -8.619 -20.288 1 93.53 68 ALA B CA 1
ATOM 2739 C C . ALA B 1 68 ? 28.759 -9.098 -20.63 1 93.53 68 ALA B C 1
ATOM 2741 O O . ALA B 1 68 ? 27.857 -8.287 -20.85 1 93.53 68 ALA B O 1
ATOM 2742 N N . GLY B 1 69 ? 28.637 -10.406 -20.727 1 94.07 69 GLY B N 1
ATOM 2743 C CA . GLY B 1 69 ? 27.32 -10.97 -20.976 1 94.07 69 GLY B CA 1
ATOM 2744 C C . GLY B 1 69 ? 26.319 -10.654 -19.881 1 94.07 69 GLY B C 1
ATOM 2745 O O . GLY B 1 69 ? 25.176 -10.289 -20.164 1 94.07 69 GLY B O 1
ATOM 2746 N N . LYS B 1 70 ? 26.773 -10.774 -18.683 1 95.37 70 LYS B N 1
ATOM 2747 C CA . LYS B 1 70 ? 25.919 -10.448 -17.545 1 95.37 70 LYS B CA 1
ATOM 2748 C C . LYS B 1 70 ? 25.482 -8.986 -17.586 1 95.37 70 LYS B C 1
ATOM 2750 O O . LYS B 1 70 ? 24.296 -8.683 -17.442 1 95.37 70 LYS B O 1
ATOM 2755 N N . SER B 1 71 ? 26.422 -8.143 -17.773 1 94.97 71 SER B N 1
ATOM 2756 C CA . SER B 1 71 ? 26.142 -6.712 -17.824 1 94.97 71 SER B CA 1
ATOM 2757 C C . SER B 1 71 ? 25.173 -6.378 -18.954 1 94.97 71 SER B C 1
ATOM 2759 O O . SER B 1 71 ? 24.298 -5.524 -18.796 1 94.97 71 SER B O 1
ATOM 2761 N N . ALA B 1 72 ? 25.36 -7.015 -20.019 1 94.51 72 ALA B N 1
ATOM 2762 C CA . ALA B 1 72 ? 24.492 -6.777 -21.169 1 94.51 72 ALA B CA 1
ATOM 2763 C C . ALA B 1 72 ? 23.049 -7.164 -20.857 1 94.51 72 ALA B C 1
ATOM 2765 O O . ALA B 1 72 ? 22.114 -6.456 -21.239 1 94.51 72 ALA B O 1
ATOM 2766 N N . LEU B 1 73 ? 22.9 -8.246 -20.216 1 95.42 73 LEU B N 1
ATOM 2767 C CA . LEU B 1 73 ? 21.559 -8.719 -19.89 1 95.42 73 LEU B CA 1
ATOM 2768 C C . LEU B 1 73 ? 20.89 -7.798 -18.875 1 95.42 73 LEU B C 1
ATOM 2770 O O . LEU B 1 73 ? 19.703 -7.488 -19 1 95.42 73 LEU B O 1
ATOM 2774 N N . LEU B 1 74 ? 21.604 -7.39 -17.87 1 95.11 74 LEU B N 1
ATOM 2775 C CA . LEU B 1 74 ? 21.066 -6.456 -16.888 1 95.11 74 LEU B CA 1
ATOM 2776 C C . LEU B 1 74 ? 20.701 -5.128 -17.543 1 95.11 74 LEU B C 1
ATOM 2778 O O . LEU B 1 74 ? 19.665 -4.539 -17.227 1 95.11 74 LEU B O 1
ATOM 2782 N N . TRP B 1 75 ? 21.53 -4.723 -18.44 1 93.71 75 TRP B N 1
ATOM 2783 C CA . TRP B 1 75 ? 21.241 -3.525 -19.221 1 93.71 75 TRP B CA 1
ATOM 2784 C C . TRP B 1 75 ? 19.957 -3.697 -20.026 1 93.71 75 TRP B C 1
ATOM 2786 O O . TRP B 1 75 ? 19.126 -2.788 -20.084 1 93.71 75 TRP B O 1
ATOM 2796 N N . ALA B 1 76 ? 19.86 -4.807 -20.659 1 93.76 76 ALA B N 1
ATOM 2797 C CA . ALA B 1 76 ? 18.699 -5.085 -21.501 1 93.76 76 ALA B CA 1
ATOM 2798 C C . ALA B 1 76 ? 17.403 -4.98 -20.702 1 93.76 76 ALA B C 1
ATOM 2800 O O . ALA B 1 76 ? 16.393 -4.485 -21.207 1 93.76 76 ALA B O 1
ATOM 2801 N N . TYR B 1 77 ? 17.399 -5.453 -19.531 1 94.87 77 TYR B N 1
ATOM 2802 C CA . TYR B 1 77 ? 16.201 -5.327 -18.708 1 94.87 77 TYR B CA 1
ATOM 2803 C C . TYR B 1 77 ? 15.939 -3.871 -18.345 1 94.87 77 TYR B C 1
ATOM 2805 O O . TYR B 1 77 ? 14.829 -3.367 -18.535 1 94.87 77 TYR B O 1
ATOM 2813 N N . GLU B 1 78 ? 16.934 -3.231 -17.848 1 94.3 78 GLU B N 1
ATOM 2814 C CA . GLU B 1 78 ? 16.767 -1.88 -17.319 1 94.3 78 GLU B CA 1
ATOM 2815 C C . GLU B 1 78 ? 16.473 -0.883 -18.435 1 94.3 78 GLU B C 1
ATOM 2817 O O . GLU B 1 78 ? 15.525 -0.099 -18.341 1 94.3 78 GLU B O 1
ATOM 2822 N N . GLN B 1 79 ? 17.242 -0.96 -19.437 1 92.6 79 GLN B N 1
ATOM 2823 C CA . GLN B 1 79 ? 17.127 0.022 -20.51 1 92.6 79 GLN B CA 1
ATOM 2824 C C . GLN B 1 79 ? 16.163 -0.457 -21.592 1 92.6 79 GLN B C 1
ATOM 2826 O O . GLN B 1 79 ? 15.476 0.351 -22.221 1 92.6 79 GLN B O 1
ATOM 2831 N N . GLY B 1 80 ? 16.204 -1.713 -21.793 1 91.66 80 GLY B N 1
ATOM 2832 C CA . GLY B 1 80 ? 15.411 -2.261 -22.882 1 91.66 80 GLY B CA 1
ATOM 2833 C C . GLY B 1 80 ? 13.959 -2.489 -22.506 1 91.66 80 GLY B C 1
ATOM 2834 O O . GLY B 1 80 ? 13.059 -2.266 -23.319 1 91.66 80 GLY B O 1
ATOM 2835 N N . ILE B 1 81 ? 13.703 -2.891 -21.288 1 92.43 81 ILE B N 1
ATOM 2836 C CA . ILE B 1 81 ? 12.349 -3.249 -20.88 1 92.43 81 ILE B CA 1
ATOM 2837 C C . ILE B 1 81 ? 11.756 -2.134 -20.021 1 92.43 81 ILE B C 1
ATOM 2839 O O . ILE B 1 81 ? 10.631 -1.689 -20.259 1 92.43 81 ILE B O 1
ATOM 2843 N N . VAL B 1 82 ? 12.448 -1.586 -19.11 1 93.02 82 VAL B N 1
ATOM 2844 C CA . VAL B 1 82 ? 11.899 -0.672 -18.113 1 93.02 82 VAL B CA 1
ATOM 2845 C C . VAL B 1 82 ? 11.839 0.742 -18.687 1 93.02 82 VAL B C 1
ATOM 2847 O O . VAL B 1 82 ? 10.835 1.44 -18.53 1 93.02 82 VAL B O 1
ATOM 2850 N N . ARG B 1 83 ? 12.821 1.179 -19.416 1 91.39 83 ARG B N 1
ATOM 2851 C CA . ARG B 1 83 ? 12.945 2.595 -19.745 1 91.39 83 ARG B CA 1
ATOM 2852 C C . ARG B 1 83 ? 12.592 2.851 -21.207 1 91.39 83 ARG B C 1
ATOM 2854 O O . ARG B 1 83 ? 12.253 3.975 -21.581 1 91.39 83 ARG B O 1
ATOM 2861 N N . ASN B 1 84 ? 12.778 1.801 -21.98 1 90.32 84 ASN B N 1
ATOM 2862 C CA . ASN B 1 84 ? 12.512 1.965 -23.405 1 90.32 84 ASN B CA 1
ATOM 2863 C C . ASN B 1 84 ? 11.015 1.971 -23.698 1 90.32 84 ASN B C 1
ATOM 2865 O O . ASN B 1 84 ? 10.257 1.205 -23.1 1 90.32 84 ASN B O 1
ATOM 2869 N N . LYS B 1 85 ? 10.639 2.784 -24.684 1 87.19 85 LYS B N 1
ATOM 2870 C CA . LYS B 1 85 ? 9.23 2.958 -25.025 1 87.19 85 LYS B CA 1
ATOM 2871 C C . LYS B 1 85 ? 8.58 1.622 -25.373 1 87.19 85 LYS B C 1
ATOM 2873 O O . LYS B 1 85 ? 7.501 1.301 -24.871 1 87.19 85 LYS B O 1
ATOM 2878 N N . LYS B 1 86 ? 9.202 0.834 -26.263 1 86.73 86 LYS B N 1
ATOM 2879 C CA . LYS B 1 86 ? 8.636 -0.445 -26.682 1 86.73 86 LYS B CA 1
ATOM 2880 C C . LYS B 1 86 ? 8.623 -1.444 -25.529 1 86.73 86 LYS B C 1
ATOM 2882 O O . LYS B 1 86 ? 7.627 -2.138 -25.314 1 86.73 86 LYS B O 1
ATOM 2887 N N . GLY B 1 87 ? 9.758 -1.551 -24.822 1 89.74 87 GLY B N 1
ATOM 2888 C CA . GLY B 1 87 ? 9.829 -2.43 -23.666 1 89.74 87 GLY B CA 1
ATOM 2889 C C . GLY B 1 87 ? 8.849 -2.056 -22.57 1 89.74 87 GLY B C 1
ATOM 2890 O O . GLY B 1 87 ? 8.258 -2.931 -21.933 1 89.74 87 GLY B O 1
ATOM 2891 N N . ARG B 1 88 ? 8.604 -0.794 -22.402 1 92.25 88 ARG B N 1
ATOM 2892 C CA . ARG B 1 88 ? 7.711 -0.294 -21.363 1 92.25 88 ARG B CA 1
ATOM 2893 C C . ARG B 1 88 ? 6.281 -0.773 -21.593 1 92.25 88 ARG B C 1
ATOM 2895 O O . ARG B 1 88 ? 5.546 -1.033 -20.637 1 92.25 88 ARG B O 1
ATOM 2902 N N . LEU B 1 89 ? 5.871 -0.945 -22.826 1 92.86 89 LEU B N 1
ATOM 2903 C CA . LEU B 1 89 ? 4.547 -1.475 -23.134 1 92.86 89 LEU B CA 1
ATOM 2904 C C . LEU B 1 89 ? 4.385 -2.887 -22.583 1 92.86 89 LEU B C 1
ATOM 2906 O O . LEU B 1 89 ? 3.335 -3.227 -22.032 1 92.86 89 LEU B O 1
ATOM 2910 N N . LEU B 1 90 ? 5.427 -3.676 -22.728 1 93.33 90 LEU B N 1
ATOM 2911 C CA . LEU B 1 90 ? 5.405 -5.038 -22.206 1 93.33 90 LEU B CA 1
ATOM 2912 C C . LEU B 1 90 ? 5.402 -5.036 -20.681 1 93.33 90 LEU B C 1
ATOM 2914 O O . LEU B 1 90 ? 4.661 -5.799 -20.056 1 93.33 90 LEU B O 1
ATOM 2918 N N . TYR B 1 91 ? 6.177 -4.157 -20.175 1 94.3 91 TYR B N 1
ATOM 2919 C CA . TYR B 1 91 ? 6.254 -3.988 -18.728 1 94.3 91 TYR B CA 1
ATOM 2920 C C . TYR B 1 91 ? 4.895 -3.614 -18.149 1 94.3 91 TYR B C 1
ATOM 2922 O O . TYR B 1 91 ? 4.428 -4.238 -17.194 1 94.3 91 TYR B O 1
ATOM 2930 N N . ASP B 1 92 ? 4.279 -2.667 -18.741 1 94.71 92 ASP B N 1
ATOM 2931 C CA . ASP B 1 92 ? 2.975 -2.189 -18.293 1 94.71 92 ASP B CA 1
ATOM 2932 C C . ASP B 1 92 ? 1.903 -3.259 -18.482 1 94.71 92 ASP B C 1
ATOM 2934 O O . ASP B 1 92 ? 0.971 -3.36 -17.682 1 94.71 92 ASP B O 1
ATOM 2938 N N . PHE B 1 93 ? 2.051 -3.965 -19.535 1 95.36 93 PHE B N 1
ATOM 2939 C CA . PHE B 1 93 ? 1.137 -5.081 -19.745 1 95.36 93 PHE B CA 1
ATOM 2940 C C . PHE B 1 93 ? 1.193 -6.055 -18.574 1 95.36 93 PHE B C 1
ATOM 2942 O O . PHE B 1 93 ? 0.154 -6.475 -18.06 1 95.36 93 PHE B O 1
ATOM 2949 N N . LEU B 1 94 ? 2.394 -6.411 -18.155 1 95.88 94 LEU B N 1
ATOM 2950 C CA . LEU B 1 94 ? 2.554 -7.341 -17.042 1 95.88 94 LEU B CA 1
ATOM 2951 C C . LEU B 1 94 ? 1.926 -6.78 -15.771 1 95.88 94 LEU B C 1
ATOM 2953 O O . LEU B 1 94 ? 1.236 -7.5 -15.045 1 95.88 94 LEU B O 1
ATOM 2957 N N . LEU B 1 95 ? 2.127 -5.519 -15.492 1 95.48 95 LEU B N 1
ATOM 2958 C CA . LEU B 1 95 ? 1.55 -4.877 -14.316 1 95.48 95 LEU B CA 1
ATOM 2959 C C . LEU B 1 95 ? 0.026 -4.931 -14.361 1 95.48 95 LEU B C 1
ATOM 2961 O O . LEU B 1 95 ? -0.62 -5.193 -13.344 1 95.48 95 LEU B O 1
ATOM 2965 N N . ALA B 1 96 ? -0.507 -4.772 -15.51 1 93.76 96 ALA B N 1
ATOM 2966 C CA . ALA B 1 96 ? -1.951 -4.668 -15.698 1 93.76 96 ALA B CA 1
ATOM 2967 C C . ALA B 1 96 ? -2.623 -6.03 -15.55 1 93.76 96 ALA B C 1
ATOM 2969 O O . ALA B 1 96 ? -3.849 -6.117 -15.448 1 93.76 96 ALA B O 1
ATOM 2970 N N . GLN B 1 97 ? -1.834 -7.058 -15.473 1 94.07 97 GLN B N 1
ATOM 2971 C CA . GLN B 1 97 ? -2.393 -8.4 -15.355 1 94.07 97 GLN B CA 1
ATOM 2972 C C . GLN B 1 97 ? -2.949 -8.643 -13.954 1 94.07 97 GLN B C 1
ATOM 2974 O O . GLN B 1 97 ? -3.718 -9.583 -13.74 1 94.07 97 GLN B O 1
ATOM 2979 N N . ALA B 1 98 ? -2.53 -7.868 -13.008 1 93.26 98 ALA B N 1
ATOM 2980 C CA . ALA B 1 98 ? -3.028 -8.025 -11.644 1 93.26 98 ALA B CA 1
ATOM 2981 C C . ALA B 1 98 ? -4.459 -7.511 -11.52 1 93.26 98 ALA B C 1
ATOM 2983 O O . ALA B 1 98 ? -4.724 -6.331 -11.759 1 93.26 98 ALA B O 1
ATOM 2984 N N . PRO B 1 99 ? -5.361 -8.395 -11.155 1 89.5 99 PRO B N 1
ATOM 2985 C CA . PRO B 1 99 ? -6.746 -7.944 -11.005 1 89.5 99 PRO B CA 1
ATOM 2986 C C . PRO B 1 99 ? -6.892 -6.813 -9.991 1 89.5 99 PRO B C 1
ATOM 2988 O O . PRO B 1 99 ? -6.382 -6.912 -8.872 1 89.5 99 PRO B O 1
ATOM 2991 N N . TYR B 1 100 ? -7.56 -5.727 -10.442 1 88.21 100 TYR B N 1
ATOM 2992 C CA . TYR B 1 100 ? -7.814 -4.549 -9.621 1 88.21 100 TYR B CA 1
ATOM 2993 C C . TYR B 1 100 ? -6.507 -3.905 -9.173 1 88.21 100 TYR B C 1
ATOM 2995 O O . TYR B 1 100 ? -6.466 -3.217 -8.15 1 88.21 100 TYR B O 1
ATOM 3003 N N . GLY B 1 101 ? -5.448 -4.36 -9.856 1 91.1 101 GLY B N 1
ATOM 3004 C CA . GLY B 1 101 ? -4.144 -3.804 -9.533 1 91.1 101 GLY B CA 1
ATOM 3005 C C . GLY B 1 101 ? -3.59 -4.308 -8.213 1 91.1 101 GLY B C 1
ATOM 3006 O O . GLY B 1 101 ? -2.718 -3.673 -7.617 1 91.1 101 GLY B O 1
ATOM 3007 N N . ARG B 1 102 ? -4.053 -5.336 -7.776 1 93.55 102 ARG B N 1
ATOM 3008 C CA . ARG B 1 102 ? -3.669 -5.829 -6.458 1 93.55 102 ARG B CA 1
ATOM 3009 C C . ARG B 1 102 ? -2.511 -6.817 -6.558 1 93.55 102 ARG B C 1
ATOM 3011 O O . ARG B 1 102 ? -2.463 -7.633 -7.481 1 93.55 102 ARG B O 1
ATOM 3018 N N . CYS B 1 103 ? -1.673 -6.739 -5.649 1 95.97 103 CYS B N 1
ATOM 3019 C CA . CYS B 1 103 ? -0.518 -7.625 -5.563 1 95.97 103 CYS B CA 1
ATOM 3020 C C . CYS B 1 103 ? -0.954 -9.073 -5.38 1 95.97 103 CYS B C 1
ATOM 3022 O O . CYS B 1 103 ? -1.711 -9.386 -4.459 1 95.97 103 CYS B O 1
ATOM 3024 N N . PRO B 1 104 ? -0.444 -10.009 -6.157 1 96.11 104 PRO B N 1
ATOM 3025 C CA . PRO B 1 104 ? -0.879 -11.402 -6.028 1 96.11 104 PRO B CA 1
ATOM 3026 C C . PRO B 1 104 ? -0.332 -12.077 -4.772 1 96.11 104 PRO B C 1
ATOM 3028 O O . PRO B 1 104 ? -0.798 -13.155 -4.394 1 96.11 104 PRO B O 1
ATOM 3031 N N . PHE B 1 105 ? 0.646 -11.496 -4.119 1 96.24 105 PHE B N 1
ATOM 3032 C CA . PHE B 1 105 ? 1.259 -12.111 -2.947 1 96.24 105 PHE B CA 1
ATOM 3033 C C . PHE B 1 105 ? 0.478 -11.765 -1.685 1 96.24 105 PHE B C 1
ATOM 3035 O O . PHE B 1 105 ? 0.249 -12.628 -0.835 1 96.24 105 PHE B O 1
ATOM 3042 N N . CYS B 1 106 ? 0.016 -10.511 -1.578 1 95.67 106 CYS B N 1
ATOM 3043 C CA . CYS B 1 106 ? -0.636 -10.095 -0.342 1 95.67 106 CYS B CA 1
ATOM 3044 C C . CYS B 1 106 ? -2.106 -9.77 -0.583 1 95.67 106 CYS B C 1
ATOM 3046 O O . CYS B 1 106 ? -2.882 -9.645 0.366 1 95.67 106 CYS B O 1
ATOM 3048 N N . TRP B 1 107 ? -2.549 -9.566 -1.795 1 93.29 107 TRP B N 1
ATOM 3049 C CA . TRP B 1 107 ? -3.902 -9.287 -2.262 1 93.29 107 TRP B CA 1
ATOM 3050 C C . TRP B 1 107 ? -4.462 -8.035 -1.596 1 93.29 107 TRP B C 1
ATOM 3052 O O . TRP B 1 107 ? -5.649 -7.975 -1.269 1 93.29 107 TRP B O 1
ATOM 3062 N N . HIS B 1 108 ? -3.661 -7.133 -1.284 1 93.78 108 HIS B N 1
ATOM 3063 C CA . HIS B 1 108 ? -4.146 -5.896 -0.682 1 93.78 108 HIS B CA 1
ATOM 3064 C C . HIS B 1 108 ? -3.458 -4.679 -1.292 1 93.78 108 HIS B C 1
ATOM 3066 O O . HIS B 1 108 ? -4.125 -3.747 -1.747 1 93.78 108 HIS B O 1
ATOM 3072 N N . ARG B 1 109 ? -2.2 -4.728 -1.298 1 93.49 109 ARG B N 1
ATOM 3073 C CA . ARG B 1 109 ? -1.465 -3.558 -1.766 1 93.49 109 ARG B CA 1
ATOM 3074 C C . ARG B 1 109 ? -1.47 -3.481 -3.289 1 93.49 109 ARG B C 1
ATOM 3076 O O . ARG B 1 109 ? -1.634 -4.498 -3.967 1 93.49 109 ARG B O 1
ATOM 3083 N N . ASN B 1 110 ? -1.283 -2.338 -3.813 1 93.3 110 ASN B N 1
ATOM 3084 C CA . ASN B 1 110 ? -1.26 -2.132 -5.258 1 93.3 110 ASN B CA 1
ATOM 3085 C C . ASN B 1 110 ? 0.064 -2.583 -5.867 1 93.3 110 ASN B C 1
ATOM 3087 O O . ASN B 1 110 ? 1.126 -2.378 -5.277 1 93.3 110 ASN B O 1
ATOM 3091 N N . VAL B 1 111 ? -0.077 -3.056 -7.061 1 94.58 111 VAL B N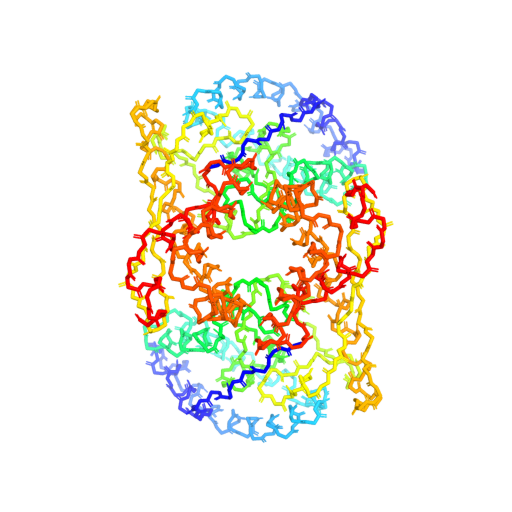 1
ATOM 3092 C CA . VAL B 1 111 ? 1.096 -3.442 -7.838 1 94.58 111 VAL B CA 1
ATOM 3093 C C . VAL B 1 111 ? 1.78 -2.195 -8.395 1 94.58 111 VAL B C 1
ATOM 3095 O O . VAL B 1 111 ? 1.116 -1.297 -8.92 1 94.58 111 VAL B O 1
ATOM 3098 N N . HIS B 1 112 ? 3.133 -2.147 -8.183 1 90.53 112 HIS B N 1
ATOM 3099 C CA . HIS B 1 112 ? 3.893 -1.038 -8.749 1 90.53 112 HIS B CA 1
ATOM 3100 C C . HIS B 1 112 ? 5.237 -1.512 -9.294 1 90.53 112 HIS B C 1
ATOM 3102 O O . HIS B 1 112 ? 5.995 -0.722 -9.861 1 90.53 112 HIS B O 1
ATOM 3108 N N . THR B 1 113 ? 5.493 -2.783 -9.121 1 93.8 113 THR B N 1
ATOM 3109 C CA . THR B 1 113 ? 6.788 -3.324 -9.521 1 93.8 113 THR B CA 1
ATOM 3110 C C . THR B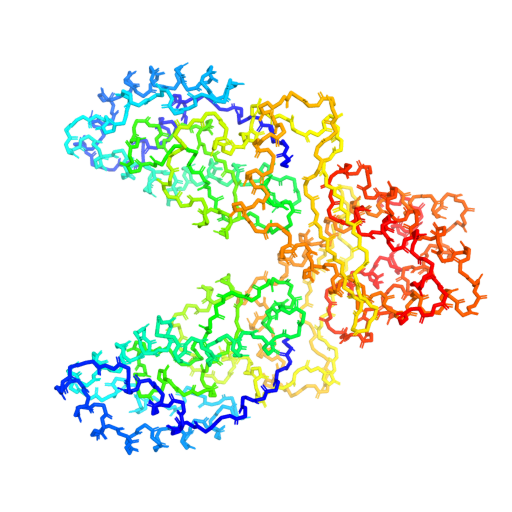 1 113 ? 6.626 -4.702 -10.155 1 93.8 113 THR B C 1
ATOM 3112 O O . THR B 1 113 ? 5.526 -5.259 -10.17 1 93.8 113 THR B O 1
ATOM 3115 N N . ILE B 1 114 ? 7.722 -5.114 -10.757 1 96.75 114 ILE B N 1
ATOM 3116 C CA . ILE B 1 114 ? 7.819 -6.475 -11.274 1 96.75 114 ILE B CA 1
ATOM 3117 C C . ILE B 1 114 ? 8.816 -7.274 -10.439 1 96.75 114 ILE B C 1
ATOM 3119 O O . ILE B 1 114 ? 9.945 -6.83 -10.216 1 96.75 114 ILE B O 1
ATOM 3123 N N . ASP B 1 115 ? 8.371 -8.36 -9.961 1 96.58 115 ASP B N 1
ATOM 3124 C CA . ASP B 1 115 ? 9.217 -9.276 -9.203 1 96.58 115 ASP B CA 1
ATOM 3125 C C . ASP B 1 115 ? 9.856 -10.319 -10.118 1 96.58 115 ASP B C 1
ATOM 3127 O O . ASP B 1 115 ? 9.168 -10.952 -10.921 1 96.58 115 ASP B O 1
ATOM 3131 N N . HIS B 1 116 ? 11.182 -10.424 -9.964 1 97.4 116 HIS B N 1
ATOM 3132 C CA . HIS B 1 116 ? 11.868 -11.582 -10.526 1 97.4 116 HIS B CA 1
ATOM 3133 C C . HIS B 1 116 ? 11.826 -12.767 -9.566 1 97.4 116 HIS B C 1
ATOM 3135 O O . HIS B 1 116 ? 12.456 -12.736 -8.507 1 97.4 116 HIS B O 1
ATOM 3141 N N . GLN B 1 117 ? 11.127 -13.811 -9.972 1 97.3 117 GLN B N 1
ATOM 3142 C CA . GLN B 1 117 ? 11.055 -14.984 -9.106 1 97.3 117 GLN B CA 1
ATOM 3143 C C . GLN B 1 117 ? 12.445 -15.553 -8.836 1 97.3 117 GLN B C 1
ATOM 3145 O O . GLN B 1 117 ? 12.751 -15.949 -7.709 1 97.3 117 GLN B O 1
ATOM 3150 N N . LEU B 1 118 ? 13.204 -15.691 -9.819 1 97.64 118 LEU B N 1
ATOM 3151 C CA . LEU B 1 118 ? 14.649 -15.835 -9.682 1 97.64 118 LEU B CA 1
ATOM 3152 C C . LEU B 1 118 ? 15.356 -14.513 -9.965 1 97.64 118 LEU B C 1
ATOM 3154 O O . LEU B 1 118 ? 15.194 -13.937 -11.043 1 97.64 118 LEU B O 1
ATOM 3158 N N . PRO B 1 119 ? 16.091 -14.011 -9.024 1 96.86 119 PRO B N 1
ATOM 3159 C CA . PRO B 1 119 ? 16.617 -12.646 -9.104 1 96.86 119 PRO B CA 1
ATOM 3160 C C . PRO B 1 119 ? 17.475 -12.415 -10.346 1 96.86 119 PRO B C 1
ATOM 3162 O O . PRO B 1 119 ? 18.288 -13.27 -10.707 1 96.86 119 PRO B O 1
ATOM 3165 N N . LYS B 1 120 ? 17.362 -11.259 -10.934 1 96.02 120 LYS B N 1
ATOM 3166 C CA . LYS B 1 120 ? 18.052 -10.945 -12.182 1 96.02 120 LYS B CA 1
ATOM 3167 C C . LYS B 1 120 ? 19.563 -10.882 -11.973 1 96.02 120 LYS B C 1
ATOM 3169 O O . LYS B 1 120 ? 20.333 -11.243 -12.866 1 96.02 120 LYS B O 1
ATOM 3174 N N . SER B 1 121 ? 20.012 -10.481 -10.796 1 94.32 121 SER B N 1
ATOM 3175 C CA . SER B 1 121 ? 21.44 -10.37 -10.519 1 94.32 121 SER B CA 1
ATOM 3176 C C . SER B 1 121 ? 22.098 -11.744 -10.448 1 94.32 121 SER B C 1
ATOM 3178 O O . SER B 1 121 ? 23.213 -11.931 -10.941 1 94.32 121 SER B O 1
ATOM 3180 N N . SER B 1 122 ? 21.407 -12.727 -9.924 1 95.83 122 SER B N 1
ATOM 3181 C CA . SER B 1 122 ? 21.955 -14.066 -9.735 1 95.83 122 SER B CA 1
ATOM 3182 C C . SER B 1 122 ? 21.651 -14.962 -10.93 1 95.83 122 SER B C 1
ATOM 3184 O O . SER B 1 122 ? 22.384 -15.915 -11.201 1 95.83 122 SER B O 1
ATOM 3186 N N . TYR B 1 123 ? 20.573 -14.656 -11.614 1 97.44 123 TYR B N 1
ATOM 3187 C CA . TYR B 1 123 ? 20.149 -15.448 -12.763 1 97.44 123 TYR B CA 1
ATOM 3188 C C . TYR B 1 123 ? 19.923 -14.562 -13.982 1 97.44 123 TYR B C 1
ATOM 3190 O O . TYR B 1 123 ? 18.804 -14.471 -14.492 1 97.44 123 TYR B O 1
ATOM 3198 N N . PRO B 1 124 ? 21.003 -14.038 -14.534 1 97.09 124 PRO B N 1
ATOM 3199 C CA . PRO B 1 124 ? 20.867 -13.057 -15.614 1 97.09 124 PRO B CA 1
ATOM 3200 C C . PRO B 1 124 ? 20.183 -13.633 -16.852 1 97.09 124 PRO B C 1
ATOM 3202 O O . PRO B 1 124 ? 19.452 -12.922 -17.545 1 97.09 124 PRO B O 1
ATOM 3205 N N . LEU B 1 125 ? 20.343 -14.903 -17.116 1 97.19 125 LEU B N 1
ATOM 3206 C CA . LEU B 1 125 ? 19.739 -15.521 -18.291 1 97.19 125 LEU B CA 1
ATOM 3207 C C . LEU B 1 125 ? 18.218 -15.496 -18.197 1 97.19 125 LEU B C 1
ATOM 3209 O O . LEU B 1 125 ? 17.526 -15.618 -19.211 1 97.19 125 LEU B O 1
ATOM 3213 N N . LEU B 1 126 ? 17.751 -15.349 -16.999 1 97.15 126 LEU B N 1
ATOM 3214 C CA . LEU B 1 126 ? 16.312 -15.414 -16.773 1 97.15 126 LEU B CA 1
ATOM 3215 C C . LEU B 1 126 ? 15.744 -14.029 -16.482 1 97.15 126 LEU B C 1
ATOM 3217 O O . LEU B 1 126 ? 14.57 -13.896 -16.13 1 97.15 126 LEU B O 1
ATOM 3221 N N . SER B 1 127 ? 16.48 -12.948 -16.652 1 95.89 127 SER B N 1
ATOM 3222 C CA . SER B 1 127 ? 16.117 -11.6 -16.227 1 95.89 127 SER B CA 1
ATOM 3223 C C . SER B 1 127 ? 15.021 -11.018 -17.113 1 95.89 127 SER B C 1
ATOM 3225 O O . SER B 1 127 ? 14.309 -10.097 -16.706 1 95.89 127 SER B O 1
ATOM 3227 N N . ILE B 1 128 ? 14.79 -11.586 -18.299 1 94.47 128 ILE B N 1
ATOM 3228 C CA . ILE B 1 128 ? 13.843 -10.981 -19.229 1 94.47 128 ILE B CA 1
ATOM 3229 C C . ILE B 1 128 ? 12.868 -12.041 -19.736 1 94.47 128 ILE B C 1
ATOM 3231 O O . ILE B 1 128 ? 12.323 -11.918 -20.836 1 94.47 128 ILE B O 1
ATOM 3235 N N . ILE B 1 129 ? 12.718 -13.038 -19.037 1 95.27 129 ILE B N 1
ATOM 3236 C CA . ILE B 1 129 ? 11.75 -14.083 -19.355 1 95.27 129 ILE B CA 1
ATOM 3237 C C . ILE B 1 129 ? 10.4 -13.743 -18.729 1 95.27 129 ILE B C 1
ATOM 3239 O O . ILE B 1 129 ? 10.3 -13.562 -17.514 1 95.27 129 ILE B O 1
ATOM 3243 N N . PRO B 1 130 ? 9.307 -13.655 -19.523 1 96.21 130 PRO B N 1
ATOM 3244 C CA . PRO B 1 130 ? 8.013 -13.216 -18.994 1 96.21 130 PRO B CA 1
ATOM 3245 C C . PRO B 1 130 ? 7.52 -14.087 -17.841 1 96.21 130 PRO B C 1
ATOM 3247 O O . PRO B 1 130 ? 6.935 -13.577 -16.883 1 96.21 130 PRO B O 1
ATOM 3250 N N . ASP B 1 131 ? 7.83 -15.372 -17.861 1 97.08 131 ASP B N 1
ATOM 3251 C CA . ASP B 1 131 ? 7.386 -16.298 -16.824 1 97.08 131 ASP B CA 1
ATOM 3252 C C . ASP B 1 131 ? 8.064 -15.995 -15.49 1 97.08 131 ASP B C 1
ATOM 3254 O O . ASP B 1 131 ? 7.571 -16.395 -14.433 1 97.08 131 ASP B O 1
ATOM 3258 N N . ASN B 1 132 ? 9.209 -15.349 -15.567 1 97.57 132 ASN B N 1
ATOM 3259 C CA . ASN B 1 132 ? 9.957 -15.031 -14.355 1 97.57 132 ASN B CA 1
ATOM 3260 C C . ASN B 1 132 ? 9.588 -13.653 -13.814 1 97.57 132 ASN B C 1
ATOM 3262 O O . ASN B 1 132 ? 10.112 -13.225 -12.784 1 97.57 132 ASN B O 1
ATOM 3266 N N . LEU B 1 133 ? 8.756 -12.959 -14.544 1 97.19 133 LEU B N 1
ATOM 3267 C CA . LEU B 1 133 ? 8.407 -11.579 -14.223 1 97.19 133 LEU B CA 1
ATOM 3268 C C . LEU B 1 133 ? 6.972 -11.485 -13.716 1 97.19 133 LEU B C 1
ATOM 3270 O O . LEU B 1 133 ? 6.025 -11.557 -14.503 1 97.19 133 LEU B O 1
ATOM 3274 N N . VAL B 1 134 ? 6.825 -11.249 -12.42 1 97.5 134 VAL B N 1
ATOM 3275 C CA . VAL B 1 134 ? 5.513 -11.255 -11.783 1 97.5 134 VAL B CA 1
ATOM 3276 C C . VAL B 1 134 ? 5.21 -9.872 -11.21 1 97.5 134 VAL B C 1
ATOM 3278 O O . VAL B 1 134 ? 6.032 -9.297 -10.493 1 97.5 134 VAL B O 1
ATOM 3281 N N . PRO B 1 135 ? 4.011 -9.31 -11.558 1 97.46 135 PRO B N 1
ATOM 3282 C CA . PRO B 1 135 ? 3.652 -8.047 -10.909 1 97.46 135 PRO B CA 1
ATOM 3283 C C . PRO B 1 135 ? 3.556 -8.17 -9.39 1 97.46 135 PRO B C 1
ATOM 3285 O O . PRO B 1 135 ? 3.095 -9.193 -8.878 1 97.46 135 PRO B O 1
ATOM 3288 N N . ALA B 1 136 ? 4.05 -7.162 -8.686 1 96.58 136 ALA B N 1
ATOM 3289 C CA . ALA B 1 136 ? 4.097 -7.206 -7.226 1 96.58 136 ALA B CA 1
ATOM 3290 C C . ALA B 1 136 ? 4.032 -5.802 -6.632 1 96.58 136 ALA B C 1
ATOM 3292 O O . ALA B 1 136 ? 4.275 -4.814 -7.33 1 96.58 136 ALA B O 1
ATOM 3293 N N . CYS B 1 137 ? 3.582 -5.729 -5.409 1 94.38 137 CYS B N 1
ATOM 3294 C CA . CYS B 1 137 ? 3.738 -4.47 -4.688 1 94.38 137 CYS B CA 1
ATOM 3295 C C . CYS B 1 137 ? 5.17 -4.296 -4.197 1 94.38 137 CYS B C 1
ATOM 3297 O O . CYS B 1 137 ? 5.918 -5.27 -4.094 1 94.38 137 CYS B O 1
ATOM 3299 N N . THR B 1 138 ? 5.537 -3.127 -3.888 1 91.29 138 THR B N 1
ATOM 3300 C CA . THR B 1 138 ? 6.894 -2.802 -3.464 1 91.29 138 THR B CA 1
ATOM 3301 C C . THR B 1 138 ? 7.247 -3.534 -2.172 1 91.29 138 THR B C 1
ATOM 3303 O O . THR B 1 138 ? 8.36 -4.044 -2.026 1 91.29 138 THR B O 1
ATOM 3306 N N . ASN B 1 139 ? 6.358 -3.631 -1.22 1 91.51 139 ASN B N 1
ATOM 3307 C CA . ASN B 1 139 ? 6.628 -4.21 0.092 1 91.51 139 ASN B CA 1
ATOM 3308 C C . ASN B 1 139 ? 6.901 -5.709 -0.002 1 91.51 139 ASN B C 1
ATOM 3310 O O . ASN B 1 139 ? 7.866 -6.206 0.58 1 91.51 139 ASN B O 1
ATOM 3314 N N . CYS B 1 140 ? 6.069 -6.421 -0.667 1 94.52 140 CYS B N 1
ATOM 3315 C CA . CYS B 1 140 ? 6.279 -7.857 -0.818 1 94.52 140 CYS B CA 1
ATOM 3316 C C . CYS B 1 140 ? 7.567 -8.142 -1.582 1 94.52 140 CYS B C 1
ATOM 3318 O O . CYS B 1 140 ? 8.307 -9.064 -1.236 1 94.52 140 CYS B O 1
ATOM 3320 N N . ASN B 1 141 ? 7.764 -7.349 -2.625 1 93.54 141 ASN B N 1
ATOM 3321 C CA . ASN B 1 141 ? 8.996 -7.514 -3.389 1 93.54 141 ASN B CA 1
ATOM 3322 C C . ASN B 1 141 ? 10.228 -7.242 -2.531 1 93.54 141 ASN B C 1
ATOM 3324 O O . ASN B 1 141 ? 11.221 -7.968 -2.615 1 93.54 141 ASN B O 1
ATOM 3328 N N . HIS B 1 142 ? 10.129 -6.279 -1.722 1 90.68 142 HIS B N 1
ATOM 3329 C CA . HIS B 1 142 ? 11.233 -5.95 -0.826 1 90.68 142 HIS B CA 1
ATOM 3330 C C . HIS B 1 142 ? 11.461 -7.057 0.197 1 90.68 142 HIS B C 1
ATOM 3332 O O . HIS B 1 142 ? 12.606 -7.398 0.504 1 90.68 142 HIS B O 1
ATOM 3338 N N . ARG B 1 143 ? 10.464 -7.564 0.751 1 91.68 143 ARG B N 1
ATOM 3339 C CA . ARG B 1 143 ? 10.579 -8.608 1.765 1 91.68 143 ARG B CA 1
ATOM 3340 C C . ARG B 1 143 ? 11.155 -9.888 1.17 1 91.68 143 ARG B C 1
ATOM 3342 O O . ARG B 1 143 ? 11.879 -10.622 1.845 1 91.68 143 ARG B O 1
ATOM 3349 N N . LYS B 1 144 ? 10.642 -10.205 0.003 1 91.59 144 LYS B N 1
ATOM 3350 C CA . LYS B 1 144 ? 11.241 -11.348 -0.678 1 91.59 144 LYS B CA 1
ATOM 3351 C C . LYS B 1 144 ? 12.723 -11.11 -0.953 1 91.59 144 LYS B C 1
ATOM 3353 O O . LYS B 1 144 ? 13.545 -12.012 -0.781 1 91.59 144 LYS B O 1
ATOM 3358 N N . ASN B 1 145 ? 12.989 -9.823 -1.353 1 86.69 145 ASN B N 1
ATOM 3359 C CA . ASN B 1 145 ? 14.351 -9.427 -1.695 1 86.69 145 ASN B CA 1
ATOM 3360 C C . ASN B 1 145 ? 14.959 -10.354 -2.743 1 86.69 145 ASN B C 1
ATOM 3362 O O . ASN B 1 145 ? 14.243 -10.904 -3.582 1 86.69 145 ASN B O 1
ATOM 3366 N N . ASP B 1 146 ? 16.302 -10.479 -2.871 1 85.97 146 ASP B N 1
ATOM 3367 C CA . ASP B 1 146 ? 16.979 -11.302 -3.868 1 85.97 146 ASP B CA 1
ATOM 3368 C C . ASP B 1 146 ? 17.261 -12.701 -3.326 1 85.97 146 ASP B C 1
ATOM 3370 O O . ASP B 1 146 ? 18.227 -13.349 -3.736 1 85.97 146 ASP B O 1
ATOM 3374 N N . THR B 1 147 ? 16.326 -13.114 -2.471 1 87.56 147 THR B N 1
ATOM 3375 C CA . THR B 1 147 ? 16.519 -14.424 -1.859 1 87.56 147 THR B CA 1
ATOM 3376 C C . THR B 1 147 ? 16.027 -15.532 -2.786 1 87.56 147 THR B C 1
ATOM 3378 O O . THR B 1 147 ? 14.989 -15.39 -3.435 1 87.56 147 THR B O 1
ATOM 3381 N N . VAL B 1 148 ? 16.808 -16.565 -2.885 1 92.37 148 VAL B N 1
ATOM 3382 C CA . VAL B 1 148 ? 16.434 -17.775 -3.611 1 92.37 148 VAL B CA 1
ATOM 3383 C C . VAL B 1 148 ? 16.096 -18.888 -2.622 1 92.37 148 VAL B C 1
ATOM 3385 O O . VAL B 1 148 ? 16.87 -19.166 -1.703 1 92.37 148 VAL B O 1
ATOM 3388 N N . ALA B 1 149 ? 14.965 -19.47 -2.885 1 94.15 149 ALA B N 1
ATOM 3389 C CA . ALA B 1 149 ? 14.52 -20.517 -1.97 1 94.15 149 ALA B CA 1
ATOM 3390 C C . ALA B 1 149 ? 15.48 -21.703 -1.984 1 94.15 149 ALA B C 1
ATOM 3392 O O . ALA B 1 149 ? 15.993 -22.081 -3.04 1 94.15 149 ALA B O 1
ATOM 3393 N N . ALA B 1 150 ? 15.694 -22.29 -0.802 1 94.03 150 ALA B N 1
ATOM 3394 C CA . ALA B 1 150 ? 16.588 -23.437 -0.667 1 94.03 150 ALA B CA 1
ATOM 3395 C C . ALA B 1 150 ? 15.853 -24.742 -0.962 1 94.03 150 ALA B C 1
ATOM 3397 O O . ALA B 1 150 ? 16.482 -25.769 -1.229 1 94.03 150 ALA B O 1
ATOM 3398 N N . SER B 1 151 ? 14.599 -24.7 -0.858 1 96.37 151 SER B N 1
ATOM 3399 C CA . SER B 1 151 ? 13.776 -25.892 -1.041 1 96.37 151 SER B CA 1
ATOM 3400 C C . SER B 1 151 ? 12.378 -25.528 -1.529 1 96.37 151 SER B C 1
ATOM 3402 O O . SER B 1 151 ? 12.013 -24.351 -1.565 1 96.37 151 SER B O 1
ATOM 3404 N N . THR B 1 152 ? 11.652 -26.538 -1.891 1 95.98 152 THR B N 1
ATOM 3405 C CA . THR B 1 152 ? 10.265 -26.353 -2.303 1 95.98 152 THR B CA 1
ATOM 3406 C C . THR B 1 152 ? 9.444 -25.731 -1.177 1 95.98 152 THR B C 1
ATOM 3408 O O . THR B 1 152 ? 8.609 -24.857 -1.42 1 95.98 152 THR B O 1
ATOM 3411 N N . GLN B 1 153 ? 9.751 -26.086 0.069 1 94.82 153 GLN B N 1
ATOM 3412 C CA . GLN B 1 153 ? 8.978 -25.678 1.237 1 94.82 153 GLN B CA 1
ATOM 3413 C C . GLN B 1 153 ? 9.163 -24.192 1.527 1 94.82 153 GLN B C 1
ATOM 3415 O O . GLN B 1 153 ? 8.3 -23.561 2.141 1 94.82 153 GLN B O 1
ATOM 3420 N N . THR B 1 154 ? 10.24 -23.656 1.032 1 94.94 154 THR B N 1
ATOM 3421 C CA . THR B 1 154 ? 10.531 -22.265 1.357 1 94.94 154 THR B CA 1
ATOM 3422 C C . THR B 1 154 ? 10.402 -21.382 0.12 1 94.94 154 THR B C 1
ATOM 3424 O O . THR B 1 154 ? 10.719 -20.191 0.164 1 94.94 154 THR B O 1
ATOM 3427 N N . GLN B 1 155 ? 10.015 -21.998 -0.958 1 95.36 155 GLN B N 1
ATOM 3428 C CA . GLN B 1 155 ? 9.749 -21.228 -2.169 1 95.36 155 GLN B CA 1
ATOM 3429 C C . GLN B 1 155 ? 8.346 -20.627 -2.142 1 95.36 155 GLN B C 1
ATOM 3431 O O . GLN B 1 155 ? 7.373 -21.323 -1.846 1 95.36 155 GLN B O 1
ATOM 3436 N N . ILE B 1 156 ? 8.251 -19.408 -2.404 1 95.33 156 ILE B N 1
ATOM 3437 C CA . ILE B 1 156 ? 6.942 -18.766 -2.466 1 95.33 156 ILE B CA 1
ATOM 3438 C C . ILE B 1 156 ? 6.131 -19.356 -3.617 1 95.33 156 ILE B C 1
ATOM 3440 O O . ILE B 1 156 ? 6.698 -19.828 -4.606 1 95.33 156 ILE B O 1
ATOM 3444 N N . LEU B 1 157 ? 4.831 -19.358 -3.484 1 95.85 157 LEU B N 1
ATOM 3445 C CA . LEU B 1 157 ? 3.954 -19.857 -4.537 1 95.85 157 LEU B CA 1
ATOM 3446 C C . LEU B 1 157 ? 4.045 -18.981 -5.781 1 95.85 157 LEU B C 1
ATOM 3448 O O . LEU B 1 157 ? 4.028 -17.752 -5.683 1 95.85 157 LEU B O 1
ATOM 3452 N N . HIS B 1 158 ? 4.187 -19.626 -6.886 1 96.77 158 HIS B N 1
ATOM 3453 C CA . HIS B 1 158 ? 4.298 -18.899 -8.146 1 96.77 158 HIS B CA 1
ATOM 3454 C C . HIS B 1 158 ? 2.923 -18.513 -8.682 1 96.77 158 HIS B C 1
ATOM 3456 O O . HIS B 1 158 ? 2.122 -19.383 -9.03 1 96.77 158 HIS B O 1
ATOM 3462 N N . PRO B 1 159 ? 2.668 -17.269 -8.874 1 96.36 159 PRO B N 1
ATOM 3463 C CA . PRO B 1 159 ? 1.321 -16.814 -9.224 1 96.36 159 PRO B CA 1
ATOM 3464 C C . PRO B 1 159 ? 0.856 -17.334 -10.583 1 96.36 159 PRO B C 1
ATOM 3466 O O . PRO B 1 159 ? -0.346 -17.501 -10.806 1 96.36 159 PRO B O 1
ATOM 3469 N N . TYR B 1 160 ? 1.774 -17.599 -11.461 1 96.98 160 TYR B N 1
ATOM 3470 C CA . TYR B 1 160 ? 1.394 -18.033 -12.801 1 96.98 160 TYR B CA 1
ATOM 3471 C C . TYR B 1 160 ? 1.144 -19.536 -12.837 1 96.98 160 TYR B C 1
ATOM 3473 O O . TYR B 1 160 ? 0.389 -20.026 -13.68 1 96.98 160 TYR B O 1
ATOM 3481 N N . PHE B 1 161 ? 1.733 -20.286 -11.961 1 96.54 161 PHE B N 1
ATOM 3482 C CA . PHE B 1 161 ? 1.806 -21.725 -12.186 1 96.54 161 PHE B CA 1
ATOM 3483 C C . PHE B 1 161 ? 1.13 -22.485 -11.051 1 96.54 161 PHE B C 1
ATOM 3485 O O . PHE B 1 161 ? 0.816 -23.669 -11.19 1 96.54 161 PHE B O 1
ATOM 3492 N N . GLU B 1 162 ? 0.974 -21.817 -9.959 1 94.01 162 GLU B N 1
ATOM 3493 C CA . GLU B 1 162 ? 0.439 -22.498 -8.784 1 94.01 162 GLU B CA 1
ATOM 3494 C C . GLU B 1 162 ? -0.791 -21.777 -8.24 1 94.01 162 GLU B C 1
ATOM 3496 O O . GLU B 1 162 ? -0.859 -20.547 -8.27 1 94.01 162 GLU B O 1
ATOM 3501 N N . HIS B 1 163 ? -1.721 -22.592 -7.703 1 91.05 163 HIS B N 1
ATOM 3502 C CA . HIS B 1 163 ? -3.008 -22.07 -7.258 1 91.05 163 HIS B CA 1
ATOM 3503 C C . HIS B 1 163 ? -3.33 -22.531 -5.841 1 91.05 163 HIS B C 1
ATOM 3505 O O . HIS B 1 163 ? -3.323 -23.731 -5.558 1 91.05 163 HIS B O 1
ATOM 3511 N N . ALA B 1 164 ? -3.488 -21.646 -5.002 1 92.54 164 ALA B N 1
ATOM 3512 C CA . ALA B 1 164 ? -3.871 -21.968 -3.63 1 92.54 164 ALA B CA 1
ATOM 3513 C C . ALA B 1 164 ? -5.272 -21.452 -3.316 1 92.54 164 ALA B C 1
ATOM 3515 O O . ALA B 1 164 ? -5.526 -20.956 -2.216 1 92.54 164 ALA B O 1
ATOM 3516 N N . ASP B 1 165 ? -6.181 -21.527 -4.295 1 90.68 165 ASP B N 1
ATOM 3517 C CA . ASP B 1 165 ? -7.514 -20.965 -4.104 1 90.68 165 ASP B CA 1
ATOM 3518 C C . ASP B 1 165 ? -8.586 -22.049 -4.193 1 90.68 165 ASP B C 1
ATOM 3520 O O . ASP B 1 165 ? -9.781 -21.749 -4.199 1 90.68 165 ASP B O 1
ATOM 3524 N N . HIS B 1 166 ? -8.174 -23.306 -4.309 1 91.51 166 HIS B N 1
ATOM 3525 C CA . HIS B 1 166 ? -9.139 -24.396 -4.4 1 91.51 166 HIS B CA 1
ATOM 3526 C C . HIS B 1 166 ? -9.682 -24.767 -3.023 1 91.51 166 HIS B C 1
ATOM 3528 O O . HIS B 1 166 ? -10.627 -25.551 -2.915 1 91.51 166 HIS B O 1
ATOM 3534 N N . GLY B 1 167 ? -9.105 -24.253 -1.97 1 94.26 167 GLY B N 1
ATOM 3535 C CA . GLY B 1 167 ? -9.51 -24.445 -0.587 1 94.26 167 GLY B CA 1
ATOM 3536 C C . GLY B 1 167 ? -9.273 -23.221 0.279 1 94.26 167 GLY B C 1
ATOM 3537 O O . GLY B 1 167 ? -8.66 -22.249 -0.166 1 94.26 167 GLY B O 1
ATOM 3538 N N . ARG B 1 168 ? -9.721 -23.343 1.504 1 96.61 168 ARG B N 1
ATOM 3539 C CA . ARG B 1 168 ? -9.564 -22.219 2.422 1 96.61 168 ARG B CA 1
ATOM 3540 C C . ARG B 1 168 ? -8.285 -22.357 3.241 1 96.61 168 ARG B C 1
ATOM 3542 O O . ARG B 1 168 ? -7.932 -23.457 3.672 1 96.61 168 ARG B O 1
ATOM 3549 N N . TRP B 1 169 ? -7.625 -21.284 3.46 1 97.82 169 TRP B N 1
ATOM 3550 C CA . TRP B 1 169 ? -6.434 -21.36 4.298 1 97.82 169 TRP B CA 1
ATOM 3551 C C . TRP B 1 169 ? -6.307 -20.12 5.177 1 97.82 169 TRP B C 1
ATOM 3553 O O . TRP B 1 169 ? -5.519 -20.102 6.126 1 97.82 169 TRP B O 1
ATOM 3563 N N . LEU B 1 170 ? -7.004 -19.023 4.958 1 98.12 170 LEU B N 1
ATOM 3564 C CA . LEU B 1 170 ? -6.935 -17.804 5.757 1 98.12 170 LEU B CA 1
ATOM 3565 C C . LEU B 1 170 ? -8.107 -17.725 6.73 1 98.12 170 LEU B C 1
ATOM 3567 O O . LEU B 1 170 ? -9.266 -17.84 6.323 1 98.12 170 LEU B O 1
ATOM 3571 N N . PHE B 1 171 ? -7.809 -17.52 7.927 1 98.45 171 PHE B N 1
ATOM 3572 C CA . PHE B 1 171 ? -8.809 -17.417 8.983 1 98.45 171 PHE B CA 1
ATOM 3573 C C . PHE B 1 171 ? -8.509 -16.237 9.899 1 98.45 171 PHE B C 1
ATOM 3575 O O . PHE B 1 171 ? -7.405 -15.689 9.872 1 98.45 171 PHE B O 1
ATOM 3582 N N . ALA B 1 172 ? -9.503 -15.787 10.61 1 98.6 172 ALA B N 1
ATOM 3583 C CA . ALA B 1 172 ? -9.361 -14.686 11.558 1 98.6 172 ALA B CA 1
ATOM 3584 C C . ALA B 1 172 ? -10.17 -14.946 12.826 1 98.6 172 ALA B C 1
ATOM 3586 O O . ALA B 1 172 ? -11.119 -15.733 12.813 1 98.6 172 ALA B O 1
ATOM 3587 N N . ARG B 1 173 ? -9.785 -14.325 13.885 1 98.13 173 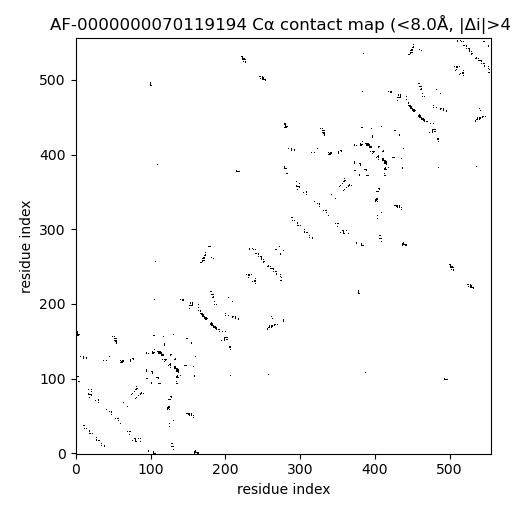ARG B N 1
ATOM 3588 C CA . ARG B 1 173 ? -10.535 -14.323 15.137 1 98.13 173 ARG B CA 1
ATOM 3589 C C . ARG B 1 173 ? -10.484 -12.952 15.804 1 98.13 173 ARG B C 1
ATOM 3591 O O . ARG B 1 173 ? -9.507 -12.217 15.649 1 98.13 173 ARG B O 1
ATOM 3598 N N . VAL B 1 174 ? -11.49 -12.616 16.57 1 97.13 174 VAL B N 1
ATOM 3599 C CA . VAL B 1 174 ? -11.511 -11.392 17.364 1 97.13 174 VAL B CA 1
ATOM 3600 C C . VAL B 1 174 ? -10.717 -11.596 18.651 1 97.13 174 VAL B C 1
ATOM 3602 O O . VAL B 1 174 ? -10.962 -12.549 19.395 1 97.13 174 VAL B O 1
ATOM 3605 N N . ALA B 1 175 ? -9.749 -10.766 18.916 1 93.99 175 ALA B N 1
ATOM 3606 C CA . ALA B 1 175 ? -8.849 -10.938 20.053 1 93.99 175 ALA B CA 1
ATOM 3607 C C . ALA B 1 175 ? -9.18 -9.952 21.17 1 93.99 175 ALA B C 1
ATOM 3609 O O . ALA B 1 175 ? -9.192 -10.318 22.347 1 93.99 175 ALA B O 1
ATOM 3610 N N . TYR B 1 176 ? -9.318 -8.678 20.811 1 86.56 176 TYR B N 1
ATOM 3611 C CA . TYR B 1 176 ? -9.652 -7.612 21.749 1 86.56 176 TYR B CA 1
ATOM 3612 C C . TYR B 1 176 ? -10.806 -6.766 21.224 1 86.56 176 TYR B C 1
ATOM 3614 O O . TYR B 1 176 ? -10.939 -6.569 20.014 1 86.56 176 TYR B O 1
ATOM 3622 N N . LEU B 1 177 ? -11.557 -6.179 22.038 1 81.99 177 LEU B N 1
ATOM 3623 C CA . LEU B 1 177 ? -12.74 -5.442 21.606 1 81.99 177 LEU B CA 1
ATOM 3624 C C . LEU B 1 177 ? -12.574 -3.948 21.863 1 81.99 177 LEU B C 1
ATOM 3626 O O . LEU B 1 177 ? -13.231 -3.127 21.22 1 81.99 177 LEU B O 1
ATOM 3630 N N . GLU B 1 178 ? -11.694 -3.551 22.682 1 82.07 178 GLU B N 1
ATOM 3631 C CA . GLU B 1 178 ? -11.509 -2.111 22.84 1 82.07 178 GLU B CA 1
ATOM 3632 C C . GLU B 1 178 ? -10.034 -1.73 22.741 1 82.07 178 GLU B C 1
ATOM 3634 O O . GLU B 1 178 ? -9.281 -1.888 23.704 1 82.07 178 GLU B O 1
ATOM 3639 N N . PRO B 1 179 ? -9.613 -1.236 21.563 1 84.21 179 PRO B N 1
ATOM 3640 C CA . PRO B 1 179 ? -10.357 -1.233 20.301 1 84.21 179 PRO B CA 1
ATOM 3641 C C . PRO B 1 179 ? -10.5 -2.628 19.697 1 84.21 179 PRO B C 1
ATOM 3643 O O . PRO B 1 179 ? -9.831 -3.567 20.137 1 84.21 179 PRO B O 1
ATOM 3646 N N . VAL B 1 180 ? -11.36 -2.835 18.867 1 90.56 180 VAL B N 1
ATOM 3647 C CA . VAL B 1 180 ? -11.553 -4.148 18.259 1 90.56 180 VAL B CA 1
ATOM 3648 C C . VAL B 1 180 ? -10.283 -4.568 17.522 1 90.56 180 VAL B C 1
ATOM 3650 O O . VAL B 1 180 ? -9.766 -3.821 16.688 1 90.56 180 VAL B O 1
ATOM 3653 N N . THR B 1 181 ? -9.772 -5.691 17.873 1 94.44 181 THR B N 1
ATOM 3654 C CA . THR B 1 181 ? -8.575 -6.251 17.257 1 94.44 181 THR B CA 1
ATOM 3655 C C . THR B 1 181 ? -8.865 -7.626 16.662 1 94.44 181 THR B C 1
ATOM 3657 O O . THR B 1 181 ? -9.45 -8.485 17.325 1 94.44 181 THR B O 1
ATOM 3660 N N . VAL B 1 182 ? -8.462 -7.799 15.455 1 97.29 182 VAL B N 1
ATOM 3661 C CA . VAL B 1 182 ? -8.648 -9.058 14.742 1 97.29 182 VAL B CA 1
ATOM 3662 C C . VAL B 1 182 ? -7.289 -9.681 14.43 1 97.29 182 VAL B C 1
ATOM 3664 O O . VAL B 1 182 ? -6.387 -9.003 13.933 1 97.29 182 VAL B O 1
ATOM 3667 N N . LEU B 1 183 ? -7.077 -10.913 14.766 1 98.4 183 LEU B N 1
ATOM 3668 C CA . LEU B 1 183 ? -5.853 -11.654 14.483 1 98.4 183 LEU B CA 1
ATOM 3669 C C . LEU B 1 183 ? -6.064 -12.634 13.333 1 98.4 183 LEU B C 1
ATOM 3671 O O . LEU B 1 183 ? -7.077 -13.335 13.287 1 98.4 183 LEU B O 1
ATOM 3675 N N . PHE B 1 184 ? -5.143 -12.688 12.428 1 98.61 184 PHE B N 1
ATOM 3676 C CA . PHE B 1 184 ? -5.24 -13.55 11.256 1 98.61 184 PHE B CA 1
ATOM 3677 C C . PHE B 1 184 ? -4.232 -14.69 11.337 1 98.61 184 PHE B C 1
ATOM 3679 O O . PHE B 1 184 ? -3.156 -14.534 11.917 1 98.61 184 PHE B O 1
ATOM 3686 N N . SER B 1 185 ? -4.571 -15.805 10.759 1 98.53 185 SER B N 1
ATOM 3687 C CA . SER B 1 185 ? -3.685 -16.964 10.713 1 98.53 185 SER B CA 1
ATOM 3688 C C . SER B 1 185 ? -3.862 -17.743 9.414 1 98.53 185 SER B C 1
ATOM 3690 O O . SER B 1 185 ? -4.936 -17.719 8.811 1 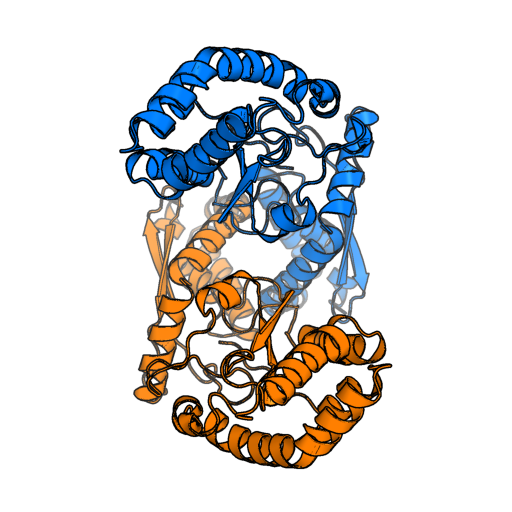98.53 185 SER B O 1
ATOM 3692 N N . ALA B 1 186 ? -2.828 -18.39 8.941 1 98.15 186 ALA B N 1
ATOM 3693 C CA . ALA B 1 186 ? -2.863 -19.328 7.822 1 98.15 186 ALA B CA 1
ATOM 3694 C C . ALA B 1 186 ? -3.024 -20.763 8.314 1 98.15 186 ALA B C 1
ATOM 3696 O O . ALA B 1 186 ? -2.079 -21.356 8.839 1 98.15 186 ALA B O 1
ATOM 3697 N N . ASP B 1 187 ? -4.159 -21.27 8.095 1 97.93 187 ASP B N 1
ATOM 3698 C CA . ASP B 1 187 ? -4.481 -22.634 8.501 1 97.93 187 ASP B CA 1
ATOM 3699 C C . ASP B 1 187 ? -5.099 -23.419 7.347 1 97.93 187 ASP B C 1
ATOM 3701 O O . ASP B 1 187 ? -6.29 -23.735 7.372 1 97.93 187 ASP B O 1
ATOM 3705 N N . PRO B 1 188 ? -4.271 -23.855 6.38 1 97.44 188 PRO B N 1
ATOM 3706 C CA . PRO B 1 188 ? -4.793 -24.501 5.173 1 97.44 188 PRO B CA 1
ATOM 3707 C C . PRO B 1 188 ? -5.522 -25.809 5.472 1 97.44 188 PRO B C 1
ATOM 3709 O O . PRO B 1 188 ? -5.084 -26.582 6.329 1 97.44 188 PRO B O 1
ATOM 3712 N N . ASP B 1 189 ? -6.638 -25.962 4.803 1 94.34 189 ASP B N 1
ATOM 3713 C CA . ASP B 1 189 ? -7.425 -27.172 5.023 1 94.34 189 ASP B CA 1
ATOM 3714 C C . ASP B 1 189 ? -6.75 -28.388 4.394 1 94.34 189 ASP B C 1
ATOM 3716 O O . ASP B 1 189 ? -5.793 -28.248 3.63 1 94.34 189 ASP B O 1
ATOM 3720 N N . PRO B 1 190 ? -7.197 -29.557 4.717 1 94.29 190 PRO B N 1
ATOM 3721 C CA . PRO B 1 190 ? -6.516 -30.803 4.357 1 94.29 190 PRO B CA 1
ATOM 3722 C C . PRO B 1 190 ? -6.59 -31.106 2.862 1 94.29 190 PRO B C 1
ATOM 3724 O O . PRO B 1 190 ? -5.93 -32.031 2.382 1 94.29 190 PRO B O 1
ATOM 3727 N N . THR B 1 191 ? -7.334 -30.344 2.111 1 93.5 191 THR B N 1
ATOM 3728 C CA . THR B 1 191 ? -7.391 -30.568 0.67 1 93.5 191 THR B CA 1
ATOM 3729 C C . THR B 1 191 ? -6.077 -30.166 0.008 1 93.5 191 THR B C 1
ATOM 3731 O O . THR B 1 191 ? -5.792 -30.577 -1.119 1 93.5 191 THR B O 1
ATOM 3734 N N . PHE B 1 192 ? -5.292 -29.37 0.691 1 95.35 192 PHE B N 1
ATOM 3735 C CA . PHE B 1 192 ? -3.966 -29.005 0.206 1 95.35 192 PHE B CA 1
ATOM 3736 C C . PHE B 1 192 ? -2.954 -30.099 0.525 1 95.35 192 PHE B C 1
ATOM 3738 O O . PHE B 1 192 ? -3.027 -30.731 1.58 1 95.35 192 PHE B O 1
ATOM 3745 N N . SER B 1 193 ? -2.057 -30.303 -0.428 1 95.56 193 SER B N 1
ATOM 3746 C CA . SER B 1 193 ? -0.941 -31.188 -0.111 1 95.56 193 SER B CA 1
ATOM 3747 C C . SER B 1 193 ? -0.128 -30.653 1.064 1 95.56 193 SER B C 1
ATOM 3749 O O . SER B 1 193 ? -0.179 -29.459 1.369 1 95.56 193 SER B O 1
ATOM 3751 N N . GLU B 1 194 ? 0.587 -31.528 1.716 1 96.68 194 GLU B N 1
ATOM 3752 C CA . GLU B 1 194 ? 1.427 -31.124 2.839 1 96.68 194 GLU B CA 1
ATOM 3753 C C . GLU B 1 194 ? 2.423 -30.045 2.423 1 96.68 194 GLU B C 1
ATOM 3755 O O . GLU B 1 194 ? 2.652 -29.085 3.162 1 96.68 194 GLU B O 1
ATOM 3760 N N . THR B 1 195 ? 2.965 -30.276 1.292 1 96.05 195 THR B N 1
ATOM 3761 C CA . THR B 1 195 ? 3.928 -29.308 0.779 1 96.05 195 THR B CA 1
ATOM 3762 C C . THR B 1 195 ? 3.267 -27.95 0.563 1 96.05 195 THR B C 1
ATOM 3764 O O . THR B 1 195 ? 3.809 -26.919 0.965 1 96.05 195 THR B O 1
ATOM 3767 N N . MET B 1 196 ? 2.124 -27.937 0.007 1 95.41 196 MET B N 1
ATOM 3768 C CA . MET B 1 196 ? 1.412 -26.686 -0.236 1 95.41 196 MET B CA 1
ATOM 3769 C C . MET B 1 196 ? 1.036 -26.009 1.077 1 95.41 196 MET B C 1
ATOM 3771 O O . MET B 1 196 ? 1.128 -24.787 1.199 1 95.41 196 MET B O 1
ATOM 3775 N N . GLN B 1 197 ? 0.65 -26.803 2.009 1 97.46 197 GLN B N 1
ATOM 3776 C CA . GLN B 1 197 ? 0.329 -26.251 3.321 1 97.46 197 GLN B CA 1
ATOM 3777 C C . GLN B 1 197 ? 1.527 -25.518 3.918 1 97.46 197 GLN B C 1
ATOM 3779 O O . GLN B 1 197 ? 1.394 -24.394 4.406 1 97.46 197 GLN B O 1
ATOM 3784 N N . THR B 1 198 ? 2.617 -26.205 3.847 1 97.42 198 THR B N 1
ATOM 3785 C CA . THR B 1 198 ? 3.848 -25.634 4.384 1 97.42 198 THR B CA 1
ATOM 3786 C C . THR B 1 198 ? 4.209 -24.344 3.653 1 97.42 198 THR B C 1
ATOM 3788 O O . THR B 1 198 ? 4.593 -23.355 4.282 1 97.42 198 THR B O 1
ATOM 3791 N N . ARG B 1 199 ? 4.062 -24.289 2.404 1 96.5 199 ARG B N 1
ATOM 3792 C CA . ARG B 1 199 ? 4.417 -23.13 1.592 1 96.5 199 ARG B CA 1
ATOM 3793 C C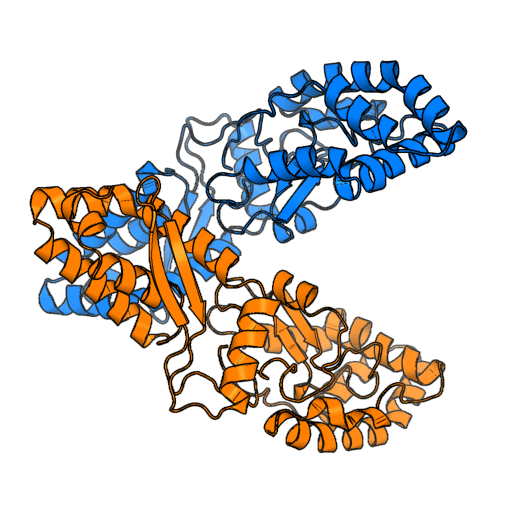 . ARG B 1 199 ? 3.461 -21.97 1.847 1 96.5 199 ARG B C 1
ATOM 3795 O O . ARG B 1 199 ? 3.875 -20.809 1.859 1 96.5 199 ARG B O 1
ATOM 3802 N N . ILE B 1 200 ? 2.197 -22.257 2.033 1 97.19 200 ILE B N 1
ATOM 3803 C CA . ILE B 1 200 ? 1.22 -21.228 2.371 1 97.19 200 ILE B CA 1
ATOM 3804 C C . ILE B 1 200 ? 1.61 -20.558 3.686 1 97.19 200 ILE B C 1
ATOM 3806 O O . ILE B 1 200 ? 1.644 -19.328 3.778 1 97.19 200 ILE B O 1
ATOM 3810 N N . ARG B 1 201 ? 1.946 -21.354 4.69 1 98.04 201 ARG B N 1
ATOM 3811 C CA . ARG B 1 201 ? 2.341 -20.825 5.992 1 98.04 201 ARG B CA 1
ATOM 3812 C C . ARG B 1 201 ? 3.631 -20.018 5.886 1 98.04 201 ARG B C 1
ATOM 3814 O O . ARG B 1 201 ? 3.763 -18.966 6.515 1 98.04 201 ARG B O 1
ATOM 3821 N N . HIS B 1 202 ? 4.534 -20.526 5.137 1 96.89 202 HIS B N 1
ATOM 3822 C CA . HIS B 1 202 ? 5.803 -19.836 4.94 1 96.89 202 HIS B CA 1
ATOM 3823 C C . HIS B 1 202 ? 5.593 -18.466 4.303 1 96.89 202 HIS B C 1
ATOM 3825 O O . HIS B 1 202 ? 6.121 -17.463 4.788 1 96.89 202 HIS B O 1
ATOM 3831 N N . GLN B 1 203 ? 4.854 -18.428 3.255 1 96.17 203 GLN B N 1
ATOM 3832 C CA . GLN B 1 203 ? 4.583 -17.179 2.552 1 96.17 203 GLN B CA 1
ATOM 3833 C C . GLN B 1 203 ? 3.82 -16.202 3.441 1 96.17 203 GLN B C 1
ATOM 3835 O O . GLN B 1 203 ? 4.094 -15 3.43 1 96.17 203 GLN B O 1
ATOM 3840 N N . PHE B 1 204 ? 2.847 -16.705 4.209 1 97.71 204 PHE B N 1
ATOM 3841 C CA . PHE B 1 204 ? 2.078 -15.893 5.145 1 97.71 204 PHE B CA 1
ATOM 3842 C C . PHE B 1 204 ? 2.999 -15.184 6.13 1 97.71 204 PHE B C 1
ATOM 3844 O O . PHE B 1 204 ? 2.832 -13.992 6.396 1 97.71 204 PHE B O 1
ATOM 3851 N N . THR B 1 205 ? 3.987 -15.891 6.583 1 97.44 205 THR B N 1
ATOM 3852 C CA . THR B 1 205 ? 4.95 -15.351 7.536 1 97.44 205 THR B CA 1
ATOM 3853 C C . THR B 1 205 ? 5.94 -14.422 6.839 1 97.44 205 THR B C 1
ATOM 3855 O O . THR B 1 205 ? 6.213 -13.321 7.323 1 97.44 205 THR B O 1
ATOM 3858 N N . GLN B 1 206 ? 6.436 -14.823 5.718 1 95.88 206 GLN B N 1
ATOM 3859 C CA . GLN B 1 206 ? 7.452 -14.07 4.991 1 95.88 206 GLN B CA 1
ATOM 3860 C C . GLN B 1 206 ? 6.951 -12.674 4.632 1 95.88 206 GLN B C 1
ATOM 3862 O O . GLN B 1 206 ? 7.69 -11.694 4.748 1 95.88 206 GLN B O 1
ATOM 3867 N N . PHE B 1 207 ? 5.727 -12.608 4.234 1 96.33 207 PHE B N 1
ATOM 3868 C CA . PHE B 1 207 ? 5.193 -11.327 3.787 1 96.33 207 PHE B CA 1
ATOM 3869 C C . PHE B 1 207 ? 4.481 -10.609 4.928 1 96.33 207 PHE B C 1
ATOM 3871 O O . PHE B 1 207 ? 3.836 -9.581 4.715 1 96.33 207 PHE B O 1
ATOM 3878 N N . ARG B 1 208 ? 4.485 -11.111 6.146 1 95.94 208 ARG B N 1
ATOM 3879 C CA . ARG B 1 208 ? 3.93 -10.514 7.356 1 95.94 208 ARG B CA 1
ATOM 3880 C C . ARG B 1 208 ? 2.454 -10.177 7.173 1 95.94 208 ARG B C 1
ATOM 3882 O O . ARG B 1 208 ? 2.022 -9.065 7.485 1 95.94 208 ARG B O 1
ATOM 3889 N N . LEU B 1 209 ? 1.721 -11.117 6.661 1 97.37 209 LEU B N 1
ATOM 3890 C CA . LEU B 1 209 ? 0.337 -10.882 6.266 1 97.37 209 LEU B CA 1
ATOM 3891 C C . LEU B 1 209 ? -0.561 -10.741 7.49 1 97.37 209 LEU B C 1
ATOM 3893 O O . LEU B 1 209 ? -1.569 -10.031 7.448 1 97.37 209 LEU B O 1
ATOM 3897 N N . ALA B 1 210 ? -0.166 -11.377 8.609 1 97.78 210 ALA B N 1
ATOM 3898 C CA . ALA B 1 210 ? -0.95 -11.212 9.831 1 97.78 210 ALA B CA 1
ATOM 3899 C C . ALA B 1 210 ? -1.027 -9.743 10.239 1 97.78 210 ALA B C 1
ATOM 3901 O O . ALA B 1 210 ? -2.11 -9.227 10.523 1 97.78 210 ALA B O 1
ATOM 3902 N N . SER B 1 211 ? 0.113 -9.128 10.285 1 94.72 211 SER B N 1
ATOM 3903 C CA . SER B 1 211 ? 0.183 -7.722 10.667 1 94.72 211 SER B CA 1
ATOM 3904 C C . SER B 1 211 ? -0.529 -6.837 9.65 1 94.72 211 SER B C 1
ATOM 3906 O O . SER B 1 211 ? -1.291 -5.942 10.023 1 94.72 211 SER B O 1
ATOM 3908 N N . LEU B 1 212 ? -0.329 -7.064 8.388 1 95.1 212 LEU B N 1
ATOM 3909 C CA . LEU B 1 212 ? -0.973 -6.29 7.332 1 95.1 212 LEU B CA 1
ATOM 3910 C C . LEU B 1 212 ? -2.491 -6.367 7.45 1 95.1 212 LEU B C 1
ATOM 3912 O O . LEU B 1 212 ? -3.167 -5.337 7.507 1 95.1 212 LEU B O 1
ATOM 3916 N N . TYR B 1 213 ? -2.995 -7.579 7.504 1 97.04 213 TYR B N 1
ATOM 3917 C CA . TYR B 1 213 ? -4.44 -7.776 7.526 1 97.04 213 TYR B CA 1
ATOM 3918 C C . TYR B 1 213 ? -5.045 -7.24 8.818 1 97.04 213 TYR B C 1
ATOM 3920 O O . TYR B 1 213 ? -6.16 -6.713 8.817 1 97.04 213 TYR B O 1
ATOM 3928 N N . GLY B 1 214 ? -4.319 -7.468 9.896 1 96.16 214 GLY B N 1
ATOM 3929 C CA . GLY B 1 214 ? -4.792 -6.906 11.151 1 96.16 214 GLY B CA 1
ATOM 3930 C C . GLY B 1 214 ? -4.987 -5.403 11.096 1 96.16 214 GLY B C 1
ATOM 3931 O O . GLY B 1 214 ? -6.003 -4.886 11.565 1 96.16 214 GLY B O 1
ATOM 3932 N N . GLN B 1 215 ? -4.055 -4.719 10.567 1 93.49 215 GLN B N 1
ATOM 3933 C CA . GLN B 1 215 ? -4.137 -3.269 10.431 1 93.49 215 GLN B CA 1
ATOM 3934 C C . GLN B 1 215 ? -5.284 -2.866 9.509 1 93.49 215 GLN B C 1
ATOM 3936 O O . GLN B 1 215 ? -6.01 -1.912 9.793 1 93.49 215 GLN B O 1
ATOM 3941 N N . GLN B 1 216 ? -5.457 -3.569 8.426 1 95.89 216 GLN B N 1
ATOM 3942 C CA . GLN B 1 216 ? -6.546 -3.283 7.498 1 95.89 216 GLN B CA 1
ATOM 3943 C C . GLN B 1 216 ? -7.904 -3.503 8.159 1 95.89 216 GLN B C 1
ATOM 3945 O O . GLN B 1 216 ? -8.828 -2.709 7.969 1 95.89 216 GLN B O 1
ATOM 3950 N N . ALA B 1 217 ? -7.966 -4.561 8.869 1 96.76 217 ALA B N 1
ATOM 3951 C CA . ALA B 1 217 ? -9.207 -4.869 9.574 1 96.76 217 ALA B CA 1
ATOM 3952 C C . ALA B 1 217 ? -9.562 -3.766 10.567 1 96.76 217 ALA B C 1
ATOM 3954 O O . ALA B 1 217 ? -10.719 -3.347 10.651 1 96.76 217 ALA B O 1
ATOM 3955 N N . ALA B 1 218 ? -8.616 -3.319 11.308 1 94.37 218 ALA B N 1
ATOM 3956 C CA . ALA B 1 218 ? -8.848 -2.253 12.279 1 94.37 218 ALA B CA 1
ATOM 3957 C C . ALA B 1 218 ? -9.404 -1.004 11.599 1 94.37 218 ALA B C 1
ATOM 3959 O O . ALA B 1 218 ? -10.371 -0.407 12.078 1 94.37 218 ALA B O 1
ATOM 3960 N N . SER B 1 219 ? -8.805 -0.622 10.522 1 93.69 219 SER B N 1
ATOM 3961 C CA . SER B 1 219 ? -9.256 0.55 9.779 1 93.69 219 SER B CA 1
ATOM 3962 C C . SER B 1 219 ? -10.663 0.347 9.225 1 93.69 219 SER B C 1
ATOM 3964 O O . SER B 1 219 ? -11.495 1.254 9.283 1 93.69 219 SER B O 1
ATOM 3966 N N . GLN B 1 220 ? -10.912 -0.827 8.666 1 96.18 220 GLN B N 1
ATOM 3967 C CA . GLN B 1 220 ? -12.221 -1.139 8.104 1 96.18 220 GLN B CA 1
ATOM 3968 C C . GLN B 1 220 ? -13.306 -1.09 9.176 1 96.18 220 GLN B C 1
ATOM 3970 O O . GLN B 1 220 ? -14.367 -0.496 8.966 1 96.18 220 GLN B O 1
ATOM 3975 N N . ILE B 1 221 ? -13.047 -1.676 10.278 1 96.22 221 ILE B N 1
ATOM 3976 C CA . ILE B 1 221 ? -14.008 -1.699 11.376 1 96.22 221 ILE B CA 1
ATOM 3977 C C . ILE B 1 221 ? -14.244 -0.279 11.885 1 96.22 221 ILE B C 1
ATOM 3979 O O . ILE B 1 221 ? -15.383 0.109 12.155 1 96.22 221 ILE B O 1
ATOM 3983 N N . ALA B 1 222 ? -13.201 0.482 12.022 1 94.4 222 ALA B N 1
ATOM 3984 C CA . ALA B 1 222 ? -13.332 1.87 12.457 1 94.4 222 ALA B CA 1
ATOM 3985 C C . ALA B 1 222 ? -14.203 2.668 11.491 1 94.4 222 ALA B C 1
ATOM 3987 O O . ALA B 1 222 ? -15.034 3.475 11.916 1 94.4 222 ALA B O 1
ATOM 3988 N N . GLY B 1 223 ? -14.008 2.467 10.224 1 95.11 223 GLY B N 1
ATOM 3989 C CA . GLY B 1 223 ? -14.789 3.164 9.215 1 95.11 223 GLY B CA 1
ATOM 3990 C C . GLY B 1 223 ? -16.257 2.78 9.226 1 95.11 223 GLY B C 1
ATOM 3991 O O . GLY B 1 223 ? -17.12 3.597 8.899 1 95.11 223 GLY B O 1
ATOM 3992 N N . GLU B 1 224 ? -16.538 1.564 9.619 1 96.64 224 GLU B N 1
ATOM 3993 C CA . GLU B 1 224 ? -17.908 1.061 9.593 1 96.64 224 GLU B CA 1
ATOM 3994 C C . GLU B 1 224 ? -18.549 1.135 10.976 1 96.64 224 GLU B C 1
ATOM 3996 O O . GLU B 1 224 ? -19.687 0.699 11.162 1 96.64 224 GLU B O 1
ATOM 4001 N N . ARG B 1 225 ? -17.851 1.667 11.922 1 95.17 225 ARG B N 1
ATOM 4002 C CA . ARG B 1 225 ? -18.238 1.582 13.327 1 95.17 225 ARG B CA 1
ATOM 4003 C C . ARG B 1 225 ? -19.619 2.189 13.552 1 95.17 225 ARG B C 1
ATOM 4005 O O . ARG B 1 225 ? -20.46 1.597 14.23 1 95.17 225 ARG B O 1
ATOM 4012 N N . HIS B 1 226 ? -19.863 3.343 13.01 1 96.04 226 HIS B N 1
ATOM 4013 C CA . HIS B 1 226 ? -21.14 4.015 13.219 1 96.04 226 HIS B CA 1
ATOM 4014 C C . HIS B 1 226 ? -22.298 3.177 12.688 1 96.04 226 HIS B C 1
ATOM 4016 O O . HIS B 1 226 ? -23.315 3.016 13.366 1 96.04 226 HIS B O 1
ATOM 4022 N N . ARG B 1 227 ? -22.14 2.633 11.563 1 96.03 227 ARG B N 1
ATOM 4023 C CA . ARG B 1 227 ? -23.18 1.805 10.961 1 96.03 227 ARG B CA 1
ATOM 4024 C C . ARG B 1 227 ? -23.408 0.535 11.774 1 96.03 227 ARG B C 1
ATOM 4026 O O . ARG B 1 227 ? -24.551 0.131 11.997 1 96.03 227 ARG B O 1
ATOM 4033 N N . ILE B 1 228 ? -22.335 -0.092 12.159 1 96.48 228 ILE B N 1
ATOM 4034 C CA . ILE B 1 228 ? -22.397 -1.304 12.969 1 96.48 228 ILE B CA 1
ATOM 4035 C C . ILE B 1 228 ? -23.156 -1.021 14.263 1 96.48 228 ILE B C 1
ATOM 4037 O O . ILE B 1 228 ? -24.053 -1.778 14.643 1 96.48 228 ILE B O 1
ATOM 4041 N N . ASP B 1 229 ? -22.849 0.086 14.878 1 95.73 229 ASP B N 1
ATOM 4042 C CA . ASP B 1 229 ? -23.496 0.463 16.131 1 95.73 229 ASP B CA 1
ATOM 4043 C C . ASP B 1 229 ? -24.977 0.763 15.916 1 95.73 229 ASP B C 1
ATOM 4045 O O . ASP B 1 229 ? -25.818 0.385 16.734 1 95.73 229 ASP B O 1
ATOM 4049 N N . GLN B 1 230 ? -25.242 1.422 14.852 1 95.5 230 GLN B N 1
ATOM 4050 C CA . GLN B 1 230 ? -26.634 1.717 14.527 1 95.5 230 GLN B CA 1
ATOM 4051 C C . GLN B 1 230 ? -27.434 0.435 14.318 1 95.5 230 GLN B C 1
ATOM 4053 O O . GLN B 1 230 ? -28.55 0.303 14.824 1 95.5 230 GLN B O 1
ATOM 4058 N N . LEU B 1 231 ? -26.873 -0.484 13.553 1 95.81 231 LEU B N 1
ATOM 4059 C CA . LEU B 1 231 ? -27.543 -1.754 13.291 1 95.81 231 LEU B CA 1
ATOM 4060 C C . LEU B 1 231 ? -27.752 -2.535 14.584 1 95.81 231 LEU B C 1
ATOM 4062 O O . LEU B 1 231 ? -28.824 -3.102 14.805 1 95.81 231 LEU B O 1
ATOM 4066 N N . ARG B 1 232 ? -26.741 -2.521 15.403 1 96.16 232 ARG B N 1
ATOM 4067 C CA . ARG B 1 232 ? -26.827 -3.211 16.686 1 96.16 232 ARG B CA 1
ATOM 4068 C C . ARG B 1 232 ? -27.945 -2.629 17.546 1 96.16 232 ARG B C 1
ATOM 4070 O O . ARG B 1 232 ? -28.74 -3.372 18.125 1 96.16 232 ARG B O 1
ATOM 4077 N N . GLN B 1 233 ? -28.042 -1.324 17.639 1 95.59 233 GLN B N 1
ATOM 4078 C CA . GLN B 1 233 ? -28.99 -0.627 18.503 1 95.59 233 GLN B CA 1
ATOM 4079 C C . GLN B 1 233 ? -30.408 -0.709 17.943 1 95.59 233 GLN B C 1
ATOM 4081 O O . GLN B 1 233 ? -31.366 -0.912 18.691 1 95.59 233 GLN B O 1
ATOM 4086 N N . GLN B 1 234 ? -30.501 -0.673 16.678 1 95.1 234 GLN B N 1
ATOM 4087 C CA . GLN B 1 234 ? -31.818 -0.553 16.06 1 95.1 234 GLN B CA 1
ATOM 4088 C C . GLN B 1 234 ? -32.404 -1.926 15.746 1 95.1 234 GLN B C 1
ATOM 4090 O O . GLN B 1 234 ? -33.62 -2.119 15.816 1 95.1 234 GLN B O 1
ATOM 4095 N N . ALA B 1 235 ? -31.527 -2.897 15.363 1 95.32 235 ALA B N 1
ATOM 4096 C CA . ALA B 1 235 ? -32.052 -4.157 14.841 1 95.32 235 ALA B CA 1
ATOM 4097 C C . ALA B 1 235 ? -31.569 -5.34 15.675 1 95.32 235 ALA B C 1
ATOM 4099 O O . ALA B 1 235 ? -32.048 -6.463 15.506 1 95.32 235 ALA B O 1
ATOM 4100 N N . GLY B 1 236 ? -30.596 -5.156 16.572 1 96.23 236 GLY B N 1
ATOM 4101 C CA . GLY B 1 236 ? -30.149 -6.196 17.484 1 96.23 236 GLY B CA 1
ATOM 4102 C C . GLY B 1 236 ? -29.01 -7.028 16.928 1 96.23 236 GLY B C 1
ATOM 4103 O O . GLY B 1 236 ? -28.638 -6.881 15.762 1 96.23 236 GLY B O 1
ATOM 4104 N N . PRO B 1 237 ? -28.465 -7.907 17.736 1 96.97 237 PRO B N 1
ATOM 4105 C CA . PRO B 1 237 ? -27.263 -8.667 17.383 1 96.97 237 PRO B CA 1
ATOM 4106 C C . PRO B 1 237 ? -27.509 -9.672 16.26 1 96.97 237 PRO B C 1
ATOM 4108 O O . PRO B 1 237 ? -26.605 -9.953 15.469 1 96.97 237 PRO B O 1
ATOM 4111 N N . THR B 1 238 ? -28.721 -10.199 16.143 1 97.66 238 THR B N 1
ATOM 4112 C CA . THR B 1 238 ? -29.022 -11.196 15.121 1 97.66 238 THR B CA 1
ATOM 4113 C C . THR B 1 238 ? -28.982 -10.573 13.729 1 97.66 238 THR B C 1
ATOM 4115 O O . THR B 1 238 ? -28.403 -11.145 12.803 1 97.66 238 THR B O 1
ATOM 4118 N N . VAL B 1 239 ? -29.538 -9.425 13.67 1 97.03 239 VAL B N 1
ATOM 4119 C CA . VAL B 1 239 ? -29.573 -8.721 12.392 1 97.03 239 VAL B CA 1
ATOM 4120 C C . VAL B 1 239 ? -28.168 -8.251 12.023 1 97.03 239 VAL B C 1
ATOM 4122 O O . VAL B 1 239 ? -27.764 -8.334 10.86 1 97.03 239 VAL B O 1
ATOM 4125 N N . LEU B 1 240 ? -27.455 -7.77 13.025 1 97.81 240 LEU B N 1
ATOM 4126 C CA . LEU B 1 240 ? -26.072 -7.377 12.782 1 97.81 240 LEU B CA 1
ATOM 4127 C C . LEU B 1 240 ? -25.248 -8.562 12.289 1 97.81 240 LEU B C 1
ATOM 4129 O O . LEU B 1 240 ? -24.486 -8.437 11.328 1 97.81 240 LEU B O 1
ATOM 4133 N N . SER B 1 241 ? -25.402 -9.721 12.958 1 98.48 241 SER B N 1
ATOM 4134 C CA . SER B 1 241 ? -24.695 -10.929 12.548 1 98.48 241 SER B CA 1
ATOM 4135 C C . SER B 1 241 ? -25.014 -11.294 11.102 1 98.48 241 SER B C 1
ATOM 4137 O O . SER B 1 241 ? -24.117 -11.639 10.33 1 98.48 241 SER B O 1
ATOM 4139 N N . ALA B 1 242 ? -26.241 -11.199 10.719 1 97.87 242 ALA B N 1
ATOM 4140 C CA . ALA B 1 242 ? -26.66 -11.508 9.355 1 97.87 242 ALA B CA 1
ATOM 4141 C C . ALA B 1 242 ? -26.028 -10.543 8.355 1 97.87 242 ALA B C 1
ATOM 4143 O O . ALA B 1 242 ? -25.6 -10.953 7.273 1 97.87 242 ALA B O 1
ATOM 4144 N N . HIS B 1 243 ? -26.03 -9.276 8.762 1 97.03 243 HIS B N 1
ATOM 4145 C CA . HIS B 1 243 ? -25.414 -8.254 7.923 1 97.03 243 HIS B CA 1
ATOM 4146 C C . HIS B 1 243 ? -23.942 -8.562 7.67 1 97.03 243 HIS B C 1
ATOM 4148 O O . HIS B 1 243 ? -23.474 -8.486 6.532 1 97.03 243 HIS B O 1
ATOM 4154 N N . LEU B 1 244 ? -23.24 -8.915 8.7 1 98.44 244 LEU B N 1
ATOM 4155 C CA . LEU B 1 244 ? -21.815 -9.215 8.61 1 98.44 244 LEU B CA 1
ATOM 4156 C C . LEU B 1 244 ? -21.579 -10.504 7.83 1 98.44 244 LEU B C 1
ATOM 4158 O O . LEU B 1 244 ? -20.613 -10.606 7.07 1 98.44 244 LEU B O 1
ATOM 4162 N N . ARG B 1 245 ? -22.447 -11.49 7.998 1 98.48 245 ARG B N 1
ATOM 4163 C CA . ARG B 1 245 ? -22.35 -12.733 7.24 1 98.48 245 ARG B CA 1
ATOM 4164 C C . ARG B 1 245 ? -22.548 -12.481 5.748 1 98.48 245 ARG B C 1
ATOM 4166 O O . ARG B 1 245 ? -21.862 -13.079 4.916 1 98.48 245 ARG B O 1
ATOM 4173 N N . ASP B 1 246 ? -23.482 -11.604 5.467 1 97.83 246 ASP B N 1
ATOM 4174 C CA . ASP B 1 246 ? -23.713 -11.243 4.072 1 97.83 246 ASP B CA 1
ATOM 4175 C C . ASP B 1 246 ? -22.475 -10.59 3.462 1 97.83 246 ASP B C 1
ATOM 4177 O O . ASP B 1 246 ? -22.143 -10.84 2.301 1 97.83 246 ASP B O 1
ATOM 4181 N N . ALA B 1 247 ? -21.87 -9.74 4.221 1 98.21 247 ALA B N 1
ATOM 4182 C CA . ALA B 1 247 ? -20.632 -9.113 3.763 1 98.21 247 ALA B CA 1
ATOM 4183 C C . ALA B 1 247 ? -19.55 -10.158 3.507 1 98.21 247 ALA B C 1
ATOM 4185 O O . ALA B 1 247 ? -18.883 -10.129 2.47 1 98.21 247 ALA B O 1
ATOM 4186 N N . ALA B 1 248 ? -19.361 -11.095 4.451 1 98.65 248 ALA B N 1
ATOM 4187 C CA . ALA B 1 248 ? -18.383 -12.169 4.301 1 98.65 248 ALA B CA 1
ATOM 4188 C C . ALA B 1 248 ? -18.647 -12.979 3.035 1 98.65 248 ALA B C 1
ATOM 4190 O O . ALA B 1 248 ? -17.722 -13.278 2.277 1 98.65 248 ALA B O 1
ATOM 4191 N N . ASP B 1 249 ? -19.898 -13.292 2.827 1 98.24 249 ASP B N 1
ATOM 4192 C CA . ASP B 1 249 ? -20.293 -14.09 1.671 1 98.24 249 ASP B CA 1
ATOM 4193 C C . ASP B 1 249 ? -20.004 -13.348 0.367 1 98.24 249 ASP B C 1
ATOM 4195 O O . ASP B 1 249 ? -19.608 -13.96 -0.627 1 98.24 249 ASP B O 1
ATOM 4199 N N . SER B 1 250 ? -20.257 -12.125 0.412 1 98.2 250 SER B N 1
ATOM 4200 C CA . SER B 1 250 ? -19.988 -11.336 -0.786 1 98.2 250 SER B CA 1
ATOM 4201 C C . SER B 1 250 ? -18.502 -11.342 -1.13 1 98.2 250 SER B C 1
ATOM 4203 O O . SER B 1 250 ? -18.126 -11.597 -2.276 1 98.2 250 SER B O 1
ATOM 4205 N N . TRP B 1 251 ? -17.653 -11.099 -0.169 1 97.57 251 TRP B N 1
ATOM 4206 C CA . TRP B 1 251 ? -16.211 -11.093 -0.393 1 97.57 251 TRP B CA 1
ATOM 4207 C C . TRP B 1 251 ? -15.714 -12.482 -0.78 1 97.57 251 TRP B C 1
ATOM 4209 O O . TRP B 1 251 ? -14.771 -12.615 -1.563 1 97.57 251 TRP B O 1
ATOM 4219 N N . ALA B 1 252 ? -16.391 -13.517 -0.298 1 96.85 252 ALA B N 1
ATOM 4220 C CA . ALA B 1 252 ? -16.014 -14.894 -0.608 1 96.85 252 ALA B CA 1
ATOM 4221 C C . ALA B 1 252 ? -16.168 -15.182 -2.099 1 96.85 252 ALA B C 1
ATOM 4223 O O . ALA B 1 252 ? -15.503 -16.07 -2.638 1 96.85 252 ALA B O 1
ATOM 4224 N N . LYS B 1 253 ? -17.071 -14.434 -2.752 1 95.27 253 LYS B N 1
ATOM 4225 C CA . LYS B 1 253 ? -17.252 -14.612 -4.19 1 95.27 253 LYS B CA 1
ATOM 4226 C C . LYS B 1 253 ? -16.034 -14.115 -4.962 1 95.27 253 LYS B C 1
ATOM 4228 O O . LYS B 1 253 ? -15.767 -14.575 -6.074 1 95.27 253 LYS B O 1
ATOM 4233 N N . GLN B 1 254 ? -15.36 -13.197 -4.406 1 91.2 254 GLN B N 1
ATOM 4234 C CA . GLN B 1 254 ? -14.102 -12.76 -5.003 1 91.2 254 GLN B CA 1
ATOM 4235 C C . GLN B 1 254 ? -12.978 -13.746 -4.7 1 91.2 254 GLN B C 1
ATOM 4237 O O . GLN B 1 254 ? -12.239 -14.15 -5.601 1 91.2 254 GLN B O 1
ATOM 4242 N N . SER B 1 255 ? -12.883 -14.066 -3.425 1 92.44 255 SER B N 1
ATOM 4243 C CA . SER B 1 255 ? -11.931 -15.076 -2.975 1 92.44 255 SER B CA 1
ATOM 4244 C C . SER B 1 255 ? -12.305 -15.616 -1.599 1 92.44 255 SER B C 1
ATOM 4246 O O . SER B 1 255 ? -12.611 -14.845 -0.687 1 92.44 255 SER B O 1
ATOM 4248 N N . VAL B 1 256 ? -12.175 -16.859 -1.494 1 94.98 256 VAL B N 1
ATOM 4249 C CA . VAL B 1 256 ? -12.483 -17.473 -0.207 1 94.98 256 VAL B CA 1
ATOM 4250 C C . VAL B 1 256 ? -11.392 -17.131 0.804 1 94.98 256 VAL B C 1
ATOM 4252 O O . VAL B 1 256 ? -11.582 -17.294 2.012 1 94.98 256 VAL B O 1
ATOM 4255 N N . ASN B 1 257 ? -10.255 -16.688 0.323 1 96.3 257 ASN B N 1
ATOM 4256 C CA . ASN B 1 257 ? -9.121 -16.44 1.206 1 96.3 257 ASN B CA 1
ATOM 4257 C C . ASN B 1 257 ? -8.771 -14.956 1.266 1 96.3 257 ASN B C 1
ATOM 4259 O O . ASN B 1 257 ? -7.615 -14.595 1.492 1 96.3 257 ASN B O 1
ATOM 4263 N N . CYS B 1 258 ? -9.7 -14.03 1.041 1 96.08 258 CYS B N 1
ATOM 4264 C CA . CYS B 1 258 ? -9.437 -12.611 1.249 1 96.08 258 CYS B CA 1
ATOM 4265 C C . CYS B 1 258 ? -9.639 -12.228 2.711 1 96.08 258 CYS B C 1
ATOM 4267 O O . CYS B 1 258 ? -10.452 -12.835 3.409 1 96.08 258 CYS B O 1
ATOM 4269 N N . TRP B 1 259 ? -8.887 -11.241 3.149 1 97.62 259 TRP B N 1
ATOM 4270 C CA . TRP B 1 259 ? -8.888 -10.916 4.571 1 97.62 259 TRP B CA 1
ATOM 4271 C C . TRP B 1 259 ? -10.231 -10.329 4.994 1 97.62 259 TRP B C 1
ATOM 4273 O O . TRP B 1 259 ? -10.646 -10.478 6.146 1 97.62 259 TRP B O 1
ATOM 4283 N N . GLN B 1 260 ? -10.919 -9.708 4.096 1 98.22 260 GLN B N 1
ATOM 4284 C CA . GLN B 1 260 ? -12.234 -9.161 4.414 1 98.22 260 GLN B CA 1
ATOM 4285 C C . GLN B 1 260 ? -13.212 -10.268 4.796 1 98.22 260 GLN B C 1
ATOM 4287 O O . GLN B 1 260 ? -13.927 -10.155 5.793 1 98.22 260 GLN B O 1
ATOM 4292 N N . ARG B 1 261 ? -13.226 -11.325 3.942 1 98.28 261 ARG B N 1
ATOM 4293 C CA . ARG B 1 261 ? -14.088 -12.457 4.266 1 98.28 261 ARG B CA 1
ATOM 4294 C C . ARG B 1 261 ? -13.78 -12.999 5.658 1 98.28 261 ARG B C 1
ATOM 4296 O O . ARG B 1 261 ? -14.688 -13.206 6.465 1 98.28 261 ARG B O 1
ATOM 4303 N N . ALA B 1 262 ? -12.506 -13.246 5.912 1 98.6 262 ALA B N 1
ATOM 4304 C CA . ALA B 1 262 ? -12.089 -13.789 7.202 1 98.6 262 ALA B CA 1
ATOM 4305 C C . ALA B 1 262 ? -12.497 -12.864 8.345 1 98.6 262 ALA B C 1
ATOM 4307 O O . ALA B 1 262 ? -12.984 -13.323 9.38 1 98.6 262 ALA B O 1
ATOM 4308 N N . MET B 1 263 ? -12.31 -11.574 8.195 1 98.63 263 MET B N 1
ATOM 4309 C CA . MET B 1 263 ? -12.652 -10.587 9.215 1 98.63 263 MET B CA 1
ATOM 4310 C C . MET B 1 263 ? -14.149 -10.604 9.508 1 98.63 263 MET B C 1
ATOM 4312 O O . MET B 1 263 ? -14.558 -10.741 10.662 1 98.63 263 MET B O 1
ATOM 4316 N N . TYR B 1 264 ? -14.967 -10.428 8.448 1 98.73 264 TYR B N 1
ATOM 4317 C CA . TYR B 1 264 ? -16.411 -10.333 8.629 1 98.73 264 TYR B CA 1
ATOM 4318 C C . TYR B 1 264 ? -16.972 -11.617 9.227 1 98.73 264 TYR B C 1
ATOM 4320 O O . TYR B 1 264 ? -17.901 -11.579 10.037 1 98.73 264 TYR B O 1
ATOM 4328 N N . GLU B 1 265 ? -16.424 -12.714 8.781 1 98.61 265 GLU B N 1
ATOM 4329 C CA . GLU B 1 265 ? -16.84 -13.986 9.364 1 98.61 265 GLU B CA 1
ATOM 4330 C C . GLU B 1 265 ? -16.537 -14.033 10.859 1 98.61 265 GLU B C 1
ATOM 4332 O O . GLU B 1 265 ? -17.372 -14.47 11.654 1 98.61 265 GLU B O 1
ATOM 4337 N N . ALA B 1 266 ? -15.356 -13.629 11.238 1 98.57 266 ALA B N 1
ATOM 4338 C CA . ALA B 1 266 ? -14.96 -13.611 12.643 1 98.57 266 ALA B CA 1
ATOM 4339 C C . ALA B 1 266 ? -15.869 -12.694 13.458 1 98.57 266 ALA B C 1
ATOM 4341 O O . ALA B 1 266 ? -16.299 -13.053 14.556 1 98.57 266 ALA B O 1
ATOM 4342 N N . LEU B 1 267 ? -16.204 -11.531 12.957 1 98.15 267 LEU B N 1
ATOM 4343 C CA . LEU B 1 267 ? -17.066 -10.574 13.642 1 98.15 267 LEU B CA 1
ATOM 4344 C C . LEU B 1 267 ? -18.488 -11.111 13.76 1 98.15 267 LEU B C 1
ATOM 4346 O O . LEU B 1 267 ? -19.138 -10.937 14.794 1 98.15 267 LEU B O 1
ATOM 4350 N N . ALA B 1 268 ? -18.956 -11.781 12.729 1 98.3 268 ALA B N 1
ATOM 4351 C CA . ALA B 1 268 ? -20.335 -12.253 12.642 1 98.3 268 ALA B CA 1
ATOM 4352 C C . ALA B 1 268 ? -20.607 -13.347 13.67 1 98.3 268 ALA B C 1
ATOM 4354 O O . ALA B 1 268 ? -21.762 -13.632 13.993 1 98.3 268 ALA B O 1
ATOM 4355 N N . THR B 1 269 ? -19.557 -13.96 14.167 1 97.3 269 THR B N 1
ATOM 4356 C CA . THR B 1 269 ? -19.751 -15.107 15.046 1 97.3 269 THR B CA 1
ATOM 4357 C C . THR B 1 269 ? -19.268 -14.793 16.459 1 97.3 269 THR B C 1
ATOM 4359 O O . THR B 1 269 ? -19.271 -15.665 17.33 1 97.3 269 THR B O 1
ATOM 4362 N N . HIS B 1 270 ? -18.802 -13.629 16.701 1 97.24 270 HIS B N 1
ATOM 4363 C CA . HIS B 1 270 ? -18.277 -13.27 18.014 1 97.24 270 HIS B CA 1
ATOM 4364 C C . HIS B 1 270 ? -19.35 -12.61 18.874 1 97.24 270 HIS B C 1
ATOM 4366 O O . HIS B 1 270 ? -19.673 -11.436 18.678 1 97.24 270 HIS B O 1
ATOM 4372 N N . SER B 1 271 ? -19.757 -13.223 19.919 1 95.15 271 SER B N 1
ATOM 4373 C CA . SER B 1 271 ? -20.888 -12.786 20.73 1 95.15 271 SER B CA 1
ATOM 4374 C C . SER B 1 271 ? -20.609 -11.439 21.388 1 95.15 271 SER B C 1
ATOM 4376 O O . SER B 1 271 ? -21.462 -10.55 21.38 1 95.15 271 SER B O 1
ATOM 4378 N N . GLY B 1 272 ? -19.468 -11.253 21.905 1 94.19 272 GLY B N 1
ATOM 4379 C CA . GLY B 1 272 ? -19.111 -9.995 22.54 1 94.19 272 GLY B CA 1
ATOM 4380 C C . GLY B 1 272 ? -19.178 -8.809 21.596 1 94.19 272 GLY B C 1
ATOM 4381 O O . GLY B 1 272 ? -19.674 -7.742 21.965 1 94.19 272 GLY B O 1
ATOM 4382 N N . PHE B 1 273 ? -18.73 -9.045 20.41 1 96.21 273 PHE B N 1
ATOM 4383 C CA . PHE B 1 273 ? -18.773 -7.98 19.415 1 96.21 273 PHE B CA 1
ATOM 4384 C C . PHE B 1 273 ? -20.212 -7.66 19.027 1 96.21 273 PHE B C 1
ATOM 4386 O O . PHE B 1 273 ? -20.587 -6.49 18.923 1 96.21 273 PHE B O 1
ATOM 4393 N N . LEU B 1 274 ? -21.017 -8.659 18.815 1 96.49 274 LEU B N 1
ATOM 4394 C CA . LEU B 1 274 ? -22.39 -8.505 18.349 1 96.49 274 LEU B CA 1
ATOM 4395 C C . LEU B 1 274 ? -23.254 -7.835 19.413 1 96.49 274 LEU B C 1
ATOM 4397 O O . LEU B 1 274 ? -24.128 -7.028 19.09 1 96.49 274 LEU B O 1
ATOM 4401 N N . GLU B 1 275 ? -22.976 -8.072 20.651 1 94.18 275 GLU B N 1
ATOM 4402 C CA . GLU B 1 275 ? -23.834 -7.595 21.731 1 94.18 275 GLU B CA 1
ATOM 4403 C C . GLU B 1 275 ? -23.413 -6.204 22.196 1 94.18 275 GLU B C 1
ATOM 4405 O O . GLU B 1 275 ? -24.26 -5.351 22.468 1 94.18 275 GLU B O 1
ATOM 4410 N N . SER B 1 276 ? -22.049 -5.928 22.339 1 86.42 276 SER B N 1
ATOM 4411 C CA . SER B 1 276 ? -21.647 -4.7 23.019 1 86.42 276 SER B CA 1
ATOM 4412 C C . SER B 1 276 ? -20.596 -3.942 22.215 1 86.42 276 SER B C 1
ATOM 4414 O O . SER B 1 276 ? -20.293 -2.785 22.514 1 86.42 276 SER B O 1
ATOM 4416 N N . GLY B 1 277 ? -20.219 -4.456 21.076 1 75.02 277 GLY B N 1
ATOM 4417 C CA . GLY B 1 277 ? -19.173 -3.789 20.317 1 75.02 277 GLY B CA 1
ATOM 4418 C C . GLY B 1 277 ? -17.848 -3.726 21.054 1 75.02 277 GLY B C 1
ATOM 4419 O O . GLY B 1 277 ? -16.88 -3.152 20.553 1 75.02 277 GLY B O 1
ATOM 4420 N N . THR B 1 278 ? -17.76 -4.084 22.38 1 66.26 278 THR B N 1
ATOM 4421 C CA . THR B 1 278 ? -16.597 -4.089 23.262 1 66.26 278 THR B CA 1
ATOM 4422 C C . THR B 1 278 ? -16.054 -5.505 23.432 1 66.26 278 THR B C 1
ATOM 4424 O O . THR B 1 278 ? -16.805 -6.478 23.347 1 66.26 278 THR B O 1
#